Protein AF-A0A958LSC2-F1 (afdb_monomer)

Secondary structure (DSSP, 8-state):
--------------------PPPSS-HHHHHHHHHHHHHHHHHHHTT-HHHHHHTHHHHHHTTHHHHHHHTTTTTTHHHHSTTS-HHHHHHHGGGS-B-HHHHH-S--S-HHHHHHHHHTS-S-HHHHHHHHTTSBP-STT--GGGSB--IIIIIB-HHHHHHHHHHHHHHHHHHHHTTGGG--HHHHHTT------EEETTEEE----TT--HHHHHHHHHHHHHHHHHHHHHHTSGGGGSTTTT-TTTT-TTHHHIIIIIIHHHS-TTHHHHHHHHHH-HHHHHHHHHHH---TTSTTHHHHHHHHHHHHHHTTHHHHHHHIIIIIEEE------TT--GGGS-TTS-PPPEE--TTSHHHHHHHHHHHHHHHHHHHHHHHHHHHHHHHHTT----GGGTTS-----SS---B----

pLDDT: mean 86.97, std 16.85, range [26.78, 98.81]

Foldseek 3Di:
DDDDDDDDDDPPPPPPPPPPQQAFQPLLLLLLLQLLLLQVLLVVLVVDPLSVQLCSNVLSNVCSNVLSLLLCQLVDVLVVVPVDDPVSVLQSSLQLFFAQCQQQPDDDPDLVVSLVSLLPDDLDVVVVCVPQAQAARNYPPADPVCRGDDCPRHGGDNLNVLLQLLVLLLQLLLLLQVQQVVDDLVVCVVVDDAPLADQDVNAGGGDRDPPDHSLNSSLNSSSSLSNSLNSLSSLLALLRYHLCNQVLAVQQGNLNCLQSPQLSVLADPCLSVLLSVCLPDPVLLVVLCVQQVFDLVDPSSSSSSSSSSNSVSNVCPVVSVVLCVPQWFPAGWHHDGTNPSVSPPDPVPTGHTHTDRSNDPRNNVSSSVVSSSSSSSSSNSSSVSSSSSCVSSVNHRCVSVNVPPSDYPSRDPSNGRDD

Sequence (419 aa):
MVHSKVMKLIPLTLFVSLSLQAYGWGERGHHLIGKNAALLVADLAGASKEAKNKGVGSFFKDRALQMGHLANIPDTSWKESTHQDKKVLSTNGPTHYVDLEIFNGAPDKDMDSYIKKVRSLSPEFSEILKKYQGQDNPLPGTPAKYKKINVYKDAGTNPWRVRDLYEAMVKAFRCAKSKEDKSDLRKERKKWSLPLLSKHNKRAFYECSKKQSRLEALSAAIAIGGVLGHFIGDLAQPYHVTINFDGWEGGNGGVHEYMESDVVKNLGPELETDVLNKSKEAPFRKALEEDLKVDWKAKAASASFAIHLAANSYRLLGEALRLDDKYAIVKKGTDVTTGDKSFLFEKEKFKPAVRKPAETREVLAGHKPFLINRLAVGSYALAKIWYQAWEEGGKPQLSDANGVSIPYALDVPFLWPTY

Solvent-accessible surface area (backbone atoms only — not comparable to full-atom values): 22070 Å² total; per-residue (Å²): 142,83,88,82,83,84,80,81,82,74,83,82,75,80,75,78,81,76,75,82,65,90,68,56,47,25,69,68,47,18,22,44,23,21,24,42,10,19,49,45,27,28,59,63,24,66,77,35,72,64,37,52,72,25,15,55,16,58,50,35,38,82,34,15,71,57,26,10,54,33,11,30,35,72,73,41,55,55,58,60,58,61,88,73,48,75,65,53,47,72,57,53,60,29,36,51,23,31,22,49,37,65,81,68,27,70,76,60,99,50,61,68,62,40,43,53,55,52,59,64,54,70,48,47,58,68,56,46,45,72,71,43,47,67,33,72,47,64,37,55,80,42,50,80,93,52,32,49,30,45,47,63,82,66,25,28,38,22,33,51,46,42,27,47,34,45,53,41,22,19,49,19,30,36,44,22,36,79,31,55,95,81,56,53,63,75,66,47,58,78,70,63,69,86,80,62,43,54,69,61,94,84,40,32,44,69,66,82,51,93,85,58,52,34,57,52,22,50,26,36,25,51,51,36,47,9,42,36,31,27,46,43,33,12,32,32,37,33,45,31,28,33,70,59,26,39,25,29,57,86,9,38,17,60,44,41,59,42,55,36,32,48,32,56,69,54,49,63,86,60,55,61,57,52,18,45,51,53,46,61,36,63,70,52,47,50,53,49,52,68,67,42,67,66,58,77,85,46,87,52,28,57,12,46,39,36,37,26,39,25,40,57,17,41,74,41,39,70,53,53,53,50,46,40,56,74,43,29,54,76,39,74,28,42,65,48,62,69,45,52,59,67,88,80,44,66,74,89,76,57,52,55,34,44,60,55,66,42,72,38,68,61,28,42,64,61,43,45,68,58,51,36,50,33,48,14,49,17,11,44,54,41,15,50,53,54,50,48,28,38,55,78,5,64,57,40,80,28,45,82,51,58,91,48,87,73,69,65,68,94,70,72,75,70,67,56,90,76,119

Radius of gyration: 22.88 Å; Cα contacts (8 Å, |Δi|>4): 722; chains: 1; bounding box: 98×48×58 Å

Mean predicted aligned error: 7.25 Å

Structure (mmCIF, N/CA/C/O backbone):
data_AF-A0A958LSC2-F1
#
_entry.id   AF-A0A958LSC2-F1
#
loop_
_atom_site.group_PDB
_atom_site.id
_atom_site.type_symbol
_atom_site.label_atom_id
_atom_site.label_alt_id
_atom_site.label_comp_id
_atom_site.label_asym_id
_atom_site.label_entity_id
_atom_site.label_seq_id
_atom_site.pdbx_PDB_ins_code
_atom_site.Cartn_x
_atom_site.Cartn_y
_atom_site.Cartn_z
_atom_site.occupancy
_atom_site.B_iso_or_equiv
_atom_site.auth_seq_id
_atom_site.auth_comp_id
_atom_site.auth_asym_id
_atom_site.auth_atom_id
_atom_site.pdbx_PDB_model_num
ATOM 1 N N . MET A 1 1 ? 75.623 -11.727 3.852 1.00 39.94 1 MET A N 1
ATOM 2 C CA . MET A 1 1 ? 74.353 -11.975 3.133 1.00 39.94 1 MET A CA 1
ATOM 3 C C . MET A 1 1 ? 73.198 -11.783 4.104 1.00 39.94 1 MET A C 1
ATOM 5 O O . MET A 1 1 ? 72.878 -12.696 4.850 1.00 39.94 1 MET A O 1
ATOM 9 N N . VAL A 1 2 ? 72.618 -10.583 4.147 1.00 35.31 2 VAL A N 1
ATOM 10 C CA . VAL A 1 2 ? 71.435 -10.269 4.965 1.00 35.31 2 VAL A CA 1
ATOM 11 C C . VAL A 1 2 ? 70.276 -10.035 4.000 1.00 35.31 2 VAL A C 1
ATOM 13 O O . VAL A 1 2 ? 70.385 -9.224 3.084 1.00 35.31 2 VAL A O 1
ATOM 16 N N . HIS A 1 3 ? 69.214 -10.822 4.157 1.00 38.59 3 HIS A N 1
ATOM 17 C CA . HIS A 1 3 ? 68.024 -10.815 3.311 1.00 38.59 3 HIS A CA 1
ATOM 18 C C . HIS A 1 3 ? 67.119 -9.624 3.659 1.00 38.59 3 HIS A C 1
ATOM 20 O O . HIS A 1 3 ? 66.660 -9.514 4.792 1.00 38.59 3 HIS A O 1
ATOM 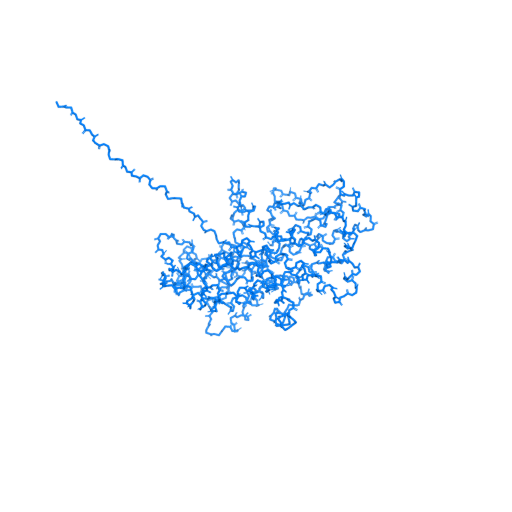26 N N . SER A 1 4 ? 66.802 -8.782 2.673 1.00 33.56 4 SER A N 1
ATOM 27 C CA . SER A 1 4 ? 65.744 -7.769 2.756 1.00 33.56 4 SER A CA 1
ATOM 28 C C . SER A 1 4 ? 64.528 -8.259 1.964 1.00 33.56 4 SER A C 1
ATOM 30 O O . SER A 1 4 ? 64.580 -8.376 0.740 1.00 33.56 4 SER A O 1
ATOM 32 N N . LYS A 1 5 ? 63.440 -8.605 2.665 1.00 38.09 5 LYS A N 1
ATOM 33 C CA . LYS A 1 5 ? 62.129 -8.887 2.062 1.00 38.09 5 LYS A CA 1
ATOM 34 C C . LYS A 1 5 ? 61.354 -7.575 1.962 1.00 38.09 5 LYS A C 1
ATOM 36 O O . LYS A 1 5 ? 60.927 -7.029 2.974 1.00 38.09 5 LYS A O 1
ATOM 41 N N . VAL A 1 6 ? 61.139 -7.097 0.740 1.00 38.34 6 VAL A N 1
ATOM 42 C CA . VAL A 1 6 ? 60.216 -5.993 0.455 1.00 38.34 6 VAL A CA 1
ATOM 43 C C . VAL A 1 6 ? 58.786 -6.516 0.594 1.00 38.34 6 VAL A C 1
ATOM 45 O O . VAL A 1 6 ? 58.327 -7.338 -0.200 1.00 38.34 6 VAL A O 1
ATOM 48 N N . MET A 1 7 ? 58.091 -6.061 1.633 1.00 33.19 7 MET A N 1
ATOM 49 C CA . MET A 1 7 ? 56.688 -6.370 1.893 1.00 33.19 7 MET A CA 1
ATOM 50 C C . MET A 1 7 ? 55.820 -5.477 0.995 1.00 33.19 7 MET A C 1
ATOM 52 O O . MET A 1 7 ? 55.750 -4.266 1.193 1.00 33.19 7 MET A O 1
ATOM 56 N N . LYS A 1 8 ? 55.193 -6.057 -0.035 1.00 32.78 8 LYS A N 1
ATOM 57 C CA . LYS A 1 8 ? 54.206 -5.355 -0.869 1.00 32.78 8 LYS A CA 1
ATOM 58 C C . LYS A 1 8 ? 52.927 -5.152 -0.053 1.00 32.78 8 LYS A C 1
ATOM 60 O O . LYS A 1 8 ? 52.216 -6.112 0.229 1.00 32.78 8 LYS A O 1
ATOM 65 N N . LEU A 1 9 ? 52.646 -3.904 0.314 1.00 35.12 9 LEU A N 1
ATOM 66 C CA . LEU A 1 9 ? 51.344 -3.468 0.816 1.00 35.12 9 LEU A CA 1
ATOM 67 C C . LEU A 1 9 ? 50.312 -3.608 -0.311 1.00 35.12 9 LEU A C 1
ATOM 69 O O . LEU A 1 9 ? 50.362 -2.889 -1.306 1.00 35.12 9 LEU A O 1
ATOM 73 N N . ILE A 1 10 ? 49.399 -4.565 -0.159 1.00 35.28 10 ILE A N 1
ATOM 74 C CA . ILE A 1 10 ? 48.191 -4.677 -0.979 1.00 35.28 10 ILE A CA 1
ATOM 75 C C . ILE A 1 10 ? 47.190 -3.658 -0.418 1.00 35.28 10 ILE A C 1
ATOM 77 O O . ILE A 1 10 ? 46.928 -3.696 0.788 1.00 35.28 10 ILE A O 1
ATOM 81 N N . PRO A 1 11 ? 46.630 -2.742 -1.227 1.00 35.38 11 PRO A N 1
ATOM 82 C CA . PRO A 1 11 ? 45.603 -1.836 -0.744 1.00 35.38 11 PRO A CA 1
ATOM 83 C C . PRO A 1 11 ? 44.339 -2.658 -0.487 1.00 35.38 11 PRO A C 1
ATOM 85 O O . PRO A 1 11 ? 43.698 -3.146 -1.417 1.00 35.38 11 PRO A O 1
ATOM 88 N N . LEU A 1 12 ? 43.998 -2.836 0.789 1.00 33.06 12 LEU A N 1
ATOM 89 C CA . LEU A 1 12 ? 42.734 -3.421 1.212 1.00 33.06 12 LEU A CA 1
ATOM 90 C C . LEU A 1 12 ? 41.623 -2.428 0.847 1.00 33.06 12 LEU A C 1
ATOM 92 O O . LEU A 1 12 ? 41.305 -1.513 1.605 1.00 33.06 12 LEU A O 1
ATOM 96 N N . THR A 1 13 ? 41.081 -2.562 -0.360 1.00 37.00 13 THR A N 1
ATOM 97 C CA . THR A 1 13 ? 39.890 -1.830 -0.783 1.00 37.00 13 THR A CA 1
ATOM 98 C C . THR A 1 13 ? 38.724 -2.430 -0.012 1.00 37.00 13 THR A C 1
ATOM 100 O O . THR A 1 13 ? 38.250 -3.522 -0.319 1.00 37.00 13 THR A O 1
ATOM 103 N N . LEU A 1 14 ? 38.317 -1.750 1.058 1.00 31.45 14 LEU A N 1
ATOM 104 C CA . LEU A 1 14 ? 37.141 -2.105 1.837 1.00 31.45 14 LEU A CA 1
ATOM 105 C C . LEU A 1 14 ? 35.908 -1.824 0.963 1.00 31.45 14 LEU A C 1
ATOM 107 O O . LEU A 1 14 ? 35.354 -0.727 0.977 1.00 31.45 14 LEU A O 1
ATOM 111 N N . PHE A 1 15 ? 35.509 -2.792 0.139 1.00 31.08 15 PHE A N 1
ATOM 112 C CA . PHE A 1 15 ? 34.226 -2.744 -0.548 1.00 31.08 15 PHE A CA 1
ATOM 113 C C . PHE A 1 15 ? 33.134 -2.954 0.497 1.00 31.08 15 PHE A C 1
ATOM 115 O O . PHE A 1 15 ? 32.846 -4.074 0.915 1.00 31.08 15 PHE A O 1
ATOM 122 N N . VAL A 1 16 ? 32.541 -1.851 0.951 1.00 27.56 16 VAL A N 1
ATOM 123 C CA . VAL A 1 16 ? 31.286 -1.885 1.696 1.00 27.56 16 VAL A CA 1
ATOM 124 C C . VAL A 1 16 ? 30.226 -2.430 0.744 1.00 27.56 16 VAL A C 1
ATOM 126 O O . VAL A 1 16 ? 29.751 -1.734 -0.152 1.00 27.56 16 VAL A O 1
ATOM 129 N N . SER A 1 17 ? 29.877 -3.703 0.907 1.00 26.78 17 SER A N 1
ATOM 130 C CA . SER A 1 17 ? 28.739 -4.315 0.235 1.00 26.78 17 SER A CA 1
ATOM 131 C C . SER A 1 17 ? 27.457 -3.680 0.779 1.00 26.78 17 SER A C 1
ATOM 133 O O . SER A 1 17 ? 26.879 -4.164 1.753 1.00 26.78 17 SER A O 1
ATOM 135 N N . LEU A 1 18 ? 27.017 -2.576 0.175 1.00 28.16 18 LEU A N 1
ATOM 136 C CA . LEU A 1 18 ? 25.676 -2.045 0.389 1.00 28.16 18 LEU A CA 1
ATOM 137 C C . LEU A 1 18 ? 24.681 -3.085 -0.138 1.00 28.16 18 LEU A C 1
ATOM 139 O O . LEU A 1 18 ? 24.497 -3.292 -1.345 1.00 28.16 18 LEU A O 1
ATOM 143 N N . SER A 1 19 ? 24.050 -3.801 0.786 1.00 29.98 19 SER A N 1
ATOM 144 C CA . SER A 1 19 ? 22.856 -4.570 0.485 1.00 29.98 19 SER A CA 1
ATOM 145 C C . SER A 1 19 ? 21.756 -3.582 0.102 1.00 29.98 19 SER A C 1
ATOM 147 O O . SER A 1 19 ? 21.046 -3.091 0.972 1.00 29.98 19 SER A O 1
ATOM 149 N N . LEU A 1 20 ? 21.637 -3.272 -1.190 1.00 36.34 20 LEU A N 1
ATOM 150 C CA . LEU A 1 20 ? 20.400 -2.745 -1.768 1.00 36.34 20 LEU A CA 1
ATOM 151 C C . LEU A 1 20 ? 19.310 -3.777 -1.478 1.00 36.34 20 LEU A C 1
ATOM 153 O O . LEU A 1 20 ? 19.243 -4.822 -2.127 1.00 36.34 20 LEU A O 1
ATOM 157 N N . GLN A 1 21 ? 18.593 -3.556 -0.385 1.00 39.66 21 GLN A N 1
ATOM 158 C CA . GLN A 1 21 ? 17.329 -4.206 -0.104 1.00 39.66 21 GLN A CA 1
ATOM 159 C C . GLN A 1 21 ? 16.301 -3.455 -0.944 1.00 39.66 21 GLN A C 1
ATOM 161 O O . GLN A 1 21 ? 16.345 -2.231 -0.973 1.00 39.66 21 GLN A O 1
ATOM 166 N N . ALA A 1 22 ? 15.422 -4.166 -1.648 1.00 36.91 22 ALA A N 1
ATOM 167 C CA . ALA A 1 22 ? 14.276 -3.531 -2.286 1.00 36.91 22 ALA A CA 1
ATOM 168 C C . ALA A 1 22 ? 13.490 -2.791 -1.192 1.00 36.91 22 ALA A C 1
ATOM 170 O O . ALA A 1 22 ? 13.069 -3.405 -0.199 1.00 36.91 22 ALA A O 1
ATO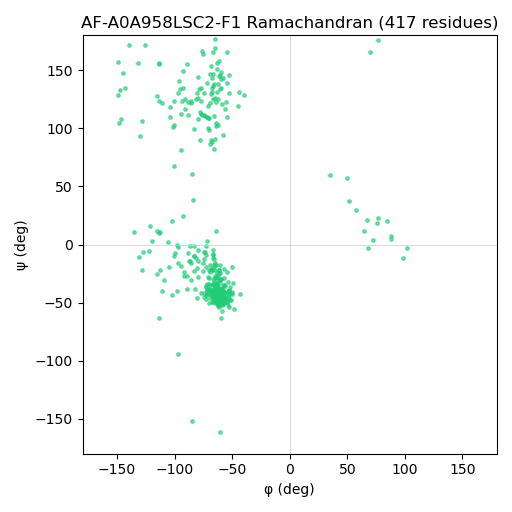M 171 N N . TYR A 1 23 ? 13.419 -1.472 -1.315 1.00 42.66 23 TYR A N 1
ATOM 172 C CA . TYR A 1 23 ? 12.550 -0.637 -0.505 1.00 42.66 23 TYR A CA 1
ATOM 173 C C . TYR A 1 23 ? 11.213 -0.548 -1.234 1.00 42.66 23 TYR A C 1
ATOM 175 O O . TYR A 1 23 ? 11.144 -0.830 -2.425 1.00 42.66 23 TYR A O 1
ATOM 183 N N . GLY A 1 24 ? 10.141 -0.283 -0.498 1.00 56.31 24 GLY A N 1
ATOM 184 C CA . GLY A 1 24 ? 8.905 0.222 -1.085 1.00 56.31 24 GLY A CA 1
ATOM 185 C C . GLY A 1 24 ? 9.120 1.559 -1.771 1.00 56.31 24 GLY A C 1
ATOM 186 O O . GLY A 1 24 ? 10.253 2.003 -1.961 1.00 56.31 24 GLY A O 1
ATOM 187 N N . TRP A 1 25 ? 8.037 2.304 -2.008 1.00 84.00 25 TRP A N 1
ATOM 188 C CA . TRP A 1 25 ? 8.191 3.753 -2.171 1.00 84.00 25 TRP A CA 1
ATOM 189 C C . TRP A 1 25 ? 9.218 4.274 -1.161 1.00 84.00 25 TRP A C 1
ATOM 191 O O . TRP A 1 25 ? 9.091 3.986 0.024 1.00 84.00 25 TRP A O 1
ATOM 201 N N . GLY A 1 26 ? 10.234 5.031 -1.588 1.00 85.44 26 GLY A N 1
ATOM 202 C CA . GLY A 1 26 ? 11.226 5.532 -0.634 1.00 85.44 26 GLY A CA 1
ATOM 203 C C . GLY A 1 26 ? 10.546 6.303 0.506 1.00 85.44 26 GLY A C 1
ATOM 204 O O . GLY A 1 26 ? 9.385 6.694 0.378 1.00 85.44 26 GLY A O 1
ATOM 205 N N . GLU A 1 27 ? 11.252 6.586 1.603 1.00 91.69 27 GLU A N 1
ATOM 206 C CA . GLU A 1 27 ? 10.649 7.115 2.846 1.00 91.69 27 GLU A CA 1
ATOM 207 C C . GLU A 1 27 ? 9.597 8.229 2.629 1.00 91.69 27 GLU A C 1
ATOM 209 O O . GLU A 1 27 ? 8.500 8.235 3.201 1.00 91.69 27 GLU A O 1
ATOM 214 N N . ARG A 1 28 ? 9.912 9.154 1.711 1.00 95.25 28 ARG A N 1
ATOM 215 C CA . ARG A 1 2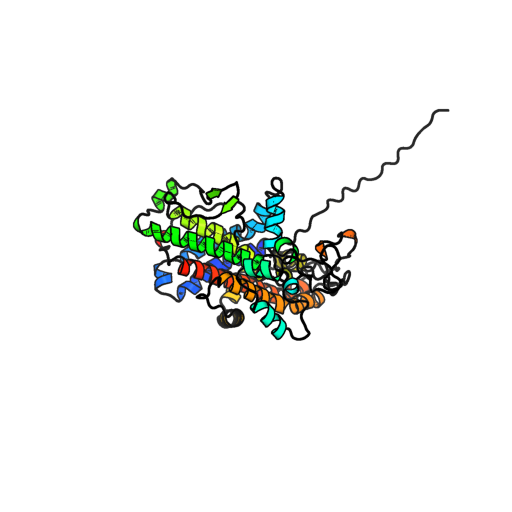8 ? 9.029 10.244 1.287 1.00 95.25 28 ARG A CA 1
ATOM 216 C C . ARG A 1 28 ? 7.700 9.756 0.700 1.00 95.25 28 ARG A C 1
ATOM 218 O O . ARG A 1 28 ? 6.663 10.336 1.010 1.00 95.25 28 ARG A O 1
ATOM 225 N N . GLY A 1 29 ? 7.715 8.747 -0.165 1.00 97.12 29 GLY A N 1
ATOM 226 C CA . GLY A 1 29 ? 6.524 8.222 -0.825 1.00 97.12 29 GLY A CA 1
ATOM 227 C C . GLY A 1 29 ? 5.583 7.501 0.144 1.00 97.12 29 GLY A C 1
ATOM 228 O O . GLY A 1 29 ? 4.396 7.828 0.162 1.00 97.12 29 GLY A O 1
ATOM 229 N N . HIS A 1 30 ? 6.086 6.623 1.023 1.00 97.62 30 HIS A N 1
ATOM 230 C CA . HIS A 1 30 ? 5.247 6.015 2.071 1.00 97.62 30 HIS A CA 1
ATOM 231 C C . HIS A 1 30 ? 4.703 7.050 3.052 1.00 97.62 30 HIS A C 1
ATOM 233 O O . HIS A 1 30 ? 3.516 7.007 3.392 1.00 97.62 30 HIS A O 1
ATOM 239 N N . HIS A 1 31 ? 5.535 8.013 3.465 1.00 97.00 31 HIS A N 1
ATOM 240 C CA . HIS A 1 31 ? 5.087 9.091 4.342 1.00 97.00 31 HIS A CA 1
ATOM 241 C C . HIS A 1 31 ? 3.928 9.865 3.713 1.00 97.00 31 HIS A C 1
ATOM 243 O O . HIS A 1 31 ? 2.893 10.087 4.347 1.00 97.00 31 HIS A O 1
ATOM 249 N N . LEU A 1 32 ? 4.094 10.251 2.448 1.00 97.75 32 LEU A N 1
ATOM 250 C CA . LEU A 1 32 ? 3.099 10.987 1.685 1.00 97.75 32 LEU A CA 1
ATOM 251 C C . LEU A 1 32 ? 1.806 10.180 1.534 1.00 97.75 32 LEU A C 1
ATOM 253 O O . LEU A 1 32 ? 0.736 10.725 1.800 1.00 97.75 32 LEU A O 1
ATOM 257 N N . ILE A 1 33 ? 1.889 8.896 1.167 1.00 98.62 33 ILE A N 1
ATOM 258 C CA . ILE A 1 33 ? 0.719 8.015 1.037 1.00 98.62 33 ILE A CA 1
ATOM 259 C C . ILE A 1 33 ? -0.051 7.940 2.358 1.00 98.62 33 ILE A C 1
ATOM 261 O O . ILE A 1 33 ? -1.257 8.188 2.375 1.00 98.62 33 ILE A O 1
ATOM 265 N N . GLY A 1 34 ? 0.632 7.656 3.473 1.00 98.12 34 GLY A N 1
ATOM 266 C CA . GLY A 1 34 ? 0.000 7.549 4.790 1.00 98.12 34 GLY A CA 1
ATOM 267 C C . GLY A 1 34 ? -0.653 8.858 5.242 1.00 98.12 34 GLY A C 1
ATOM 268 O O . GLY A 1 34 ? -1.794 8.863 5.718 1.00 98.12 34 GLY A O 1
ATOM 269 N N . LYS A 1 35 ? 0.035 9.986 5.040 1.00 97.62 35 LYS A N 1
ATOM 270 C CA . LYS A 1 35 ? -0.468 11.323 5.377 1.00 97.62 35 LYS A CA 1
ATOM 271 C C . LYS A 1 35 ? -1.683 11.703 4.530 1.00 97.62 35 LYS A C 1
ATOM 273 O O . LYS A 1 35 ? -2.717 12.080 5.084 1.00 97.62 35 LYS A O 1
ATOM 278 N N . ASN A 1 36 ? -1.600 11.558 3.208 1.00 98.44 36 ASN A N 1
ATOM 279 C CA . ASN A 1 36 ? -2.691 11.905 2.297 1.00 98.44 36 ASN A CA 1
ATOM 280 C C . ASN A 1 36 ? -3.902 10.990 2.480 1.00 98.44 36 ASN A C 1
ATOM 282 O O . ASN A 1 36 ? -5.031 11.480 2.501 1.00 98.44 36 ASN A O 1
ATOM 286 N N . ALA A 1 37 ? -3.692 9.690 2.700 1.00 98.69 37 ALA A N 1
ATOM 287 C CA . ALA A 1 37 ? -4.768 8.760 3.024 1.00 98.69 37 ALA A CA 1
ATOM 288 C C . ALA A 1 37 ? -5.563 9.214 4.257 1.00 98.69 37 ALA A C 1
ATOM 290 O O . ALA A 1 37 ? -6.794 9.201 4.246 1.00 98.69 37 ALA A O 1
ATOM 291 N N . ALA A 1 38 ? -4.879 9.697 5.297 1.00 97.06 38 ALA A N 1
ATOM 292 C CA . ALA A 1 38 ? -5.522 10.133 6.531 1.00 97.06 38 ALA A CA 1
ATOM 293 C C . ALA A 1 38 ? -6.415 11.368 6.314 1.00 97.06 38 ALA A C 1
ATOM 295 O O . ALA A 1 38 ? -7.492 11.474 6.903 1.00 97.06 38 ALA A O 1
ATOM 296 N N . LEU A 1 39 ? -6.004 12.274 5.419 1.00 96.94 39 LEU A N 1
ATOM 297 C CA . LEU A 1 39 ? -6.821 13.407 4.981 1.00 96.94 39 LEU A CA 1
ATOM 298 C C . LEU A 1 39 ? -8.020 12.949 4.133 1.00 96.94 39 LEU A C 1
ATOM 300 O O . LEU A 1 39 ? -9.123 13.469 4.295 1.00 96.94 39 LEU A O 1
ATOM 304 N N . LEU A 1 40 ? -7.827 11.962 3.256 1.00 97.44 40 LEU A N 1
ATOM 305 C CA . LEU A 1 40 ? -8.861 11.437 2.358 1.00 97.44 40 LEU A CA 1
ATOM 306 C C . LEU A 1 40 ? -9.955 10.651 3.092 1.00 97.44 40 LEU A C 1
ATOM 308 O O . LEU A 1 40 ? -11.104 10.674 2.651 1.00 97.44 40 LEU A O 1
ATOM 312 N N . VAL A 1 41 ? -9.656 10.014 4.233 1.00 96.44 41 VAL A N 1
ATOM 313 C CA . VAL A 1 41 ? -10.696 9.396 5.081 1.00 96.44 41 VAL A CA 1
ATOM 314 C C . VAL A 1 41 ? -11.740 10.432 5.508 1.00 96.44 41 VAL A C 1
ATOM 316 O O . VAL A 1 41 ? -12.927 10.112 5.577 1.00 96.44 41 VAL A O 1
ATOM 319 N N . ALA A 1 42 ? -11.341 11.688 5.738 1.00 90.00 42 ALA A N 1
ATOM 320 C CA . ALA A 1 42 ? -12.282 12.758 6.055 1.00 90.00 42 ALA A CA 1
ATOM 321 C C . ALA A 1 42 ? -13.227 13.084 4.891 1.00 90.00 42 ALA A C 1
ATOM 323 O O . ALA A 1 42 ? -14.419 13.287 5.124 1.00 90.00 42 ALA A O 1
ATOM 324 N N . ASP A 1 43 ? -12.728 13.066 3.654 1.00 89.56 43 ASP A N 1
ATOM 325 C CA . ASP A 1 43 ? -13.560 13.261 2.464 1.00 89.56 43 ASP A CA 1
ATOM 326 C C . ASP A 1 43 ? -14.545 12.097 2.278 1.00 89.56 43 ASP A C 1
ATOM 328 O O . ASP A 1 43 ? -15.727 12.329 2.028 1.00 89.56 43 ASP A O 1
ATOM 332 N N . LEU A 1 44 ? -14.079 10.850 2.440 1.00 88.56 44 LEU A N 1
ATOM 333 C CA . LEU A 1 44 ? -14.918 9.646 2.353 1.00 88.56 44 LEU A CA 1
ATOM 334 C C . LEU A 1 44 ? -16.023 9.660 3.419 1.00 88.56 44 LEU A C 1
ATOM 336 O O . LEU A 1 44 ? -17.203 9.485 3.114 1.00 88.56 44 LEU A O 1
ATOM 340 N N . ALA A 1 45 ? -15.659 9.952 4.670 1.00 87.06 45 ALA A N 1
ATOM 341 C CA . ALA A 1 45 ? -16.601 10.090 5.776 1.00 87.06 45 ALA A CA 1
ATOM 342 C C . ALA A 1 45 ? -17.579 11.258 5.574 1.00 87.06 45 ALA A C 1
ATOM 344 O O . ALA A 1 45 ? -18.712 11.212 6.053 1.00 87.06 45 ALA A O 1
ATOM 345 N N . GLY A 1 46 ? -17.163 12.292 4.836 1.00 82.19 46 GLY A N 1
ATOM 346 C CA . GLY A 1 46 ? -17.958 13.464 4.490 1.00 82.19 46 GLY A CA 1
ATOM 347 C C . GLY A 1 46 ? -19.269 13.150 3.756 1.00 82.19 46 GLY A C 1
ATOM 348 O O . GLY A 1 46 ? -20.205 13.953 3.817 1.00 82.19 46 GLY A O 1
ATOM 349 N N . ALA A 1 47 ? -19.379 11.982 3.123 1.00 81.12 47 ALA A N 1
ATOM 350 C CA . ALA A 1 47 ? -20.601 11.536 2.458 1.00 81.12 47 ALA A CA 1
ATOM 351 C C . ALA A 1 47 ? -21.654 10.949 3.424 1.00 81.12 47 ALA A C 1
ATOM 353 O O . ALA A 1 47 ? -22.837 10.924 3.094 1.00 81.12 47 ALA A O 1
ATOM 354 N N . SER A 1 48 ? -21.263 10.514 4.630 1.00 90.81 48 SER A N 1
ATOM 355 C CA . SER A 1 48 ? -22.148 9.839 5.591 1.00 90.81 48 SER A CA 1
ATOM 356 C C . SER A 1 48 ? -22.379 10.681 6.849 1.00 90.81 48 SER A C 1
ATOM 358 O O . SER A 1 48 ? -21.444 11.040 7.566 1.00 90.81 48 SER A O 1
ATOM 360 N N . LYS A 1 49 ? -23.651 10.968 7.169 1.00 90.75 49 LYS A N 1
ATOM 361 C CA . LYS A 1 49 ? -24.027 11.673 8.411 1.00 90.75 49 LYS A CA 1
ATOM 362 C C . LYS A 1 49 ? -23.575 10.901 9.654 1.00 90.75 49 LYS A C 1
ATOM 364 O O . LYS A 1 49 ? -23.097 11.505 10.609 1.00 90.75 49 LYS A O 1
ATOM 369 N N . GLU A 1 50 ? -23.685 9.574 9.624 1.00 93.44 50 GLU A N 1
ATOM 370 C CA . GLU A 1 50 ? -23.216 8.709 10.708 1.00 93.44 50 GLU A CA 1
ATOM 371 C C . GLU A 1 50 ? -21.698 8.823 10.882 1.00 93.44 50 GLU A C 1
ATOM 373 O O . GLU A 1 50 ? -21.228 9.066 11.991 1.00 93.44 50 GLU A O 1
ATOM 378 N N . ALA A 1 51 ? -20.932 8.724 9.792 1.00 94.06 51 ALA A N 1
ATOM 379 C CA . ALA A 1 51 ? -19.475 8.808 9.843 1.00 94.06 51 ALA A CA 1
ATOM 380 C C . ALA A 1 51 ? -18.986 10.178 10.342 1.00 94.06 51 ALA A C 1
ATOM 382 O O . ALA A 1 51 ? -18.045 10.242 11.137 1.00 94.06 51 ALA A O 1
ATOM 383 N N . LYS A 1 52 ? -19.664 11.267 9.948 1.00 92.50 52 LYS A N 1
ATOM 384 C CA . LYS A 1 52 ? -19.432 12.612 10.501 1.00 92.50 52 LYS A CA 1
ATOM 385 C C . LYS A 1 52 ? -19.660 12.650 12.009 1.00 92.50 52 LYS A C 1
ATOM 387 O O . LYS A 1 52 ? -18.767 13.059 12.743 1.00 92.50 52 LYS A O 1
ATOM 392 N N . ASN A 1 53 ? -20.817 12.176 12.472 1.00 92.81 53 ASN A N 1
ATOM 393 C CA . ASN A 1 53 ? -21.171 12.178 13.894 1.00 92.81 53 ASN A CA 1
ATOM 394 C C . ASN A 1 53 ? -20.234 11.297 14.728 1.00 92.81 53 ASN A C 1
ATOM 396 O O . ASN A 1 53 ? -19.901 11.628 15.864 1.00 92.81 53 ASN A O 1
ATOM 400 N N . LYS A 1 54 ? -19.793 10.172 14.161 1.00 94.75 54 LYS A N 1
ATOM 401 C CA . LYS A 1 54 ? -18.835 9.261 14.786 1.00 94.75 54 LYS A CA 1
ATOM 402 C C . LYS A 1 54 ? -17.405 9.798 14.758 1.00 94.75 54 LYS A C 1
ATOM 404 O O . LYS A 1 54 ? -16.587 9.311 15.524 1.00 94.75 54 LYS A O 1
ATOM 409 N N . GLY A 1 55 ? -17.094 10.810 13.948 1.00 95.06 55 GLY A N 1
ATOM 410 C CA . GLY A 1 55 ? -15.803 11.500 13.957 1.00 95.06 55 GLY A CA 1
ATOM 411 C C . GLY A 1 55 ? -14.648 10.738 13.300 1.00 95.06 55 GLY A C 1
ATOM 412 O O . GLY A 1 55 ? -13.496 11.085 13.545 1.00 95.06 55 GLY A O 1
ATOM 413 N N . VAL A 1 56 ? -14.914 9.725 12.462 1.00 95.94 56 VAL A N 1
ATOM 414 C CA . VAL A 1 56 ? -13.845 8.934 11.813 1.00 95.94 56 VAL A CA 1
ATOM 415 C C . VAL A 1 56 ? -12.955 9.793 10.910 1.00 95.94 56 VAL A C 1
ATOM 417 O O . VAL A 1 56 ? -11.738 9.650 10.924 1.00 95.94 56 VAL A O 1
ATOM 420 N N . GLY A 1 57 ? -13.536 10.760 10.195 1.00 95.06 57 GLY A N 1
ATOM 421 C CA . GLY A 1 57 ? -12.781 11.668 9.331 1.00 95.06 57 GLY A CA 1
ATOM 422 C C . GLY A 1 57 ? -11.751 12.510 10.088 1.00 95.06 57 GLY A C 1
ATOM 423 O O . GLY A 1 57 ? -10.567 12.497 9.763 1.00 95.06 57 GLY A O 1
ATOM 424 N N . SER A 1 58 ? -12.194 13.212 11.133 1.00 93.50 58 SER A N 1
ATOM 425 C CA . SER A 1 58 ? -11.320 14.001 12.015 1.00 93.50 58 SER A CA 1
ATOM 426 C C . SER A 1 58 ? -10.295 13.135 12.746 1.00 93.50 58 SER A C 1
ATOM 428 O O . SER A 1 58 ? -9.144 13.533 12.876 1.00 93.50 58 SER A O 1
ATOM 430 N N . PHE A 1 59 ? -10.683 11.924 13.156 1.00 94.75 59 PHE A N 1
ATOM 431 C CA . PHE A 1 59 ? -9.806 11.016 13.884 1.00 94.75 59 PHE A CA 1
ATOM 432 C C . PHE A 1 59 ? -8.537 10.674 13.094 1.00 94.75 59 PHE A C 1
ATOM 434 O O . PHE A 1 59 ? -7.439 10.739 13.651 1.00 94.75 59 PHE A O 1
ATOM 441 N N . PHE A 1 60 ? -8.671 10.357 11.802 1.00 95.19 60 PHE A N 1
ATOM 442 C CA . PHE A 1 60 ? -7.517 10.138 10.928 1.00 95.19 60 PHE A CA 1
ATOM 443 C C . PHE A 1 60 ? -6.827 11.452 10.552 1.00 95.19 60 PHE A C 1
ATOM 445 O O . PHE A 1 60 ? -5.605 11.539 10.665 1.00 95.19 60 PHE A O 1
ATOM 452 N N . LYS A 1 61 ? -7.587 12.491 10.176 1.00 94.62 61 LYS A N 1
ATOM 453 C CA . LYS A 1 61 ? -7.036 13.798 9.777 1.00 94.62 61 LYS A CA 1
ATOM 454 C C . LYS A 1 61 ? -6.080 14.377 10.827 1.00 94.62 61 LYS A C 1
ATOM 456 O O . LYS A 1 61 ? -4.977 14.788 10.478 1.00 94.62 61 LYS A O 1
ATOM 461 N N . ASP A 1 62 ? -6.464 14.352 12.102 1.00 92.69 62 ASP A N 1
ATOM 462 C CA . ASP A 1 62 ? -5.661 14.881 13.216 1.00 92.69 62 ASP A CA 1
ATOM 463 C C . ASP A 1 62 ? -4.360 14.090 13.448 1.00 92.69 62 ASP A C 1
ATOM 465 O O . ASP A 1 62 ? -3.473 14.525 14.182 1.00 92.69 62 ASP A O 1
ATOM 469 N N . ARG A 1 63 ? -4.236 12.912 12.827 1.00 92.88 63 ARG A N 1
ATOM 470 C CA . ARG A 1 63 ? -3.111 11.981 12.972 1.00 92.88 63 ARG A CA 1
ATOM 471 C C . ARG A 1 63 ? -2.333 11.801 11.674 1.00 92.88 63 ARG A C 1
ATOM 473 O O . ARG A 1 63 ? -1.474 10.931 11.616 1.00 92.88 63 ARG A O 1
ATOM 480 N N . ALA A 1 64 ? -2.563 12.632 10.657 1.00 94.75 64 ALA A N 1
ATOM 481 C CA . ALA A 1 64 ? -1.959 12.460 9.335 1.00 94.75 64 ALA A CA 1
ATOM 482 C C . ALA A 1 64 ? -0.421 12.336 9.368 1.00 94.75 64 ALA A C 1
ATOM 484 O O . ALA A 1 64 ? 0.130 11.436 8.741 1.00 94.75 64 ALA A O 1
ATOM 485 N N . LEU A 1 65 ? 0.271 13.160 10.166 1.00 93.69 65 LEU A N 1
ATOM 486 C CA . LEU A 1 65 ? 1.731 13.057 10.339 1.00 93.69 65 LEU A CA 1
ATOM 487 C C . LEU A 1 65 ? 2.158 11.732 10.991 1.00 93.69 65 LEU A C 1
ATOM 489 O O . LEU A 1 65 ? 3.160 11.142 10.600 1.00 93.69 65 LEU A O 1
ATOM 493 N N . GLN A 1 66 ? 1.381 11.251 11.965 1.00 92.88 66 GLN A N 1
ATOM 494 C CA . GLN A 1 66 ? 1.640 9.983 12.652 1.00 92.88 66 GLN A CA 1
ATOM 495 C C . GLN A 1 66 ? 1.461 8.808 11.688 1.00 92.88 66 GLN A C 1
ATOM 497 O O . GLN A 1 66 ? 2.283 7.901 11.664 1.00 92.88 66 GLN A O 1
ATOM 502 N N . MET A 1 67 ? 0.412 8.845 10.861 1.00 95.38 67 MET A N 1
ATOM 503 C CA . MET A 1 67 ? 0.154 7.813 9.857 1.00 95.38 67 MET A CA 1
ATOM 504 C C . MET A 1 67 ? 1.259 7.769 8.796 1.00 95.38 67 MET A C 1
ATOM 506 O O . MET A 1 67 ? 1.677 6.680 8.415 1.00 95.38 67 MET A O 1
ATOM 510 N N . GLY A 1 68 ? 1.770 8.928 8.363 1.00 95.44 68 GLY A N 1
ATOM 511 C CA . GLY A 1 68 ? 2.923 9.004 7.460 1.00 95.44 68 GLY A CA 1
ATOM 512 C C . GLY A 1 68 ? 4.207 8.435 8.076 1.00 95.44 68 GLY A C 1
ATOM 513 O O . GLY A 1 68 ? 4.929 7.686 7.425 1.00 95.44 68 GLY A O 1
ATOM 514 N N . HIS A 1 69 ? 4.477 8.720 9.353 1.00 94.75 69 HIS A N 1
ATOM 515 C CA . HIS A 1 69 ? 5.596 8.105 10.082 1.00 94.75 69 HIS A CA 1
ATOM 516 C C . HIS A 1 69 ? 5.456 6.580 10.170 1.00 94.75 69 HIS A C 1
ATOM 518 O O . HIS A 1 69 ? 6.355 5.837 9.788 1.00 94.75 69 HIS A O 1
ATOM 524 N N . LEU A 1 70 ? 4.296 6.101 10.625 1.00 94.94 70 LEU A N 1
ATOM 525 C CA . LEU A 1 70 ? 4.044 4.675 10.837 1.00 94.94 70 LEU A CA 1
ATOM 526 C C . LEU A 1 70 ? 4.095 3.851 9.542 1.00 94.94 70 LEU A C 1
ATOM 528 O O . LEU A 1 70 ? 4.461 2.678 9.589 1.00 94.94 70 LEU A O 1
ATOM 532 N N . ALA A 1 71 ? 3.774 4.462 8.399 1.00 96.31 71 ALA A N 1
ATOM 533 C CA . ALA A 1 71 ? 3.892 3.834 7.086 1.00 96.31 71 ALA A CA 1
ATOM 534 C C . ALA A 1 71 ? 5.342 3.548 6.667 1.00 96.31 71 ALA A C 1
ATOM 536 O O . ALA A 1 71 ? 5.543 2.813 5.713 1.00 96.31 71 ALA A O 1
ATOM 537 N N . ASN A 1 72 ? 6.347 4.083 7.364 1.00 94.44 72 ASN A N 1
ATOM 538 C CA . ASN A 1 72 ? 7.757 3.795 7.095 1.00 94.44 72 ASN A CA 1
ATOM 539 C C . ASN A 1 72 ? 8.347 2.705 7.993 1.00 94.44 72 ASN A C 1
ATOM 541 O O . ASN A 1 72 ? 9.385 2.148 7.662 1.00 94.44 72 ASN A O 1
ATOM 545 N N . ILE A 1 73 ? 7.685 2.364 9.101 1.00 93.06 73 ILE A N 1
ATOM 546 C CA . ILE A 1 73 ? 8.202 1.434 10.119 1.00 93.06 73 ILE A CA 1
ATOM 547 C C . ILE A 1 73 ? 8.660 0.077 9.557 1.00 93.06 73 ILE A C 1
ATOM 549 O O . ILE A 1 73 ? 9.697 -0.415 10.015 1.00 93.06 73 ILE A O 1
ATOM 553 N N . PRO A 1 74 ? 7.960 -0.545 8.585 1.00 93.12 74 PRO A N 1
ATOM 554 C CA . PRO A 1 74 ? 8.424 -1.808 8.013 1.00 93.12 74 PRO A CA 1
ATOM 555 C C . PRO A 1 74 ? 9.778 -1.727 7.303 1.00 93.12 74 PRO A C 1
ATOM 557 O O . PRO A 1 74 ? 10.506 -2.722 7.305 1.00 93.12 74 PRO A O 1
ATOM 560 N N . ASP A 1 75 ? 10.126 -0.548 6.782 1.00 89.31 75 ASP A N 1
ATOM 561 C CA . ASP A 1 75 ? 11.353 -0.294 6.028 1.00 89.31 75 ASP A CA 1
ATOM 562 C C . ASP A 1 75 ? 12.428 0.472 6.799 1.00 89.31 75 ASP A C 1
ATOM 564 O O . ASP A 1 75 ? 13.600 0.405 6.437 1.00 89.31 75 ASP A O 1
ATOM 568 N N . THR A 1 76 ? 12.048 1.157 7.874 1.00 86.94 76 THR A N 1
ATOM 569 C CA . THR A 1 76 ? 12.970 1.751 8.839 1.00 86.94 76 THR A CA 1
ATOM 570 C C . THR A 1 76 ? 13.119 0.792 10.004 1.00 86.94 76 THR A C 1
ATOM 572 O O . THR A 1 76 ? 13.878 -0.160 9.906 1.00 86.94 76 THR A O 1
ATOM 575 N N . SER A 1 77 ? 12.349 0.928 11.079 1.00 84.94 77 SER A N 1
ATOM 576 C CA . SER A 1 77 ? 12.560 0.195 12.328 1.00 84.94 77 SER A CA 1
ATOM 577 C C . SER A 1 77 ? 12.644 -1.326 12.173 1.00 84.94 77 SER A C 1
ATOM 579 O O . SER A 1 77 ? 13.509 -1.928 12.795 1.00 84.94 77 SER A O 1
ATOM 581 N N . TRP A 1 78 ? 11.832 -1.981 11.335 1.00 86.88 78 TRP A N 1
ATOM 582 C CA . TRP A 1 78 ? 11.906 -3.448 11.177 1.00 86.88 78 TRP A CA 1
ATOM 583 C C . TRP A 1 78 ? 13.111 -3.916 10.341 1.00 86.88 78 TRP A C 1
ATOM 585 O O . TRP A 1 78 ? 13.558 -5.057 10.502 1.00 86.88 78 TRP A O 1
ATOM 595 N N . LYS A 1 79 ? 13.652 -3.038 9.485 1.00 75.81 79 LYS A N 1
ATOM 596 C CA . LYS A 1 79 ? 14.899 -3.217 8.720 1.00 75.81 79 LYS A CA 1
ATOM 597 C C . LYS A 1 79 ? 16.118 -2.511 9.353 1.00 75.81 79 LYS A C 1
ATOM 599 O O . LYS A 1 79 ? 17.229 -2.758 8.906 1.00 75.81 79 LYS A O 1
ATOM 604 N N . GLU A 1 80 ? 15.973 -1.702 10.401 1.00 60.09 80 GLU A N 1
ATOM 605 C CA . GLU A 1 80 ? 17.046 -0.973 11.114 1.00 60.09 80 GLU A CA 1
ATOM 606 C C . GLU A 1 80 ? 17.257 -1.478 12.549 1.00 60.09 80 GLU A C 1
ATOM 608 O O . GLU A 1 80 ? 18.375 -1.437 13.062 1.00 60.09 80 GLU A O 1
ATOM 613 N N . SER A 1 81 ? 16.265 -2.137 13.169 1.00 52.09 81 SER A N 1
ATOM 614 C CA . SER A 1 81 ? 16.465 -2.991 14.361 1.00 52.09 81 SER A CA 1
ATOM 615 C C . SER A 1 81 ? 17.362 -4.217 14.063 1.00 52.09 81 SER A C 1
ATOM 617 O O . SER A 1 81 ? 17.456 -5.175 14.833 1.00 52.09 81 SER A O 1
ATOM 619 N N . THR A 1 82 ? 18.008 -4.199 12.899 1.00 47.09 82 THR A N 1
ATOM 620 C CA . THR A 1 82 ? 18.769 -5.202 12.163 1.00 47.09 82 THR A CA 1
ATOM 621 C C . THR A 1 82 ? 20.113 -5.573 12.735 1.00 47.09 82 THR A C 1
ATOM 623 O O . THR A 1 82 ? 20.769 -6.461 12.193 1.00 47.09 82 THR A O 1
ATOM 626 N N . HIS A 1 83 ? 20.501 -5.023 13.877 1.00 49.06 83 HIS A N 1
ATOM 627 C CA . HIS A 1 83 ? 21.598 -5.616 14.628 1.00 49.06 83 HIS A CA 1
ATOM 628 C C . HIS A 1 83 ? 21.181 -6.841 15.467 1.00 49.06 83 HIS A C 1
ATOM 630 O O . HIS A 1 83 ? 22.069 -7.471 16.035 1.00 49.06 83 HIS A O 1
ATOM 636 N N . GLN A 1 84 ? 19.890 -7.227 15.552 1.00 52.88 84 GLN A N 1
ATOM 637 C CA . GLN A 1 84 ? 19.458 -8.188 16.591 1.00 52.88 84 GLN A CA 1
ATOM 638 C C . GLN A 1 84 ? 18.647 -9.439 16.161 1.00 52.88 84 GLN A C 1
ATOM 640 O O . GLN A 1 84 ? 18.714 -10.423 16.898 1.00 52.88 84 GLN A O 1
ATOM 645 N N . ASP A 1 85 ? 17.945 -9.510 15.008 1.00 74.00 85 ASP A N 1
ATOM 646 C CA . ASP A 1 85 ? 17.179 -10.735 14.644 1.00 74.00 85 ASP A CA 1
ATOM 647 C C . ASP A 1 85 ? 17.058 -11.044 13.126 1.00 74.00 85 ASP A C 1
ATOM 649 O O . ASP A 1 85 ? 16.230 -10.489 12.401 1.00 74.00 85 ASP A O 1
ATOM 653 N N . LYS A 1 86 ? 17.829 -12.035 12.640 1.00 81.50 86 LYS A N 1
ATOM 654 C CA . LYS A 1 86 ? 17.773 -12.552 11.249 1.00 81.50 86 LYS A CA 1
ATOM 655 C C . LYS A 1 86 ? 16.404 -13.128 10.857 1.00 81.50 86 LYS A C 1
ATOM 657 O O . LYS A 1 86 ? 16.077 -13.216 9.669 1.00 81.50 86 LYS A O 1
ATOM 662 N N . LYS A 1 87 ? 15.606 -13.566 11.831 1.00 84.94 87 LYS A N 1
ATOM 663 C CA . LYS A 1 87 ? 14.275 -14.128 11.592 1.00 84.94 87 LYS A CA 1
ATOM 664 C C . LYS A 1 87 ? 13.282 -13.041 11.198 1.00 84.94 87 LYS A C 1
ATOM 666 O O . LYS A 1 87 ? 12.452 -13.292 10.331 1.00 84.94 87 LYS A O 1
ATOM 671 N N . VAL A 1 88 ? 13.392 -11.847 11.785 1.00 85.69 88 VAL A N 1
ATOM 672 C CA . VAL A 1 88 ? 12.572 -10.691 11.394 1.00 85.69 88 VAL A CA 1
ATOM 673 C C . VAL A 1 88 ? 12.867 -10.328 9.945 1.00 85.69 88 VAL A C 1
ATOM 675 O O . VAL A 1 88 ? 11.949 -10.343 9.138 1.00 85.69 88 VAL A O 1
ATOM 678 N N . LEU A 1 89 ? 14.140 -10.147 9.579 1.00 82.00 89 LEU A N 1
ATOM 679 C CA . LEU A 1 89 ? 14.542 -9.836 8.200 1.00 82.00 89 LEU A CA 1
ATOM 680 C C . LEU A 1 89 ? 13.996 -10.833 7.173 1.00 82.00 89 LEU A C 1
ATOM 682 O O . LEU A 1 89 ? 13.357 -10.449 6.197 1.00 82.00 89 LEU A O 1
ATOM 686 N N . SER A 1 90 ? 14.228 -12.126 7.410 1.00 84.94 90 SER A N 1
ATOM 687 C CA . SER A 1 90 ? 13.790 -13.182 6.488 1.00 84.94 90 SER A CA 1
ATOM 688 C C . SER A 1 90 ? 12.269 -13.339 6.407 1.00 84.94 90 SER A C 1
ATOM 690 O O . SER A 1 90 ? 11.780 -13.856 5.407 1.00 84.94 90 SER A O 1
ATOM 692 N N . THR A 1 91 ? 11.528 -12.893 7.427 1.00 88.94 91 THR A N 1
ATOM 693 C CA . THR A 1 91 ? 10.056 -12.916 7.435 1.00 88.94 91 THR A CA 1
ATOM 694 C C . THR A 1 91 ? 9.470 -11.641 6.828 1.00 88.94 91 THR A C 1
ATOM 696 O O . THR A 1 91 ? 8.477 -11.716 6.118 1.00 88.94 91 THR A O 1
ATOM 699 N N . ASN A 1 92 ? 10.080 -10.485 7.095 1.00 91.19 92 ASN A N 1
ATOM 700 C CA . ASN A 1 92 ? 9.622 -9.169 6.655 1.00 91.19 92 ASN A CA 1
ATOM 701 C C . ASN A 1 92 ? 9.89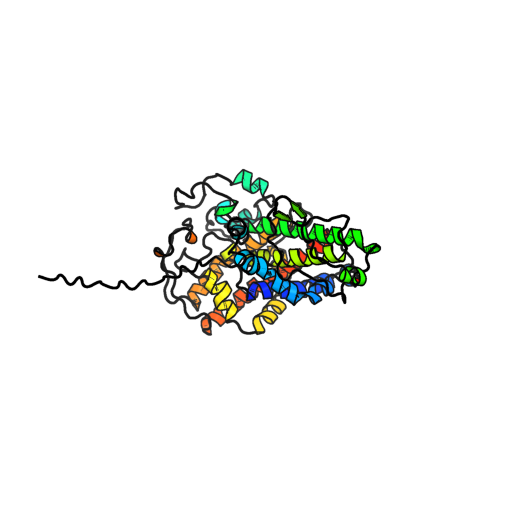3 -8.938 5.165 1.00 91.19 92 ASN A C 1
ATOM 703 O O . ASN A 1 92 ? 9.037 -8.425 4.458 1.00 91.19 92 ASN A O 1
ATOM 707 N N . GLY A 1 93 ? 11.061 -9.341 4.653 1.00 89.75 93 GLY A N 1
ATOM 708 C CA . GLY A 1 93 ? 11.433 -9.110 3.250 1.00 89.75 93 GLY A CA 1
ATOM 709 C C . GLY A 1 93 ? 10.325 -9.509 2.264 1.00 89.75 93 GLY A C 1
ATOM 710 O O . GLY A 1 93 ? 9.829 -8.645 1.542 1.00 89.75 93 GLY A O 1
ATOM 711 N N . PRO A 1 94 ? 9.834 -10.760 2.298 1.00 92.25 94 PRO A N 1
ATOM 712 C CA . PRO A 1 94 ? 8.793 -11.197 1.376 1.00 92.25 94 PRO A CA 1
ATOM 713 C C . PRO A 1 94 ? 7.388 -10.646 1.619 1.00 92.25 94 PRO A C 1
ATOM 715 O O . PRO A 1 94 ? 6.469 -10.983 0.874 1.00 92.25 94 PRO A O 1
ATOM 718 N N . THR A 1 95 ? 7.169 -9.826 2.648 1.00 95.06 95 THR A N 1
ATOM 719 C CA . THR A 1 95 ? 5.872 -9.164 2.828 1.00 95.06 95 THR A CA 1
ATOM 720 C C . THR A 1 95 ? 5.723 -7.892 1.997 1.00 95.06 95 THR A C 1
ATOM 722 O O . THR A 1 95 ? 4.609 -7.395 1.906 1.00 95.06 95 THR A O 1
ATOM 725 N N . HIS A 1 96 ? 6.795 -7.398 1.367 1.00 95.00 96 HIS A N 1
ATOM 726 C CA . HIS A 1 96 ? 6.800 -6.139 0.605 1.00 95.00 96 HIS A CA 1
ATOM 727 C C . HIS A 1 96 ? 6.390 -6.290 -0.858 1.00 95.00 96 HIS A C 1
ATOM 729 O O . HIS A 1 96 ? 6.088 -5.305 -1.518 1.00 95.00 96 HIS A O 1
ATOM 735 N N . TYR A 1 97 ? 6.348 -7.507 -1.392 1.00 95.50 97 TYR A N 1
ATOM 736 C CA . TYR A 1 97 ? 6.083 -7.723 -2.813 1.00 95.50 97 TYR A CA 1
ATOM 737 C C . TYR A 1 97 ? 5.162 -8.916 -3.058 1.00 95.50 97 TYR A C 1
ATOM 739 O O . TYR A 1 97 ? 4.821 -9.676 -2.139 1.00 95.50 97 TYR A O 1
ATOM 747 N N . VAL A 1 98 ? 4.744 -9.051 -4.314 1.00 96.69 98 VAL A N 1
ATOM 748 C CA . VAL A 1 98 ? 4.081 -10.237 -4.846 1.00 96.69 98 VAL A CA 1
ATOM 749 C C . VAL A 1 98 ? 4.462 -10.455 -6.314 1.00 96.69 98 VAL A C 1
ATOM 751 O O . VAL A 1 98 ? 3.987 -9.747 -7.189 1.00 96.69 98 VAL A O 1
ATOM 754 N N . ASP A 1 99 ? 5.276 -11.459 -6.615 1.00 94.50 99 ASP A N 1
ATOM 755 C CA . ASP A 1 99 ? 5.706 -11.770 -7.983 1.00 94.50 99 ASP A CA 1
ATOM 756 C C . ASP A 1 99 ? 4.579 -12.510 -8.714 1.00 94.50 99 ASP A C 1
ATOM 758 O O . ASP A 1 99 ? 4.462 -13.741 -8.664 1.00 94.50 99 ASP A O 1
ATOM 762 N N . LEU A 1 100 ? 3.696 -11.748 -9.365 1.00 95.62 100 LEU A N 1
ATOM 763 C CA . LEU A 1 100 ? 2.457 -12.261 -9.952 1.00 95.62 100 LEU A CA 1
ATOM 764 C C . LEU A 1 100 ? 2.690 -13.338 -11.018 1.00 95.62 100 LEU A C 1
ATOM 766 O O . LEU A 1 100 ? 1.856 -14.240 -11.168 1.00 95.62 100 LEU A O 1
ATOM 770 N N . GLU A 1 101 ? 3.822 -13.287 -11.717 1.00 93.38 101 GLU A N 1
ATOM 771 C CA . GLU A 1 101 ? 4.173 -14.253 -12.752 1.00 93.38 101 GLU A CA 1
ATOM 772 C C . GLU A 1 101 ? 4.474 -15.644 -12.182 1.00 93.38 101 GLU A C 1
ATOM 774 O O . GLU A 1 101 ? 4.290 -16.644 -12.874 1.00 93.38 101 GLU A O 1
ATOM 779 N N . ILE A 1 102 ? 4.857 -15.759 -10.905 1.00 92.19 102 ILE A N 1
ATOM 780 C CA . ILE A 1 102 ? 5.062 -17.073 -10.274 1.00 92.19 102 ILE A CA 1
ATOM 781 C C . ILE A 1 102 ? 3.736 -17.832 -10.145 1.00 92.19 102 ILE A C 1
ATOM 783 O O . ILE A 1 102 ? 3.711 -19.062 -10.216 1.00 92.19 102 ILE A O 1
ATOM 787 N N . PHE A 1 103 ? 2.618 -17.116 -10.008 1.00 94.00 103 PHE A N 1
ATOM 788 C CA . PHE A 1 103 ? 1.293 -17.727 -9.897 1.00 94.00 103 PHE A CA 1
ATOM 789 C C . PHE A 1 103 ? 0.571 -17.903 -11.236 1.00 94.00 103 PHE A C 1
ATOM 791 O O . PHE A 1 103 ? -0.336 -18.739 -11.326 1.00 94.00 103 PHE A O 1
ATOM 798 N N . ASN A 1 104 ? 0.928 -17.103 -12.245 1.00 91.81 104 ASN A N 1
ATOM 799 C CA . ASN A 1 104 ? 0.174 -16.979 -13.496 1.00 91.81 104 ASN A CA 1
ATOM 800 C C . ASN A 1 104 ? 0.989 -17.311 -14.759 1.00 91.81 104 ASN A C 1
ATOM 802 O O . ASN A 1 104 ? 0.403 -17.380 -15.839 1.00 91.81 104 ASN A O 1
ATOM 806 N N . GLY A 1 105 ? 2.297 -17.553 -14.626 1.00 89.12 105 GLY A N 1
ATOM 807 C CA . GLY A 1 105 ? 3.236 -17.598 -15.747 1.00 89.12 105 GLY A CA 1
ATOM 808 C C . GLY A 1 105 ? 3.590 -16.197 -16.250 1.00 89.12 105 GLY A C 1
ATOM 809 O O . GLY A 1 105 ? 3.048 -15.200 -15.775 1.00 89.12 105 GLY A O 1
ATOM 810 N N . ALA A 1 106 ? 4.498 -16.118 -17.224 1.00 82.31 106 ALA A N 1
ATOM 811 C CA . ALA A 1 106 ? 4.740 -14.867 -17.936 1.00 82.31 106 ALA A CA 1
ATOM 812 C C . ALA A 1 106 ? 3.452 -14.419 -18.658 1.00 82.31 106 ALA A C 1
ATOM 814 O O . ALA A 1 106 ? 2.687 -15.278 -19.116 1.00 82.31 106 ALA A O 1
ATOM 815 N N . PRO A 1 107 ? 3.181 -13.107 -18.760 1.00 83.19 107 PRO A N 1
ATOM 816 C CA . PRO A 1 107 ? 2.003 -12.628 -19.463 1.00 83.19 107 PRO A CA 1
ATOM 817 C C . PRO A 1 107 ? 2.030 -13.068 -20.931 1.00 83.19 107 PRO A C 1
ATOM 819 O O . PRO A 1 107 ? 3.035 -12.932 -21.628 1.00 83.19 107 PRO A O 1
ATOM 822 N N . ASP A 1 108 ? 0.894 -13.580 -21.408 1.00 72.75 108 ASP A N 1
ATOM 823 C CA . ASP A 1 108 ? 0.655 -13.771 -22.838 1.00 72.75 108 ASP A CA 1
ATOM 824 C C . ASP A 1 108 ? 0.616 -12.393 -23.545 1.00 72.75 108 ASP A C 1
ATOM 826 O O . ASP A 1 108 ? 0.638 -11.339 -22.908 1.00 72.75 108 ASP A O 1
ATOM 830 N N . LYS A 1 109 ? 0.465 -12.360 -24.877 1.00 76.88 109 LYS A N 1
ATOM 831 C CA . LYS A 1 109 ? 0.293 -11.090 -25.621 1.00 76.88 109 LYS A CA 1
ATOM 832 C C . LYS A 1 109 ? -0.953 -10.283 -25.203 1.00 76.88 109 LYS A C 1
ATOM 834 O O . LYS A 1 109 ? -1.038 -9.102 -25.526 1.00 76.88 109 LYS A O 1
ATOM 839 N N . ASP A 1 110 ? -1.914 -10.909 -24.521 1.00 88.31 110 ASP A N 1
ATOM 840 C CA . ASP A 1 110 ? -3.150 -10.286 -24.037 1.00 88.31 110 ASP A CA 1
ATOM 841 C C . ASP A 1 110 ? -3.063 -9.960 -22.536 1.00 88.31 110 ASP A C 1
ATOM 843 O O . ASP A 1 110 ? -3.256 -10.818 -21.665 1.00 88.31 110 ASP A O 1
ATOM 847 N N . MET A 1 111 ? -2.804 -8.683 -22.242 1.00 91.12 111 MET A N 1
ATOM 848 C CA . MET A 1 111 ? -2.701 -8.172 -20.876 1.00 91.12 111 MET A CA 1
ATOM 849 C C . MET A 1 111 ? -4.032 -8.243 -20.115 1.00 91.12 111 MET A C 1
ATOM 851 O O . MET A 1 111 ? -4.028 -8.466 -18.907 1.00 91.12 111 MET A O 1
ATOM 855 N N . ASP A 1 112 ? -5.185 -8.100 -20.770 1.00 92.69 112 ASP A N 1
ATOM 856 C CA . ASP A 1 112 ? -6.472 -8.143 -20.067 1.00 92.69 112 ASP A CA 1
ATOM 857 C C . ASP A 1 112 ? -6.815 -9.558 -19.606 1.00 92.69 112 ASP A C 1
ATOM 859 O O . ASP A 1 112 ? -7.277 -9.753 -18.475 1.00 92.69 112 ASP A O 1
ATOM 863 N N . SER A 1 113 ? -6.510 -10.558 -20.435 1.00 93.81 113 SER A N 1
ATOM 864 C CA . SER A 1 113 ? -6.588 -11.966 -20.039 1.00 93.81 113 SER A CA 1
ATOM 865 C C . SER A 1 113 ? -5.659 -12.268 -18.860 1.00 93.81 113 SER A C 1
ATOM 867 O O . SER A 1 113 ? -6.092 -12.875 -17.874 1.00 93.81 113 SER A O 1
ATOM 869 N N . TYR A 1 114 ? -4.412 -11.786 -18.898 1.00 94.31 114 TYR A N 1
ATOM 870 C CA . TYR A 1 114 ? -3.467 -11.958 -17.792 1.00 94.31 114 TYR A CA 1
ATOM 871 C C . TYR A 1 114 ? -3.981 -11.334 -16.488 1.00 94.31 114 TYR A C 1
ATOM 873 O O . TYR A 1 114 ? -4.015 -11.984 -15.443 1.00 94.31 114 TYR A O 1
ATOM 881 N N . ILE A 1 115 ? -4.484 -10.104 -16.548 1.00 95.69 115 ILE A N 1
ATOM 882 C CA . ILE A 1 115 ? -5.013 -9.405 -15.375 1.00 95.69 115 ILE A CA 1
ATOM 883 C C . ILE A 1 115 ? -6.261 -10.086 -14.817 1.00 95.69 115 ILE A C 1
ATOM 885 O O . ILE A 1 115 ? -6.439 -10.144 -13.598 1.00 95.69 115 ILE A O 1
ATOM 889 N N . LYS A 1 116 ? -7.099 -10.680 -15.669 1.00 95.12 116 LYS A N 1
ATOM 890 C CA . LYS A 1 116 ? -8.211 -11.516 -15.211 1.00 95.12 116 LYS A CA 1
ATOM 891 C C . LYS A 1 116 ? -7.720 -12.752 -14.445 1.00 95.12 116 LYS A C 1
ATOM 893 O O . LYS A 1 116 ? -8.312 -13.076 -13.416 1.00 95.12 116 LYS A O 1
ATOM 898 N N . LYS A 1 117 ? -6.641 -13.410 -14.898 1.00 95.50 117 LYS A N 1
ATOM 899 C CA . LYS A 1 117 ? -6.010 -14.533 -14.174 1.00 95.50 117 LYS A CA 1
ATOM 900 C C . LYS A 1 117 ? -5.488 -14.069 -12.809 1.00 95.50 117 LYS A C 1
ATOM 902 O O . LYS A 1 117 ? -5.860 -14.662 -11.799 1.00 95.50 117 LYS A O 1
ATOM 907 N N . VAL A 1 118 ? -4.764 -12.947 -12.755 1.00 96.56 118 VAL A N 1
ATOM 908 C CA . VAL A 1 118 ? -4.277 -12.353 -11.495 1.00 96.56 118 VAL A CA 1
ATOM 909 C C . VAL A 1 118 ? -5.423 -12.083 -10.517 1.00 96.56 118 VAL A C 1
ATOM 911 O O . VAL A 1 118 ? -5.361 -12.490 -9.362 1.00 96.56 118 VAL A O 1
ATOM 914 N N . ARG A 1 119 ? -6.506 -11.445 -10.972 1.00 96.44 119 ARG A N 1
ATOM 915 C CA . ARG A 1 119 ? -7.676 -11.138 -10.126 1.00 96.44 119 ARG A CA 1
ATOM 916 C C . ARG A 1 119 ? -8.432 -12.379 -9.646 1.00 96.44 119 ARG A C 1
ATOM 918 O O . ARG A 1 119 ? -9.196 -12.294 -8.694 1.00 96.44 119 ARG A O 1
ATOM 925 N N . SER A 1 120 ? -8.218 -13.528 -10.287 1.00 95.81 120 SER A N 1
ATOM 926 C CA . SER A 1 120 ? -8.789 -14.812 -9.868 1.00 95.81 120 SER A CA 1
ATOM 927 C C . SER A 1 120 ? -7.946 -15.558 -8.827 1.00 95.81 120 SER A C 1
ATOM 929 O O . SER A 1 120 ? -8.340 -16.644 -8.398 1.00 95.81 120 SER A O 1
ATOM 931 N N . LEU A 1 121 ? -6.791 -15.012 -8.419 1.00 97.00 121 LEU A N 1
ATOM 932 C CA . LEU A 1 121 ? -6.000 -15.592 -7.336 1.00 97.00 121 LEU A CA 1
ATOM 933 C C . LEU A 1 121 ? -6.810 -15.641 -6.040 1.00 97.00 121 LEU A C 1
ATOM 935 O O . LEU A 1 121 ? -7.577 -14.731 -5.725 1.00 97.00 121 LEU A O 1
ATOM 939 N N . SER A 1 122 ? -6.619 -16.719 -5.278 1.00 96.94 122 SER A N 1
ATOM 940 C CA . SER A 1 122 ? -7.368 -16.903 -4.041 1.00 96.94 122 SER A CA 1
ATOM 941 C C . SER A 1 122 ? -6.967 -15.862 -2.986 1.00 96.94 122 SER A C 1
ATOM 943 O O . SER A 1 122 ? -5.775 -15.706 -2.692 1.00 96.94 122 SER A O 1
ATOM 945 N N . PRO A 1 123 ? -7.942 -15.191 -2.346 1.00 96.25 123 PRO A N 1
ATOM 946 C CA . PRO A 1 123 ? -7.675 -14.335 -1.194 1.00 96.25 123 PRO A CA 1
ATOM 947 C C . PRO A 1 123 ? -7.356 -15.135 0.086 1.00 96.25 123 PRO A C 1
ATOM 949 O O . PRO A 1 123 ? -6.989 -14.555 1.113 1.00 96.25 123 PRO A O 1
ATOM 952 N N . GLU A 1 124 ? -7.478 -16.466 0.052 1.00 96.44 124 GLU A N 1
ATOM 953 C CA . GLU A 1 124 ? -7.113 -17.369 1.141 1.00 96.44 124 GLU A CA 1
ATOM 954 C C . GLU A 1 124 ? -5.693 -17.904 0.942 1.00 96.44 124 GLU A C 1
ATOM 956 O O . GLU A 1 124 ? -5.416 -18.698 0.041 1.00 96.44 124 GLU A O 1
ATOM 961 N N . PHE A 1 125 ? -4.772 -17.499 1.818 1.00 95.69 125 PHE A N 1
ATOM 962 C CA . PHE A 1 125 ? -3.364 -17.861 1.669 1.00 95.69 125 PHE A CA 1
ATOM 963 C C . PHE A 1 125 ? -3.115 -19.373 1.762 1.00 95.69 125 PHE A C 1
ATOM 965 O O . PHE A 1 125 ? -2.267 -19.916 1.058 1.00 95.69 125 PHE A O 1
ATOM 972 N N . SER A 1 126 ? -3.897 -20.090 2.569 1.00 96.19 126 SER A N 1
ATOM 973 C CA . SER A 1 126 ? -3.820 -21.551 2.670 1.00 96.19 126 SER A CA 1
ATOM 974 C C . SER A 1 126 ? -4.116 -22.258 1.340 1.00 96.19 126 SER A C 1
ATOM 976 O O . SER A 1 126 ? -3.502 -23.283 1.037 1.00 96.19 126 SER A O 1
ATOM 978 N N . GLU A 1 127 ? -5.000 -21.702 0.507 1.00 97.12 127 GLU A N 1
ATOM 979 C CA . GLU A 1 127 ? -5.284 -22.224 -0.833 1.00 97.12 127 GLU A CA 1
ATOM 980 C C . GLU A 1 127 ? -4.126 -21.952 -1.794 1.00 97.12 127 GLU A C 1
ATOM 982 O O . GLU A 1 127 ? -3.793 -22.805 -2.618 1.00 97.12 127 GLU A O 1
ATOM 987 N N . ILE A 1 128 ? -3.464 -20.803 -1.645 1.00 97.12 128 ILE A N 1
ATOM 988 C CA . ILE A 1 128 ? -2.258 -20.452 -2.399 1.00 97.12 128 ILE A CA 1
ATOM 989 C C . ILE A 1 128 ? -1.125 -21.415 -2.054 1.00 97.12 128 ILE A C 1
ATOM 991 O O . ILE A 1 128 ? -0.516 -21.990 -2.954 1.00 97.12 128 ILE A O 1
ATOM 995 N N . LEU A 1 129 ? -0.889 -21.675 -0.765 1.00 97.00 129 LEU A N 1
ATOM 996 C CA . LEU A 1 129 ? 0.086 -22.675 -0.337 1.00 97.00 129 LEU A CA 1
ATOM 997 C C . LEU A 1 129 ? -0.253 -24.051 -0.910 1.00 97.00 129 LEU A C 1
ATOM 999 O O . LEU A 1 129 ? 0.597 -24.674 -1.538 1.00 97.00 129 LEU A O 1
ATOM 1003 N N . LYS A 1 130 ? -1.502 -24.507 -0.769 1.00 97.62 130 LYS A N 1
ATOM 1004 C CA . LYS A 1 130 ? -1.934 -25.810 -1.293 1.00 97.62 130 LYS A CA 1
ATOM 1005 C C . LYS A 1 130 ? -1.719 -25.936 -2.804 1.00 97.62 130 LYS A C 1
ATOM 1007 O O . LYS A 1 130 ? -1.363 -27.013 -3.276 1.00 97.62 130 LYS A O 1
ATOM 1012 N N . LYS A 1 131 ? -1.967 -24.862 -3.558 1.00 97.12 131 LYS A N 1
ATOM 1013 C CA . LYS A 1 131 ? -1.905 -24.874 -5.021 1.00 97.12 131 LYS A CA 1
ATOM 1014 C C . LYS A 1 131 ? -0.487 -24.716 -5.565 1.00 97.12 131 LYS A C 1
ATOM 1016 O O . LYS A 1 131 ? -0.178 -25.356 -6.561 1.00 97.12 131 LYS A O 1
ATOM 1021 N N . TYR A 1 132 ? 0.353 -23.887 -4.946 1.00 96.62 132 TYR A N 1
ATOM 1022 C CA . TYR A 1 132 ? 1.623 -23.454 -5.544 1.00 96.62 132 TYR A CA 1
ATOM 1023 C C . TYR A 1 132 ? 2.869 -23.918 -4.785 1.00 96.62 132 TYR A C 1
ATOM 1025 O O . TYR A 1 132 ? 3.926 -24.066 -5.395 1.00 96.62 132 TYR A O 1
ATOM 1033 N N . GLN A 1 133 ? 2.787 -24.182 -3.478 1.00 96.44 133 GLN A N 1
ATOM 1034 C CA . GLN A 1 133 ? 3.960 -24.576 -2.693 1.00 96.44 133 GLN A CA 1
ATOM 1035 C C . GLN A 1 133 ? 4.545 -25.900 -3.206 1.00 96.44 133 GLN A C 1
ATOM 1037 O O . GLN A 1 133 ? 3.855 -26.914 -3.283 1.00 96.44 133 GLN A O 1
ATOM 1042 N N . GLY A 1 134 ? 5.839 -25.901 -3.535 1.00 95.56 134 GLY A N 1
ATOM 1043 C CA . GLY A 1 134 ? 6.553 -27.080 -4.032 1.00 95.56 134 GLY A CA 1
ATOM 1044 C C . GLY A 1 134 ? 6.200 -27.497 -5.465 1.00 95.56 134 GLY A C 1
ATOM 1045 O O . GLY A 1 134 ? 6.719 -28.514 -5.933 1.00 95.56 134 GLY A O 1
ATOM 1046 N N . GLN A 1 135 ? 5.357 -26.736 -6.169 1.00 95.50 135 GLN A N 1
ATOM 1047 C CA . GLN A 1 135 ? 5.112 -26.942 -7.596 1.00 95.50 135 GLN A CA 1
ATOM 1048 C C . GLN A 1 135 ? 6.281 -26.429 -8.435 1.00 95.50 135 GLN A C 1
ATOM 1050 O O . GLN A 1 135 ? 7.138 -25.690 -7.941 1.00 95.50 135 GLN A O 1
ATOM 1055 N N . ASP A 1 136 ? 6.327 -26.853 -9.698 1.00 92.94 136 ASP A N 1
ATOM 1056 C CA . ASP A 1 136 ? 7.312 -26.332 -10.640 1.00 92.94 136 ASP A CA 1
ATOM 1057 C C . ASP A 1 136 ? 7.034 -24.853 -10.936 1.00 92.94 136 ASP A C 1
ATOM 1059 O O . ASP A 1 136 ? 5.891 -24.455 -11.167 1.00 92.94 136 ASP A O 1
ATOM 1063 N N . ASN A 1 137 ? 8.088 -24.040 -10.914 1.00 90.12 137 ASN A N 1
ATOM 1064 C CA . ASN A 1 137 ? 8.024 -22.642 -11.310 1.00 90.12 137 ASN A CA 1
ATOM 1065 C C . ASN A 1 137 ? 7.658 -22.562 -12.805 1.00 90.12 137 ASN A C 1
ATOM 1067 O O . ASN A 1 137 ? 8.376 -23.151 -13.620 1.00 90.12 137 ASN A O 1
ATOM 1071 N N . PRO A 1 138 ? 6.566 -21.867 -13.177 1.00 89.31 138 PRO A N 1
ATOM 1072 C CA . PRO A 1 138 ? 6.102 -21.820 -14.561 1.00 89.31 138 PRO A CA 1
ATOM 1073 C C . PRO A 1 138 ? 6.988 -20.957 -15.470 1.00 89.31 138 PRO A C 1
ATOM 1075 O O . PRO A 1 138 ? 6.781 -20.950 -16.682 1.00 89.31 138 PRO A O 1
ATOM 1078 N N . LEU A 1 139 ? 7.941 -20.204 -14.912 1.00 87.19 139 LEU A N 1
ATOM 1079 C CA . LEU A 1 139 ? 8.768 -19.283 -15.678 1.00 87.19 139 LEU A CA 1
ATOM 1080 C C . LEU A 1 139 ? 9.868 -20.008 -16.470 1.00 87.19 139 LEU A C 1
ATOM 1082 O O . LEU A 1 139 ? 10.570 -20.866 -15.912 1.00 87.19 139 LEU A O 1
ATOM 1086 N N . PRO A 1 140 ? 10.068 -19.646 -17.753 1.00 81.38 140 PRO A N 1
ATOM 1087 C CA . PRO A 1 140 ? 11.167 -20.180 -18.550 1.00 81.38 140 PRO A CA 1
ATOM 1088 C C . PRO A 1 140 ? 12.514 -19.793 -17.925 1.00 81.38 140 PRO A C 1
ATOM 1090 O O . PRO A 1 140 ? 12.592 -18.876 -17.121 1.00 81.38 140 PRO A O 1
ATOM 1093 N N . GLY A 1 141 ? 13.584 -20.530 -18.223 1.00 76.25 141 GLY A N 1
ATOM 1094 C CA . GLY A 1 141 ? 14.928 -20.181 -17.735 1.00 76.25 141 GLY A CA 1
ATOM 1095 C C . GLY A 1 141 ? 15.154 -20.319 -16.221 1.00 76.25 141 GLY A C 1
ATOM 1096 O O . GLY A 1 141 ? 16.285 -20.157 -15.772 1.00 76.25 141 GLY A O 1
ATOM 1097 N N . THR A 1 142 ? 14.133 -20.687 -15.433 1.00 79.38 142 THR A N 1
ATOM 1098 C CA . THR A 1 142 ? 14.253 -20.791 -13.972 1.00 79.38 142 THR A CA 1
ATOM 1099 C C . THR A 1 142 ? 15.408 -21.726 -13.568 1.00 79.38 142 THR A C 1
ATOM 1101 O O . THR A 1 142 ? 15.389 -22.915 -13.912 1.00 79.38 142 THR A O 1
ATOM 1104 N N . PRO A 1 143 ? 16.394 -21.251 -12.777 1.00 77.56 143 PRO A N 1
ATOM 1105 C CA . PRO A 1 143 ? 17.505 -22.082 -12.326 1.00 77.56 143 PRO A CA 1
ATOM 1106 C C . PRO A 1 143 ? 17.043 -23.296 -11.517 1.00 77.56 143 PRO A C 1
ATOM 1108 O O . PRO A 1 143 ? 16.100 -23.205 -10.733 1.00 77.56 143 PRO A O 1
ATOM 1111 N N . ALA A 1 144 ? 17.777 -24.412 -11.597 1.00 82.25 144 ALA A N 1
ATOM 1112 C CA . ALA A 1 144 ? 17.426 -25.658 -10.903 1.00 82.25 144 ALA A CA 1
ATOM 1113 C C . ALA A 1 144 ? 17.151 -25.473 -9.394 1.00 82.25 144 ALA A C 1
ATOM 1115 O O . ALA A 1 144 ? 16.223 -26.076 -8.859 1.00 82.25 144 ALA A O 1
ATOM 1116 N N . LYS A 1 145 ? 17.898 -24.581 -8.725 1.00 79.62 145 LYS A N 1
ATOM 1117 C CA . LYS A 1 145 ? 17.709 -24.236 -7.302 1.00 79.62 145 LYS A CA 1
ATOM 1118 C C . LYS A 1 145 ? 16.367 -23.553 -6.977 1.00 79.62 145 LYS A C 1
ATOM 1120 O O . LYS A 1 145 ? 15.942 -23.616 -5.831 1.00 79.62 145 LYS A O 1
ATOM 1125 N N . TYR A 1 146 ? 15.711 -22.933 -7.960 1.00 80.56 146 TYR A N 1
ATOM 1126 C CA . TYR A 1 146 ? 14.413 -22.247 -7.835 1.00 80.56 146 TYR A CA 1
ATOM 1127 C C . TYR A 1 146 ? 13.301 -22.940 -8.624 1.00 80.56 146 TYR A C 1
ATOM 1129 O O . TYR A 1 146 ? 12.206 -22.398 -8.767 1.00 80.56 146 TYR A O 1
ATOM 1137 N N . LYS A 1 147 ? 13.567 -24.148 -9.136 1.00 85.38 147 LYS A N 1
ATOM 1138 C CA . LYS A 1 147 ? 12.592 -24.906 -9.919 1.00 85.38 147 LYS A CA 1
ATOM 1139 C C . LYS A 1 147 ? 11.343 -25.233 -9.106 1.00 85.38 147 LYS A C 1
ATOM 1141 O O . LYS A 1 147 ? 10.273 -25.325 -9.684 1.00 85.38 147 LYS A O 1
ATOM 1146 N N . LYS A 1 148 ? 11.470 -25.394 -7.786 1.00 92.75 148 LYS A N 1
ATOM 1147 C CA . LYS A 1 148 ? 10.346 -25.619 -6.874 1.00 92.75 148 LYS A CA 1
ATOM 1148 C C . LYS A 1 148 ? 9.979 -24.328 -6.156 1.00 92.75 148 LYS A C 1
ATOM 1150 O O . LYS A 1 148 ? 10.817 -23.766 -5.460 1.00 92.75 148 LYS A O 1
ATOM 1155 N N . ILE A 1 149 ? 8.725 -23.907 -6.287 1.00 92.31 149 ILE A N 1
ATOM 1156 C CA . ILE A 1 149 ? 8.227 -22.667 -5.690 1.00 92.31 149 ILE A CA 1
ATOM 1157 C C . ILE A 1 149 ? 8.226 -22.779 -4.160 1.00 92.31 149 ILE A C 1
ATOM 1159 O O . ILE A 1 149 ? 7.591 -23.665 -3.579 1.00 92.31 149 ILE A O 1
ATOM 1163 N N . ASN A 1 150 ? 8.875 -21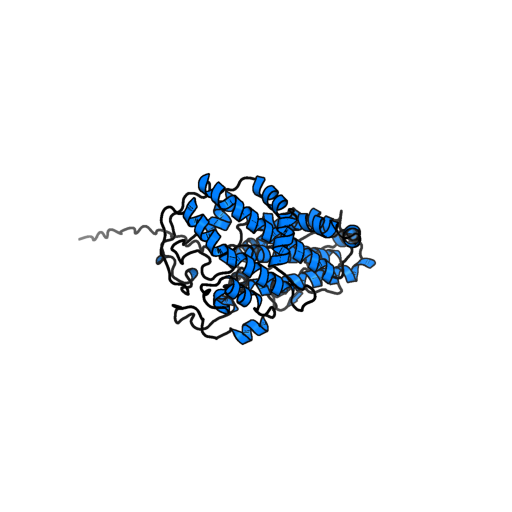.835 -3.486 1.00 92.00 150 ASN A N 1
ATOM 1164 C CA . ASN A 1 150 ? 8.608 -21.503 -2.095 1.00 92.00 150 ASN A CA 1
ATOM 1165 C C . ASN A 1 150 ? 7.749 -20.242 -2.054 1.00 92.00 150 ASN A C 1
ATOM 1167 O O . ASN A 1 150 ? 8.280 -19.157 -2.218 1.00 92.00 150 ASN A O 1
ATOM 1171 N N . VAL A 1 151 ? 6.442 -20.353 -1.810 1.00 92.50 151 VAL A N 1
ATOM 1172 C CA . VAL A 1 151 ? 5.526 -19.198 -1.912 1.00 92.50 151 VAL A CA 1
ATOM 1173 C C . VAL A 1 151 ? 6.011 -18.024 -1.060 1.00 92.50 151 VAL A C 1
ATOM 1175 O O . VAL A 1 151 ? 6.082 -16.900 -1.545 1.00 92.50 151 VAL A O 1
ATOM 1178 N N . TYR A 1 152 ? 6.435 -18.304 0.174 1.00 88.69 152 TYR A N 1
ATOM 1179 C CA . TYR A 1 152 ? 6.911 -17.277 1.093 1.00 88.69 152 TYR A CA 1
ATOM 1180 C C . TYR A 1 152 ? 8.144 -16.555 0.582 1.00 88.69 152 TYR A C 1
ATOM 1182 O O . TYR A 1 152 ? 8.203 -15.347 0.694 1.00 88.69 152 TYR A O 1
ATOM 1190 N N . LYS A 1 153 ? 9.154 -17.273 0.092 1.00 83.62 153 LYS A N 1
ATOM 1191 C CA . LYS A 1 153 ? 10.434 -16.660 -0.296 1.00 83.62 153 LYS A CA 1
ATOM 1192 C C . LYS A 1 153 ? 10.460 -16.205 -1.736 1.00 83.62 153 LYS A C 1
ATOM 1194 O O . LYS A 1 153 ? 11.266 -15.345 -2.073 1.00 83.62 153 LYS A O 1
ATOM 1199 N N . ASP A 1 154 ? 9.665 -16.863 -2.567 1.00 85.19 154 ASP A N 1
ATOM 1200 C CA . ASP A 1 154 ? 9.786 -16.745 -3.995 1.00 85.19 154 ASP A CA 1
ATOM 1201 C C . ASP A 1 154 ? 8.751 -15.846 -4.612 1.00 85.19 154 ASP A C 1
ATOM 1203 O O . ASP A 1 154 ? 9.136 -15.088 -5.487 1.00 85.19 154 ASP A O 1
ATOM 1207 N N . ALA A 1 155 ? 7.496 -15.960 -4.186 1.00 90.12 155 ALA A N 1
ATOM 1208 C CA . ALA A 1 155 ? 6.381 -15.256 -4.798 1.00 90.12 155 ALA A CA 1
ATOM 1209 C C . ALA A 1 155 ? 5.956 -14.014 -4.023 1.00 90.12 155 ALA A C 1
ATOM 1211 O O . ALA A 1 155 ? 5.137 -13.254 -4.518 1.00 90.12 155 ALA A O 1
ATOM 1212 N N . GLY A 1 156 ? 6.483 -13.812 -2.815 1.00 93.75 156 GLY A N 1
ATOM 1213 C CA . GLY A 1 156 ? 6.044 -12.735 -1.942 1.00 93.75 156 GLY A CA 1
ATOM 1214 C C . GLY A 1 156 ? 4.629 -12.958 -1.401 1.00 93.75 156 GLY A C 1
ATOM 1215 O O . GLY A 1 156 ? 3.880 -13.843 -1.820 1.00 93.75 156 GLY A O 1
ATOM 1216 N N . THR A 1 157 ? 4.275 -12.182 -0.382 1.00 96.94 157 THR A N 1
ATOM 1217 C CA . THR A 1 157 ? 3.059 -12.403 0.413 1.00 96.94 157 THR A CA 1
ATOM 1218 C C . THR A 1 157 ? 2.261 -11.133 0.692 1.00 96.94 157 THR A C 1
ATOM 1220 O O . THR A 1 157 ? 1.332 -11.164 1.503 1.00 96.94 157 THR A O 1
ATOM 1223 N N . ASN A 1 158 ? 2.591 -10.020 0.027 1.00 98.06 158 ASN A N 1
ATOM 1224 C CA . ASN A 1 158 ? 2.035 -8.706 0.347 1.00 98.06 158 ASN A CA 1
ATOM 1225 C C . ASN A 1 158 ? 0.485 -8.681 0.406 1.00 98.06 158 ASN A C 1
ATOM 1227 O O . ASN A 1 158 ? -0.051 -8.268 1.437 1.00 98.06 158 ASN A O 1
ATOM 1231 N N . PRO A 1 159 ? -0.280 -9.228 -0.566 1.00 98.25 159 PRO A N 1
ATOM 1232 C CA . PRO A 1 159 ? -1.742 -9.178 -0.494 1.00 98.25 159 PRO A CA 1
ATOM 1233 C C . PRO A 1 159 ? -2.353 -9.841 0.748 1.00 98.25 159 PRO A C 1
ATOM 1235 O O . PRO A 1 159 ? -3.318 -9.339 1.329 1.00 98.25 159 PRO A O 1
ATOM 1238 N N . TRP A 1 160 ? -1.773 -10.952 1.203 1.00 97.88 160 TRP A N 1
ATOM 1239 C CA . TRP A 1 160 ? -2.229 -11.637 2.415 1.00 97.88 160 TRP A CA 1
ATOM 1240 C C . TRP A 1 160 ? -1.705 -10.955 3.678 1.00 97.88 160 TRP A C 1
ATOM 1242 O O . TRP A 1 160 ? -2.389 -10.942 4.700 1.00 97.88 160 TRP A O 1
ATOM 1252 N N . ARG A 1 161 ? -0.551 -10.282 3.598 1.00 97.50 161 ARG A N 1
ATOM 1253 C CA . ARG A 1 161 ? -0.078 -9.404 4.668 1.00 97.50 161 ARG A CA 1
ATOM 1254 C C . ARG A 1 161 ? -1.014 -8.216 4.897 1.00 97.50 161 ARG A C 1
ATOM 1256 O O . ARG A 1 161 ? -1.308 -7.891 6.050 1.00 97.50 161 ARG A O 1
ATOM 1263 N N . VAL A 1 162 ? -1.504 -7.597 3.822 1.00 98.50 162 VAL A N 1
ATOM 1264 C CA . VAL A 1 162 ? -2.528 -6.542 3.881 1.00 98.50 162 VAL A CA 1
ATOM 1265 C C . VAL A 1 162 ? -3.761 -7.052 4.622 1.00 98.50 162 VAL A C 1
ATOM 1267 O O . VAL A 1 162 ? -4.245 -6.379 5.531 1.00 98.50 162 VAL A O 1
ATOM 1270 N N . ARG A 1 163 ? -4.229 -8.265 4.307 1.00 97.62 163 ARG A N 1
ATOM 1271 C CA . ARG A 1 163 ? -5.355 -8.888 5.013 1.00 97.62 163 ARG A CA 1
ATOM 1272 C C . ARG A 1 163 ? -5.086 -9.100 6.502 1.00 97.62 163 ARG A C 1
ATOM 1274 O O . ARG A 1 163 ? -5.932 -8.716 7.303 1.00 97.62 163 ARG A O 1
ATOM 1281 N N . ASP A 1 164 ? -3.943 -9.665 6.880 1.00 95.75 164 ASP A N 1
ATOM 1282 C CA . ASP A 1 164 ? -3.593 -9.900 8.290 1.00 95.75 164 ASP A CA 1
ATOM 1283 C C . ASP A 1 164 ? -3.668 -8.616 9.125 1.00 95.75 164 ASP A C 1
ATOM 1285 O O . ASP A 1 164 ? -4.281 -8.567 10.195 1.00 95.75 164 ASP A O 1
ATOM 1289 N N . LEU A 1 165 ? -3.043 -7.553 8.620 1.00 97.50 165 LEU A N 1
ATOM 1290 C CA . LEU A 1 165 ? -3.000 -6.260 9.295 1.00 97.50 165 LEU A CA 1
ATOM 1291 C C . LEU A 1 165 ? -4.367 -5.578 9.291 1.00 97.50 165 LEU A C 1
ATOM 1293 O O . LEU A 1 165 ? -4.766 -4.993 10.297 1.00 97.50 165 LEU A O 1
ATOM 1297 N N . TYR A 1 166 ? -5.117 -5.702 8.198 1.00 98.19 166 TYR A N 1
ATOM 1298 C CA . TYR A 1 166 ? -6.496 -5.243 8.124 1.00 98.19 166 TYR A CA 1
ATOM 1299 C C . TYR A 1 166 ? -7.377 -5.916 9.184 1.00 98.19 166 TYR A C 1
ATOM 1301 O O . TYR A 1 166 ? -8.049 -5.234 9.957 1.00 98.19 166 TYR A O 1
ATOM 1309 N N . GLU A 1 167 ? -7.337 -7.245 9.288 1.00 96.75 167 GLU A N 1
ATOM 1310 C CA . GLU A 1 167 ? -8.103 -7.991 10.287 1.00 96.75 167 GLU A CA 1
ATOM 1311 C C . GLU A 1 167 ? -7.683 -7.621 11.716 1.00 96.75 167 GLU A C 1
ATOM 1313 O O . GLU A 1 167 ? -8.529 -7.509 12.607 1.00 96.75 167 GLU A O 1
ATOM 1318 N N . ALA A 1 168 ? -6.389 -7.390 11.949 1.00 96.06 168 ALA A N 1
ATOM 1319 C CA . ALA A 1 168 ? -5.882 -6.903 13.227 1.00 96.06 168 ALA A CA 1
ATOM 1320 C C . ALA A 1 168 ? -6.416 -5.495 13.561 1.00 96.06 168 ALA A C 1
ATOM 1322 O O . ALA A 1 168 ? -6.848 -5.253 14.690 1.00 96.06 168 ALA A O 1
ATOM 1323 N N . MET A 1 169 ? -6.472 -4.588 12.581 1.00 97.19 169 MET A N 1
ATOM 1324 C CA . MET A 1 169 ? -7.049 -3.249 12.736 1.00 97.19 169 MET A CA 1
ATOM 1325 C C . MET A 1 169 ? -8.559 -3.306 13.008 1.00 97.19 169 MET A C 1
ATOM 1327 O O . MET A 1 169 ? -9.048 -2.629 13.914 1.00 97.19 169 MET A O 1
ATOM 1331 N N . VAL A 1 170 ? -9.298 -4.165 12.299 1.00 97.88 170 VAL A N 1
ATOM 1332 C CA . VAL A 1 170 ? -10.728 -4.420 12.548 1.00 97.88 170 VAL A CA 1
ATOM 1333 C C . VAL A 1 170 ? -10.943 -4.948 13.967 1.00 97.88 170 VAL A C 1
ATOM 1335 O O . VAL A 1 170 ? -11.814 -4.453 14.686 1.00 97.88 170 VAL A O 1
ATOM 1338 N N . LYS A 1 171 ? -10.134 -5.919 14.418 1.00 96.75 171 LYS A N 1
ATOM 1339 C CA . LYS A 1 171 ? -10.170 -6.419 15.804 1.00 96.75 171 LYS A CA 1
ATOM 1340 C C . LYS A 1 171 ? -9.922 -5.287 16.802 1.00 96.75 171 LYS A C 1
ATOM 1342 O O . LYS A 1 171 ? -10.612 -5.234 17.821 1.00 96.75 171 LYS A O 1
ATOM 1347 N N . ALA A 1 172 ? -9.000 -4.370 16.509 1.00 95.69 172 ALA A N 1
ATOM 1348 C CA . ALA A 1 172 ? -8.715 -3.221 17.364 1.00 95.69 172 ALA A CA 1
ATOM 1349 C C . ALA A 1 172 ? -9.896 -2.248 17.454 1.00 95.69 172 ALA A C 1
ATOM 1351 O O . ALA A 1 172 ? -10.294 -1.861 18.556 1.00 95.69 172 ALA A O 1
ATOM 1352 N N . PHE A 1 173 ? -10.547 -1.938 16.332 1.00 97.69 173 PHE A N 1
ATOM 1353 C CA . PHE A 1 173 ? -11.763 -1.127 16.351 1.00 97.69 173 PHE A CA 1
ATOM 1354 C C . PHE A 1 173 ? -12.928 -1.808 17.069 1.00 97.69 173 PHE A C 1
ATOM 1356 O O . PHE A 1 173 ? -13.589 -1.152 17.873 1.00 97.69 173 PHE A O 1
ATOM 1363 N N . ARG A 1 174 ? -13.133 -3.120 16.888 1.00 98.00 174 ARG A N 1
ATOM 1364 C CA . ARG A 1 174 ? -14.141 -3.882 17.654 1.00 98.00 174 ARG A CA 1
ATOM 1365 C C . ARG A 1 174 ? -13.858 -3.836 19.150 1.00 98.00 174 ARG A C 1
ATOM 1367 O O . ARG A 1 174 ? -14.767 -3.653 19.958 1.00 98.00 174 ARG A O 1
ATOM 1374 N N . CYS A 1 175 ? -12.587 -3.958 19.522 1.00 95.69 175 CYS A N 1
ATOM 1375 C CA . CYS A 1 175 ? -12.146 -3.876 20.906 1.00 95.69 175 CYS A CA 1
ATOM 1376 C C . CYS A 1 175 ? -12.401 -2.495 21.520 1.00 95.69 175 CYS A C 1
ATOM 1378 O O . CYS A 1 175 ? -12.801 -2.410 22.683 1.00 95.69 175 CYS A O 1
ATOM 1380 N N . ALA A 1 176 ? -12.183 -1.426 20.748 1.00 95.12 176 ALA A N 1
ATOM 1381 C CA . ALA A 1 176 ? -12.508 -0.063 21.150 1.00 95.12 176 ALA A CA 1
ATOM 1382 C C . ALA A 1 176 ? -14.027 0.132 21.259 1.00 95.12 176 ALA A C 1
ATOM 1384 O O . ALA A 1 176 ? -14.503 0.687 22.250 1.00 95.12 176 ALA A O 1
ATOM 1385 N N . LYS A 1 177 ? -14.796 -0.388 20.294 1.00 97.00 177 LYS A N 1
ATOM 1386 C CA . LYS A 1 177 ? -16.261 -0.323 20.286 1.00 97.00 177 LYS A CA 1
ATOM 1387 C C . LYS A 1 177 ? -16.866 -0.977 21.524 1.00 97.00 177 LYS A C 1
ATOM 1389 O O . LYS A 1 177 ? -17.743 -0.398 22.155 1.00 97.00 177 LYS A O 1
ATOM 1394 N N . SER A 1 178 ? -16.358 -2.143 21.924 1.00 95.94 178 SER A N 1
ATOM 1395 C CA . SER A 1 178 ? -16.863 -2.880 23.090 1.00 95.94 178 SER A CA 1
ATOM 1396 C C . SER A 1 178 ? -16.622 -2.174 24.436 1.00 95.94 178 SER A C 1
ATOM 1398 O O . SER A 1 178 ? -17.048 -2.682 25.473 1.00 95.94 178 SER A O 1
ATOM 1400 N N . LYS A 1 179 ? -15.858 -1.076 24.450 1.00 94.06 179 LYS A N 1
ATOM 1401 C CA . LYS A 1 179 ? -15.445 -0.336 25.654 1.00 94.06 179 LYS A CA 1
ATOM 1402 C C . LYS A 1 179 ? -15.934 1.113 25.653 1.00 94.06 179 LYS A C 1
ATOM 1404 O O . LYS A 1 179 ? -15.609 1.844 26.581 1.00 94.06 179 LYS A O 1
ATOM 1409 N N . GLU A 1 180 ? -16.697 1.517 24.636 1.00 91.94 180 GLU A N 1
ATO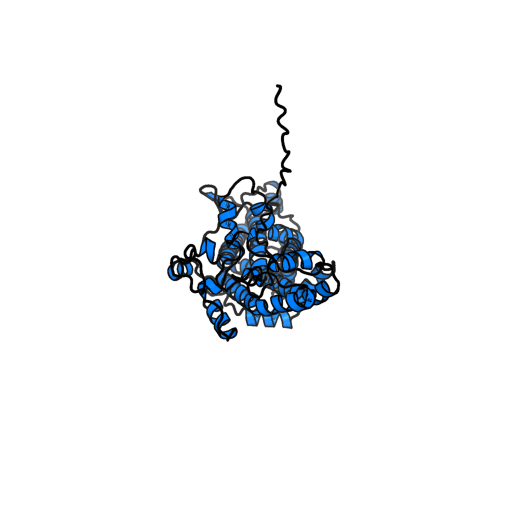M 1410 C CA . GLU A 1 180 ? -17.159 2.894 24.413 1.00 91.94 180 GLU A CA 1
ATOM 1411 C C . GLU A 1 180 ? -17.854 3.467 25.658 1.00 91.94 180 GLU A C 1
ATOM 1413 O O . GLU A 1 180 ? -17.379 4.454 26.219 1.00 91.94 180 GLU A O 1
ATOM 1418 N N . ASP A 1 181 ? -18.860 2.764 26.182 1.00 86.94 181 ASP A N 1
ATOM 1419 C CA . ASP A 1 181 ? -19.714 3.247 27.281 1.00 86.94 181 ASP A CA 1
ATOM 1420 C C . ASP A 1 181 ? -19.011 3.345 28.645 1.00 86.94 181 ASP A C 1
ATOM 1422 O O . ASP A 1 181 ? -19.505 3.995 29.564 1.00 86.94 181 ASP A O 1
ATOM 1426 N N . LYS A 1 182 ? -17.865 2.675 28.810 1.00 78.88 182 LYS A N 1
ATOM 1427 C CA . LYS A 1 182 ? -17.119 2.606 30.081 1.00 78.88 182 LYS A CA 1
ATOM 1428 C C . LYS A 1 182 ? -15.856 3.468 30.073 1.00 78.88 182 LYS A C 1
ATOM 1430 O O . LYS A 1 182 ? -15.090 3.422 31.035 1.00 78.88 182 LYS A O 1
ATOM 1435 N N . SER A 1 183 ? -15.613 4.195 28.984 1.00 83.69 183 SER A N 1
ATOM 1436 C CA . SER A 1 183 ? -14.344 4.879 28.745 1.00 83.69 183 SER A CA 1
ATOM 1437 C C . SER A 1 183 ? -14.358 6.348 29.162 1.00 83.69 183 SER A C 1
ATOM 1439 O O . SER A 1 183 ? -15.316 7.079 28.932 1.00 83.69 183 SER A O 1
ATOM 1441 N N . ASP A 1 184 ? -13.239 6.790 29.731 1.00 85.75 184 ASP A N 1
ATOM 1442 C CA . ASP A 1 184 ? -12.888 8.204 29.887 1.00 85.75 184 ASP A CA 1
ATOM 1443 C C . ASP A 1 184 ? -11.463 8.356 29.358 1.00 85.75 184 ASP A C 1
ATOM 1445 O O . ASP A 1 184 ? -10.478 8.131 30.070 1.00 85.75 184 ASP A O 1
ATOM 1449 N N . LEU A 1 185 ? -11.352 8.708 28.073 1.00 85.38 185 LEU A N 1
ATOM 1450 C CA . LEU A 1 185 ? -10.076 8.738 27.355 1.00 85.38 185 LEU A CA 1
ATOM 1451 C C . LEU A 1 185 ? -9.042 9.662 28.022 1.00 85.38 185 LEU A C 1
ATOM 1453 O O . LEU A 1 185 ? -7.839 9.402 27.949 1.00 85.38 185 LEU A O 1
ATOM 1457 N N . ARG A 1 186 ? -9.481 10.721 28.721 1.00 82.75 186 ARG A N 1
ATOM 1458 C CA . ARG A 1 186 ? -8.578 11.639 29.436 1.00 82.75 186 ARG A CA 1
ATOM 1459 C C . ARG A 1 186 ? -7.973 10.979 30.673 1.00 82.75 186 ARG A C 1
ATOM 1461 O O . ARG A 1 186 ? -6.794 11.198 30.957 1.00 82.75 186 ARG A O 1
ATOM 1468 N N . LYS A 1 187 ? -8.752 10.178 31.408 1.00 85.81 187 LYS A N 1
ATOM 1469 C CA . LYS A 1 187 ? -8.249 9.394 32.550 1.00 85.81 187 LYS A CA 1
ATOM 1470 C C . LYS A 1 187 ? -7.374 8.234 32.094 1.00 85.81 187 LYS A C 1
ATOM 1472 O O . LYS A 1 187 ? -6.317 8.024 32.684 1.00 85.81 187 LYS A O 1
ATOM 1477 N N . GLU A 1 188 ? -7.780 7.527 31.042 1.00 84.38 188 GLU A N 1
ATOM 1478 C CA . GLU A 1 188 ? -7.015 6.414 30.463 1.00 84.38 188 GLU A CA 1
ATOM 1479 C C . GLU A 1 188 ? -5.622 6.869 30.016 1.00 84.38 188 GLU A C 1
ATOM 1481 O O . GLU A 1 188 ? -4.632 6.214 30.333 1.00 84.38 188 GLU A O 1
ATOM 1486 N N . ARG A 1 189 ? -5.516 8.056 29.402 1.00 80.31 189 ARG A N 1
ATOM 1487 C CA . ARG A 1 189 ? -4.234 8.633 28.966 1.00 80.31 189 ARG A CA 1
ATOM 1488 C C . ARG A 1 189 ? -3.207 8.766 30.089 1.00 80.31 189 ARG A C 1
ATOM 1490 O O . ARG A 1 189 ? -2.024 8.568 29.845 1.00 80.31 189 ARG A O 1
ATOM 1497 N N . LYS A 1 190 ? -3.634 9.070 31.319 1.00 77.19 190 LYS A N 1
ATOM 1498 C CA . LYS A 1 190 ? -2.721 9.203 32.473 1.00 77.19 190 LYS A CA 1
ATOM 1499 C C . LYS A 1 190 ? -2.095 7.873 32.903 1.00 77.19 190 LYS A C 1
ATOM 1501 O O . LYS A 1 190 ? -1.082 7.884 33.589 1.00 77.19 190 LYS A O 1
ATOM 1506 N N . LYS A 1 191 ? -2.719 6.750 32.543 1.00 75.56 191 LYS A N 1
ATOM 1507 C CA . LYS A 1 191 ? -2.288 5.388 32.890 1.00 75.56 191 LYS A CA 1
ATOM 1508 C C . LYS A 1 191 ? -1.838 4.601 31.660 1.00 75.56 191 LYS A C 1
ATOM 1510 O O . LYS A 1 191 ? -1.693 3.385 31.738 1.00 75.56 191 LYS A O 1
ATOM 1515 N N . TRP A 1 192 ? -1.681 5.286 30.528 1.00 72.06 192 TRP A N 1
ATOM 1516 C CA . TRP A 1 192 ? -1.377 4.646 29.264 1.00 72.06 192 TRP A CA 1
ATOM 1517 C C . TRP A 1 192 ? -0.020 3.957 29.341 1.00 72.06 192 TRP A C 1
ATOM 1519 O O . TRP A 1 192 ? 0.982 4.541 29.753 1.00 72.06 192 TRP A O 1
ATOM 1529 N N . SER A 1 193 ? -0.011 2.709 28.908 1.00 66.62 193 SER A N 1
ATOM 1530 C CA . SER A 1 193 ? 1.194 1.977 28.563 1.00 66.62 193 SER A CA 1
ATOM 1531 C C . SER A 1 193 ? 1.013 1.463 27.138 1.00 66.62 193 SER A C 1
ATOM 1533 O O . SER A 1 193 ? -0.075 1.575 26.574 1.00 66.62 193 SER A O 1
ATOM 1535 N N . LEU A 1 194 ? 2.057 0.902 26.534 1.00 61.44 194 LEU A N 1
ATOM 1536 C CA . LEU A 1 194 ? 1.972 0.331 25.193 1.00 61.44 194 LEU A CA 1
ATOM 1537 C C . LEU A 1 194 ? 1.851 -1.207 25.241 1.00 61.44 194 LEU A C 1
ATOM 1539 O O . LEU A 1 194 ? 2.777 -1.896 24.804 1.00 61.44 194 LEU A O 1
ATOM 1543 N N . PRO A 1 195 ? 0.748 -1.813 25.731 1.00 57.41 195 PRO A N 1
ATOM 1544 C CA . PRO A 1 195 ? 0.536 -3.243 25.607 1.00 57.41 195 PRO A CA 1
ATOM 1545 C C . PRO A 1 195 ? -0.099 -3.487 24.238 1.00 57.41 195 PRO A C 1
ATOM 1547 O O . PRO A 1 195 ? -1.240 -3.929 24.137 1.00 57.41 195 PRO A O 1
ATOM 1550 N N . LEU A 1 196 ? 0.598 -3.127 23.155 1.00 53.94 196 LEU A N 1
ATOM 1551 C CA . LEU A 1 196 ? 0.037 -3.302 21.815 1.00 53.94 196 LEU A CA 1
ATOM 1552 C C . LEU A 1 196 ? -0.237 -4.782 21.508 1.00 53.94 196 LEU A C 1
ATOM 1554 O O . LEU A 1 196 ? -0.984 -5.078 20.581 1.00 53.94 196 LEU A O 1
ATOM 1558 N N . LEU A 1 197 ? 0.425 -5.707 22.214 1.00 56.97 197 LEU A N 1
ATOM 1559 C CA . LEU A 1 197 ? 0.606 -7.071 21.736 1.00 56.97 197 LEU A CA 1
ATOM 1560 C C . LEU A 1 197 ? 0.635 -8.063 22.892 1.00 56.97 197 LEU A C 1
ATOM 1562 O O . LEU A 1 197 ? 1.383 -7.882 23.860 1.00 56.97 197 LEU A O 1
ATOM 1566 N N . SER A 1 198 ? -0.114 -9.154 22.750 1.00 53.56 198 SER A N 1
ATOM 1567 C CA . SER A 1 198 ? 0.196 -10.365 23.499 1.00 53.56 198 SER A CA 1
ATOM 1568 C C . SER A 1 198 ? 1.523 -10.918 22.961 1.00 53.56 198 SER A C 1
ATOM 1570 O O . SER A 1 198 ? 1.746 -11.018 21.756 1.00 53.56 198 SER A O 1
ATOM 1572 N N . LYS A 1 199 ? 2.472 -11.209 23.860 1.00 53.97 199 LYS A N 1
ATOM 1573 C CA . LYS A 1 199 ? 3.741 -11.865 23.510 1.00 53.97 199 LYS A CA 1
ATOM 1574 C C . LYS A 1 199 ? 3.581 -13.365 23.724 1.00 53.97 199 LYS A C 1
ATOM 1576 O O . LYS A 1 199 ? 4.020 -13.886 24.746 1.00 53.97 199 LYS A O 1
ATOM 1581 N N . HIS A 1 200 ? 2.990 -14.074 22.768 1.00 52.19 200 HIS A N 1
ATOM 1582 C CA . HIS A 1 200 ? 3.085 -15.536 22.762 1.00 52.19 200 HIS A CA 1
ATOM 1583 C C . HIS A 1 200 ? 4.376 -15.947 22.053 1.00 52.19 200 HIS A C 1
ATOM 1585 O O . HIS A 1 200 ? 4.621 -15.559 20.913 1.00 52.19 200 HIS A O 1
ATOM 1591 N N . ASN A 1 201 ? 5.240 -16.708 22.732 1.00 55.12 201 ASN A N 1
ATOM 1592 C CA . ASN A 1 201 ? 6.504 -17.211 22.170 1.00 55.12 201 ASN A CA 1
ATOM 1593 C C . ASN A 1 201 ? 7.389 -16.121 21.523 1.00 55.12 201 ASN A C 1
ATOM 1595 O O . ASN A 1 201 ? 8.023 -16.362 20.497 1.00 55.12 201 ASN A O 1
ATOM 1599 N N . LYS A 1 202 ? 7.423 -14.912 22.110 1.00 64.50 202 LYS A N 1
ATOM 1600 C CA . LYS A 1 202 ? 8.145 -13.725 21.599 1.00 64.50 202 LYS A CA 1
ATOM 1601 C C . LYS A 1 202 ? 7.638 -13.174 20.252 1.00 64.50 202 LYS A C 1
ATOM 1603 O O . LYS A 1 202 ? 8.290 -12.304 19.683 1.00 64.50 202 LYS A O 1
ATOM 1608 N N . ARG A 1 203 ? 6.480 -13.623 19.754 1.00 75.81 203 ARG A N 1
ATOM 1609 C CA . ARG A 1 203 ? 5.818 -13.044 18.578 1.00 75.81 203 ARG A CA 1
ATOM 1610 C C . ARG A 1 203 ? 4.769 -12.029 18.994 1.00 75.81 203 ARG A C 1
ATOM 1612 O O . ARG A 1 203 ? 3.982 -12.274 19.899 1.00 75.81 203 ARG A O 1
ATOM 1619 N N . ALA A 1 204 ? 4.799 -10.898 18.317 1.00 80.81 204 ALA A N 1
ATOM 1620 C CA . ALA A 1 204 ? 3.893 -9.783 18.486 1.00 80.81 204 ALA A CA 1
ATOM 1621 C C . ALA A 1 204 ? 2.718 -9.883 17.501 1.00 80.81 204 ALA A C 1
ATOM 1623 O O . ALA A 1 204 ? 2.937 -9.931 16.291 1.00 80.81 204 ALA A O 1
ATOM 1624 N N . PHE A 1 205 ? 1.491 -9.888 18.021 1.00 84.94 205 PHE A N 1
ATOM 1625 C CA . PHE A 1 205 ? 0.243 -9.759 17.261 1.00 84.94 205 PHE A CA 1
ATOM 1626 C C . PHE A 1 205 ? -0.825 -9.062 18.109 1.00 84.94 205 PHE A C 1
ATOM 1628 O O . PHE A 1 205 ? -0.736 -9.035 19.340 1.00 84.94 205 PHE A O 1
ATOM 1635 N N . TYR A 1 206 ? -1.820 -8.465 17.452 1.00 89.56 206 TYR A N 1
ATOM 1636 C CA . TYR A 1 206 ? -2.886 -7.761 18.155 1.00 89.56 206 TYR A CA 1
ATOM 1637 C C . TYR A 1 206 ? -3.949 -8.727 18.678 1.00 89.56 206 TYR A C 1
ATOM 1639 O O . TYR A 1 206 ? -4.508 -9.529 17.928 1.00 89.56 206 TYR A O 1
ATOM 1647 N N . GLU A 1 207 ? -4.290 -8.573 19.953 1.00 88.69 207 GLU A N 1
ATOM 1648 C CA . GLU A 1 207 ? -5.366 -9.303 20.605 1.00 88.69 207 GLU A CA 1
ATOM 1649 C C . GLU A 1 207 ? -6.094 -8.387 21.594 1.00 88.69 207 GLU A C 1
ATOM 1651 O O . GLU A 1 207 ? -5.475 -7.663 22.376 1.00 88.69 207 GLU A O 1
ATOM 1656 N N . CYS A 1 208 ? -7.427 -8.416 21.567 1.00 89.88 208 CYS A N 1
ATOM 1657 C CA . CYS A 1 208 ? -8.237 -7.622 22.481 1.00 89.88 208 CYS A CA 1
ATOM 1658 C C . CYS A 1 208 ? -8.261 -8.269 23.871 1.00 89.88 208 CYS A C 1
ATOM 1660 O O . CYS A 1 208 ? -8.874 -9.318 24.067 1.00 89.88 208 CYS A O 1
ATOM 1662 N N . SER A 1 209 ? -7.649 -7.622 24.863 1.00 86.88 209 SER A N 1
ATOM 1663 C CA . SER A 1 209 ? -7.673 -8.090 26.255 1.00 86.88 209 SER A CA 1
ATOM 1664 C C . SER A 1 209 ? -8.817 -7.462 27.057 1.00 86.88 209 SER A C 1
ATOM 1666 O O . SER A 1 209 ? -9.182 -6.303 26.854 1.00 86.88 209 SER A O 1
ATOM 1668 N N . LYS A 1 210 ? -9.343 -8.197 28.050 1.00 85.06 210 LYS A N 1
ATOM 1669 C CA . LYS A 1 210 ? -10.319 -7.669 29.027 1.00 85.06 210 LYS A CA 1
ATOM 1670 C C . LYS A 1 210 ? -9.770 -6.490 29.839 1.00 85.06 210 LYS A C 1
ATOM 1672 O O . LYS A 1 210 ? -10.550 -5.649 30.270 1.00 85.06 210 LYS A O 1
ATOM 1677 N N . LYS A 1 211 ? -8.452 -6.453 30.072 1.00 86.00 211 LYS A N 1
ATOM 1678 C CA . LYS A 1 211 ? -7.776 -5.391 30.841 1.00 86.00 211 LYS A CA 1
ATOM 1679 C C . LYS A 1 211 ? -7.386 -4.186 29.983 1.00 86.00 211 LYS A C 1
ATOM 1681 O O . LYS A 1 211 ? -7.044 -3.153 30.543 1.00 86.00 211 LYS A O 1
ATOM 1686 N N . GLN A 1 212 ? -7.413 -4.332 28.657 1.00 87.06 212 GLN A N 1
ATOM 1687 C CA . GLN A 1 212 ? -7.070 -3.257 27.734 1.00 87.06 212 GLN A CA 1
ATOM 1688 C C . GLN A 1 212 ? -8.115 -2.142 27.829 1.00 87.06 212 GLN A C 1
ATOM 1690 O O . GLN A 1 212 ? -9.317 -2.407 27.864 1.00 87.06 212 GLN A O 1
ATOM 1695 N N . SER A 1 213 ? -7.657 -0.901 27.858 1.00 90.62 213 SER A N 1
ATOM 1696 C CA . SER A 1 213 ? -8.490 0.299 27.802 1.00 90.62 213 SER A CA 1
ATOM 1697 C C . SER A 1 213 ? -8.993 0.577 26.379 1.00 90.62 213 SER A C 1
ATOM 1699 O O . SER A 1 213 ? -8.506 0.001 25.400 1.00 90.62 213 SER A O 1
ATOM 1701 N N . ARG A 1 214 ? -9.980 1.470 26.230 1.00 92.56 214 ARG A N 1
ATOM 1702 C CA . ARG A 1 214 ? -10.420 1.892 24.894 1.00 92.56 214 ARG A CA 1
ATOM 1703 C C . ARG A 1 214 ? -9.320 2.683 24.190 1.00 92.56 214 ARG A C 1
ATOM 1705 O O . ARG A 1 214 ? -9.100 2.467 23.001 1.00 92.56 214 ARG A O 1
ATOM 1712 N N . LEU A 1 215 ? -8.604 3.539 24.919 1.00 90.19 215 LEU A N 1
ATOM 1713 C CA . LEU A 1 215 ? -7.475 4.304 24.403 1.00 90.19 215 LEU A CA 1
ATOM 1714 C C . LEU A 1 215 ? -6.393 3.397 23.807 1.00 90.19 215 LEU A C 1
ATOM 1716 O O . LEU A 1 215 ? -5.952 3.648 22.694 1.00 90.19 215 LEU A O 1
ATOM 1720 N N . GLU A 1 216 ? -6.005 2.324 24.500 1.00 88.94 216 GLU A N 1
ATOM 1721 C CA . GLU A 1 216 ? -5.002 1.369 24.000 1.00 88.94 216 GLU A CA 1
ATOM 1722 C C . GLU A 1 216 ? -5.474 0.630 22.742 1.00 88.94 216 GLU A C 1
ATOM 1724 O O . GLU A 1 216 ? -4.680 0.410 21.828 1.00 88.94 216 GLU A O 1
ATOM 1729 N N . ALA A 1 217 ? -6.762 0.281 22.655 1.00 92.12 217 ALA A N 1
ATOM 1730 C CA . ALA A 1 217 ? -7.330 -0.311 21.445 1.00 92.12 217 ALA A CA 1
ATOM 1731 C C . ALA A 1 217 ? -7.316 0.676 20.259 1.00 92.12 217 ALA A C 1
ATOM 1733 O O . ALA A 1 217 ? -6.972 0.291 19.142 1.00 92.12 217 ALA A O 1
ATOM 1734 N N . LEU A 1 218 ? -7.614 1.959 20.494 1.00 93.44 218 LEU A N 1
ATOM 1735 C CA . LEU A 1 218 ? -7.510 3.002 19.466 1.00 93.44 218 LEU A CA 1
ATOM 1736 C C . LEU A 1 218 ? -6.052 3.272 19.058 1.00 93.44 218 LEU A C 1
ATOM 1738 O O . LEU A 1 218 ? -5.772 3.393 17.867 1.00 93.44 218 LEU A O 1
ATOM 1742 N N . SER A 1 219 ? -5.116 3.307 20.014 1.00 91.06 219 SER A N 1
ATOM 1743 C CA . SER A 1 219 ? -3.672 3.378 19.741 1.00 91.06 219 SER A CA 1
ATOM 1744 C C . SER A 1 219 ? -3.211 2.209 18.868 1.00 91.06 219 SER A C 1
ATOM 1746 O O . SER A 1 219 ? -2.432 2.410 17.939 1.00 91.06 219 SER A O 1
ATOM 1748 N N . ALA A 1 220 ? -3.714 0.997 19.130 1.00 92.06 220 ALA A N 1
ATOM 1749 C CA . ALA A 1 220 ? -3.417 -0.177 18.318 1.00 92.06 220 ALA A CA 1
ATOM 1750 C C . ALA A 1 220 ? -3.965 -0.064 16.898 1.00 92.06 220 ALA A C 1
ATOM 1752 O O . ALA A 1 220 ? -3.234 -0.346 15.953 1.00 92.06 220 ALA A O 1
ATOM 1753 N N . ALA A 1 221 ? -5.203 0.407 16.733 1.00 94.56 221 ALA A N 1
ATOM 1754 C CA . ALA A 1 221 ? -5.785 0.616 15.412 1.00 94.56 221 ALA A CA 1
ATOM 1755 C C . ALA A 1 221 ? -4.956 1.606 14.569 1.00 94.56 221 ALA A C 1
ATOM 1757 O O . ALA A 1 221 ? -4.744 1.363 13.385 1.00 94.56 221 ALA A O 1
ATOM 1758 N N . ILE A 1 222 ? -4.433 2.675 15.184 1.00 93.75 222 ILE A N 1
ATOM 1759 C CA . ILE A 1 222 ? -3.538 3.642 14.527 1.00 93.75 222 ILE A CA 1
ATOM 1760 C C . ILE A 1 222 ? -2.187 3.013 14.170 1.00 93.75 222 ILE A C 1
ATOM 1762 O O . ILE A 1 222 ? -1.762 3.114 13.023 1.00 93.75 222 ILE A O 1
ATOM 1766 N N . ALA A 1 223 ? -1.537 2.325 15.114 1.00 93.69 223 ALA A N 1
ATOM 1767 C CA . ALA A 1 223 ? -0.248 1.669 14.883 1.00 93.69 223 ALA A CA 1
ATOM 1768 C C . ALA A 1 223 ? -0.323 0.628 13.751 1.00 93.69 223 ALA A C 1
ATOM 1770 O O . ALA A 1 223 ? 0.475 0.657 12.817 1.00 93.69 223 ALA A O 1
ATOM 1771 N N . ILE A 1 224 ? -1.321 -0.258 13.809 1.00 95.56 224 ILE A N 1
ATOM 1772 C CA . ILE A 1 224 ? -1.557 -1.296 12.800 1.00 95.56 224 ILE A CA 1
ATOM 1773 C C . ILE A 1 224 ? -1.965 -0.662 11.469 1.00 95.56 224 ILE A C 1
ATOM 1775 O O . ILE A 1 224 ? -1.469 -1.077 10.428 1.00 95.56 224 ILE A O 1
ATOM 1779 N N . GLY A 1 225 ? -2.835 0.352 11.493 1.00 96.75 225 GLY A N 1
ATOM 1780 C CA . GLY A 1 225 ? -3.280 1.059 10.295 1.00 96.75 225 GLY A CA 1
ATOM 1781 C C . GLY A 1 225 ? -2.138 1.765 9.567 1.00 96.75 225 GLY A C 1
ATOM 1782 O O . GLY A 1 225 ? -2.064 1.692 8.345 1.00 96.75 225 GLY A O 1
ATOM 1783 N N . GLY A 1 226 ? -1.219 2.395 10.298 1.00 95.94 226 GLY A N 1
ATOM 1784 C CA . GLY A 1 226 ? -0.027 3.004 9.716 1.00 95.94 226 GLY A CA 1
ATOM 1785 C C . GLY A 1 226 ? 0.895 1.970 9.067 1.00 95.94 226 GLY A C 1
ATOM 1786 O O . GLY A 1 226 ? 1.242 2.122 7.902 1.00 95.94 226 GLY A O 1
ATOM 1787 N N . VAL A 1 227 ? 1.178 0.862 9.762 1.00 96.50 227 VAL A N 1
ATOM 1788 C CA . VAL A 1 227 ? 1.943 -0.276 9.216 1.00 96.50 227 VAL A CA 1
ATOM 1789 C C . VAL A 1 227 ? 1.263 -0.885 7.981 1.00 96.50 227 VAL A C 1
ATOM 1791 O O . VAL A 1 227 ? 1.928 -1.183 6.996 1.00 96.50 227 VAL A O 1
ATOM 1794 N N . LEU A 1 228 ? -0.064 -1.044 7.995 1.00 98.38 228 LEU A N 1
ATOM 1795 C CA . LEU A 1 228 ? -0.859 -1.464 6.833 1.00 98.38 228 LEU A CA 1
ATOM 1796 C C . LEU A 1 228 ? -0.667 -0.516 5.637 1.00 98.38 228 LEU A C 1
ATOM 1798 O O . LEU A 1 228 ? -0.652 -0.964 4.492 1.00 98.38 228 LEU A O 1
ATOM 1802 N N . GLY A 1 229 ? -0.490 0.780 5.905 1.00 98.38 229 GLY A N 1
ATOM 1803 C CA . GLY A 1 229 ? -0.230 1.794 4.889 1.00 98.38 229 GLY A CA 1
ATOM 1804 C C . GLY A 1 229 ? 1.044 1.574 4.086 1.00 98.38 229 GLY A C 1
ATOM 1805 O O . GLY A 1 229 ? 1.059 1.894 2.899 1.00 98.38 229 GLY A O 1
ATOM 1806 N N . HIS A 1 230 ? 2.062 0.965 4.694 1.00 98.19 230 HIS A N 1
ATOM 1807 C CA . HIS A 1 230 ? 3.281 0.567 3.999 1.00 98.19 230 HIS A CA 1
ATOM 1808 C C . HIS A 1 230 ? 2.971 -0.409 2.857 1.00 98.19 230 HIS A C 1
ATOM 1810 O O . HIS A 1 230 ? 3.183 -0.104 1.688 1.00 98.19 230 HIS A O 1
ATOM 1816 N N . PHE A 1 231 ? 2.331 -1.530 3.193 1.00 98.56 231 PHE A N 1
ATOM 1817 C CA . PHE A 1 231 ? 2.064 -2.624 2.259 1.00 98.56 231 PHE A CA 1
ATOM 1818 C C . PHE A 1 231 ? 1.077 -2.243 1.147 1.00 98.56 231 PHE A C 1
ATOM 1820 O O . PHE A 1 231 ? 1.234 -2.678 0.010 1.00 98.56 231 PHE A O 1
ATOM 1827 N N . ILE A 1 232 ? 0.093 -1.379 1.430 1.00 98.81 232 ILE A N 1
ATOM 1828 C CA . ILE A 1 232 ? -0.749 -0.784 0.375 1.00 98.81 232 ILE A CA 1
ATOM 1829 C C . ILE A 1 232 ? 0.072 0.123 -0.548 1.00 98.81 232 ILE A C 1
ATOM 1831 O O . ILE A 1 232 ? -0.159 0.128 -1.758 1.00 98.81 232 ILE A O 1
ATOM 1835 N N . GLY A 1 233 ? 1.015 0.888 0.010 1.00 98.44 233 GLY A N 1
ATOM 1836 C CA . GLY A 1 233 ? 1.944 1.703 -0.764 1.00 98.44 233 GLY A CA 1
ATOM 1837 C C . GLY A 1 233 ? 2.759 0.857 -1.737 1.00 98.44 233 GLY A C 1
ATOM 1838 O O . GLY A 1 233 ? 2.750 1.153 -2.930 1.00 98.44 233 GLY A O 1
ATOM 1839 N N . ASP A 1 234 ? 3.366 -0.224 -1.251 1.00 98.44 234 ASP A N 1
ATOM 1840 C CA . ASP A 1 234 ? 4.116 -1.176 -2.078 1.00 98.44 234 ASP A CA 1
ATOM 1841 C C . ASP A 1 234 ? 3.267 -1.714 -3.225 1.00 98.44 234 ASP A C 1
ATOM 1843 O O . ASP A 1 234 ? 3.659 -1.636 -4.381 1.00 98.44 234 ASP A O 1
ATOM 1847 N N . LEU A 1 235 ? 2.048 -2.183 -2.945 1.00 98.69 235 LEU A N 1
ATOM 1848 C CA . LEU A 1 235 ? 1.173 -2.717 -3.990 1.00 98.69 235 LEU A CA 1
ATOM 1849 C C . LEU A 1 235 ? 0.733 -1.671 -5.012 1.00 98.69 235 LEU A C 1
ATOM 1851 O O . LEU A 1 235 ? 0.280 -2.060 -6.085 1.00 98.69 235 LEU A O 1
ATOM 1855 N N . ALA A 1 236 ? 0.844 -0.372 -4.716 1.00 98.38 236 ALA A N 1
ATOM 1856 C CA . ALA A 1 236 ? 0.626 0.708 -5.677 1.00 98.38 236 ALA A CA 1
ATOM 1857 C C . ALA A 1 236 ? 1.869 1.004 -6.547 1.00 98.38 236 ALA A C 1
ATOM 1859 O O . ALA A 1 236 ? 1.761 1.741 -7.533 1.00 98.38 236 ALA A O 1
ATOM 1860 N N . GLN A 1 237 ? 3.026 0.430 -6.217 1.00 97.31 237 GLN A N 1
ATOM 1861 C CA . GLN A 1 237 ? 4.286 0.521 -6.952 1.00 97.31 237 GLN A CA 1
ATOM 1862 C C . GLN A 1 237 ? 4.361 -0.655 -7.965 1.00 97.31 237 GLN A C 1
ATOM 1864 O O . GLN A 1 237 ? 4.353 -1.817 -7.558 1.00 97.31 237 GLN A O 1
ATOM 1869 N N . PRO A 1 238 ? 4.400 -0.403 -9.291 1.00 97.06 238 PRO A N 1
ATOM 1870 C CA . PRO A 1 238 ? 4.469 -1.449 -10.326 1.00 97.06 238 PRO A CA 1
ATOM 1871 C C . PRO A 1 238 ? 5.550 -2.521 -10.128 1.00 97.06 238 PRO A C 1
ATOM 1873 O O . PRO A 1 238 ? 5.296 -3.700 -10.343 1.00 97.06 238 PRO A O 1
ATOM 1876 N N . TYR A 1 239 ? 6.742 -2.138 -9.695 1.00 95.56 239 TYR A N 1
ATOM 1877 C CA . TYR A 1 239 ? 7.884 -3.024 -9.509 1.00 95.56 239 TYR A CA 1
ATOM 1878 C C . TYR A 1 239 ? 7.774 -3.934 -8.275 1.00 95.56 239 TYR A C 1
ATOM 1880 O O . TYR A 1 239 ? 8.484 -4.925 -8.190 1.00 95.56 239 TYR A O 1
ATOM 1888 N N . HIS A 1 240 ? 6.832 -3.691 -7.360 1.00 96.00 240 HIS A N 1
ATOM 1889 C CA . HIS A 1 240 ? 6.571 -4.587 -6.221 1.00 96.00 240 HIS A CA 1
ATOM 1890 C C . HIS A 1 240 ? 5.663 -5.768 -6.559 1.00 96.00 240 HIS A C 1
ATOM 1892 O O . HIS A 1 240 ? 5.339 -6.574 -5.684 1.00 96.00 240 HIS A O 1
ATOM 1898 N N . VAL A 1 241 ? 5.190 -5.852 -7.803 1.00 96.50 241 VAL A N 1
ATOM 1899 C CA . VAL A 1 241 ? 4.191 -6.847 -8.205 1.00 96.50 241 VAL A CA 1
ATOM 1900 C C . VAL A 1 241 ? 4.670 -7.755 -9.342 1.00 96.50 241 VAL A C 1
ATOM 1902 O O . VAL A 1 241 ? 3.861 -8.412 -9.998 1.00 96.50 241 VAL A O 1
ATOM 1905 N N . THR A 1 242 ? 5.979 -7.777 -9.600 1.00 93.38 242 THR A N 1
ATOM 1906 C CA . THR A 1 242 ? 6.596 -8.510 -10.708 1.00 93.38 242 THR A CA 1
ATOM 1907 C C . THR A 1 242 ? 7.953 -9.080 -10.328 1.00 93.38 242 THR A C 1
ATOM 1909 O O . THR A 1 242 ? 8.732 -8.446 -9.620 1.00 93.38 242 THR A O 1
ATOM 1912 N N . ILE A 1 243 ? 8.287 -10.231 -10.910 1.00 90.00 243 ILE A N 1
ATOM 1913 C CA . ILE A 1 243 ? 9.651 -10.768 -10.850 1.00 90.00 243 ILE A CA 1
ATOM 1914 C C . ILE A 1 243 ? 10.685 -9.852 -11.537 1.00 90.00 243 ILE A C 1
ATOM 1916 O O . ILE A 1 243 ? 11.863 -9.877 -11.177 1.00 90.00 243 ILE A O 1
ATOM 1920 N N . ASN A 1 244 ? 10.266 -9.006 -12.489 1.00 89.94 244 ASN A N 1
ATOM 1921 C CA . ASN A 1 244 ? 11.117 -7.994 -13.124 1.00 89.94 244 ASN A CA 1
ATOM 1922 C C . ASN A 1 244 ? 11.185 -6.696 -12.295 1.00 89.94 244 ASN A C 1
ATOM 1924 O O . ASN A 1 244 ? 11.179 -5.596 -12.848 1.00 89.94 244 ASN A O 1
ATOM 1928 N N . PHE A 1 245 ? 11.223 -6.823 -10.965 1.00 88.25 245 PHE A N 1
ATOM 1929 C CA . PHE A 1 245 ? 11.144 -5.699 -10.029 1.00 88.25 245 PHE A CA 1
ATOM 1930 C C . PHE A 1 245 ? 12.170 -4.603 -10.359 1.00 88.25 245 PHE A C 1
ATOM 1932 O O . PHE A 1 245 ? 11.834 -3.435 -10.441 1.00 88.25 245 PHE A O 1
ATOM 1939 N N . ASP A 1 246 ? 13.408 -4.971 -10.686 1.00 89.94 246 ASP A N 1
ATOM 1940 C CA . ASP A 1 246 ? 14.465 -3.995 -10.965 1.00 89.94 246 ASP A CA 1
ATOM 1941 C C . ASP A 1 246 ? 14.759 -3.789 -12.459 1.00 89.94 246 ASP A C 1
ATOM 1943 O O . ASP A 1 246 ? 15.812 -3.278 -12.832 1.00 89.94 246 ASP A O 1
ATOM 1947 N N . GLY A 1 247 ? 13.809 -4.160 -13.327 1.00 91.19 247 GLY A N 1
ATOM 1948 C CA . GLY A 1 247 ? 13.833 -3.841 -14.759 1.00 91.19 247 GLY A CA 1
ATOM 1949 C C . GLY A 1 247 ? 14.947 -4.525 -15.552 1.00 91.19 247 GLY A C 1
ATOM 1950 O O . GLY A 1 247 ? 15.342 -4.044 -16.608 1.00 91.19 247 GLY A O 1
ATOM 1951 N N . TRP A 1 248 ? 15.509 -5.621 -15.050 1.00 89.44 248 TRP A N 1
ATOM 1952 C CA . TRP A 1 248 ? 16.611 -6.313 -15.718 1.00 89.44 248 TRP A CA 1
ATOM 1953 C C . TRP A 1 248 ? 16.202 -6.903 -17.070 1.00 89.44 248 TRP A C 1
ATOM 1955 O O . TRP A 1 248 ? 17.004 -6.884 -18.004 1.00 89.44 248 TRP A O 1
ATOM 1965 N N . GLU A 1 249 ? 14.963 -7.380 -17.198 1.00 87.75 249 GLU A N 1
ATOM 1966 C CA . GLU A 1 249 ? 14.404 -7.748 -18.499 1.00 87.75 249 GLU A CA 1
ATOM 1967 C C . GLU A 1 249 ? 14.194 -6.473 -19.326 1.00 87.75 249 GLU A C 1
ATOM 1969 O O . GLU A 1 249 ? 13.499 -5.546 -18.898 1.00 87.75 249 GLU A O 1
ATOM 1974 N N . GLY A 1 250 ? 14.831 -6.410 -20.496 1.00 88.19 250 GLY A N 1
ATOM 1975 C CA . GLY A 1 250 ? 14.864 -5.220 -21.347 1.00 88.19 250 GLY A CA 1
ATOM 1976 C C . GLY A 1 250 ? 16.010 -4.251 -21.032 1.00 88.19 250 GLY A C 1
ATOM 1977 O O . GLY A 1 250 ? 16.100 -3.189 -21.658 1.00 88.19 250 GLY A O 1
ATOM 1978 N N . GLY A 1 251 ? 16.908 -4.604 -20.102 1.00 92.44 251 GLY A N 1
ATOM 1979 C CA . GLY A 1 251 ? 18.141 -3.864 -19.825 1.00 92.44 251 GLY A CA 1
ATOM 1980 C C . GLY A 1 251 ? 17.965 -2.571 -19.021 1.00 92.44 251 GLY A C 1
ATOM 1981 O O . GLY A 1 251 ? 18.831 -1.697 -19.090 1.00 92.44 251 GLY A O 1
ATOM 1982 N N . ASN A 1 252 ? 16.880 -2.434 -18.258 1.00 94.81 252 ASN A N 1
ATOM 1983 C CA . ASN A 1 252 ? 16.600 -1.328 -17.332 1.00 94.81 252 ASN A CA 1
ATOM 1984 C C . ASN A 1 252 ? 17.074 -1.619 -15.894 1.00 94.81 252 ASN A C 1
ATOM 1986 O O . ASN A 1 252 ? 16.568 -1.008 -14.958 1.00 94.81 252 ASN A O 1
ATOM 1990 N N . GLY A 1 253 ? 18.060 -2.501 -15.689 1.00 92.44 253 GLY A N 1
ATOM 1991 C CA . GLY A 1 253 ? 18.600 -2.817 -14.356 1.00 92.44 253 GLY A CA 1
ATOM 1992 C C . GLY A 1 253 ? 18.832 -1.572 -13.482 1.00 92.44 253 GLY A C 1
ATOM 1993 O O . GLY A 1 253 ? 19.430 -0.594 -13.952 1.00 92.44 253 GLY A O 1
ATOM 1994 N N . GLY A 1 254 ? 18.362 -1.583 -12.236 1.00 91.75 254 GLY A N 1
ATOM 1995 C CA . GLY A 1 254 ? 18.423 -0.457 -11.296 1.00 91.75 254 GLY A CA 1
ATOM 1996 C C . GLY A 1 254 ? 17.244 0.526 -11.366 1.00 91.75 254 GLY A C 1
ATOM 1997 O O . GLY A 1 254 ? 17.335 1.606 -10.784 1.00 91.75 254 GLY A O 1
ATOM 1998 N N . VAL A 1 255 ? 16.181 0.239 -12.132 1.00 94.62 255 VAL A N 1
ATOM 1999 C CA . VAL A 1 255 ? 15.045 1.175 -12.285 1.00 94.62 255 VAL A CA 1
ATOM 2000 C C . VAL A 1 255 ? 14.202 1.293 -11.018 1.00 94.62 255 VAL A C 1
ATOM 2002 O O . VAL A 1 255 ? 13.599 2.343 -10.796 1.00 94.62 255 VAL A O 1
ATOM 2005 N N . HIS A 1 256 ? 14.165 0.244 -10.190 1.00 92.75 256 HIS A N 1
ATOM 2006 C CA . HIS A 1 256 ? 13.291 0.169 -9.019 1.00 92.75 256 HIS A CA 1
ATOM 2007 C C . HIS A 1 256 ? 13.601 1.313 -8.051 1.00 92.75 256 HIS A C 1
ATOM 2009 O O . HIS A 1 256 ? 12.772 2.201 -7.839 1.00 92.75 256 HIS A O 1
ATOM 2015 N N . GLU A 1 257 ? 14.827 1.321 -7.521 1.00 91.06 257 GLU A N 1
ATOM 2016 C CA . GLU A 1 257 ? 15.293 2.320 -6.553 1.00 91.06 257 GLU A CA 1
ATOM 2017 C C . GLU A 1 257 ? 15.332 3.720 -7.179 1.00 91.06 257 GLU A C 1
ATOM 2019 O O . GLU A 1 257 ? 14.905 4.701 -6.564 1.00 91.06 257 GLU A O 1
ATOM 2024 N N . TYR A 1 258 ? 15.764 3.811 -8.440 1.00 95.50 258 TYR A N 1
ATOM 2025 C CA . TYR A 1 258 ? 15.820 5.079 -9.158 1.00 95.50 258 TYR A CA 1
ATOM 2026 C C . TYR A 1 258 ? 14.446 5.760 -9.215 1.00 95.50 258 TYR A C 1
ATOM 2028 O O . TYR A 1 258 ? 14.312 6.938 -8.879 1.00 95.50 258 TYR A O 1
ATOM 2036 N N . MET A 1 259 ? 13.399 5.025 -9.605 1.00 95.12 259 MET A N 1
ATOM 2037 C CA . MET A 1 259 ? 12.057 5.586 -9.745 1.00 95.12 259 MET A CA 1
ATOM 2038 C C . MET A 1 259 ? 11.441 5.937 -8.388 1.00 95.12 259 MET A C 1
ATOM 2040 O O . MET A 1 259 ? 10.911 7.036 -8.220 1.00 95.12 259 MET A O 1
ATOM 2044 N N . GLU A 1 260 ? 11.457 5.010 -7.433 1.00 92.31 260 GLU A N 1
ATOM 2045 C CA . GLU A 1 260 ? 10.676 5.147 -6.200 1.00 92.31 260 GLU A CA 1
ATOM 2046 C C . GLU A 1 260 ? 11.362 5.997 -5.124 1.00 92.31 260 GLU A C 1
ATOM 2048 O O . GLU A 1 260 ? 10.688 6.524 -4.234 1.00 92.31 260 GLU A O 1
ATOM 2053 N N . SER A 1 261 ? 12.691 6.113 -5.199 1.00 91.44 261 SER A N 1
ATOM 2054 C CA . SER A 1 261 ? 13.511 6.847 -4.244 1.00 91.44 261 SER A CA 1
ATOM 2055 C C . SER A 1 261 ? 14.149 8.063 -4.895 1.00 91.44 261 SER A C 1
ATOM 2057 O O . SER A 1 261 ? 13.827 9.179 -4.491 1.00 91.44 261 SER A O 1
ATOM 2059 N N . ASP A 1 262 ? 15.020 7.897 -5.889 1.00 95.94 262 ASP A N 1
ATOM 2060 C CA . ASP A 1 262 ? 15.829 9.019 -6.386 1.00 95.94 262 ASP A CA 1
ATOM 2061 C C . ASP A 1 262 ? 14.972 10.091 -7.062 1.00 95.94 262 ASP A C 1
ATOM 2063 O O . ASP A 1 262 ? 15.051 11.271 -6.710 1.00 95.94 262 ASP A O 1
ATOM 2067 N N . VAL A 1 263 ? 14.088 9.699 -7.982 1.00 97.38 263 VAL A N 1
ATOM 2068 C CA . VAL A 1 263 ? 13.192 10.646 -8.660 1.00 97.38 263 VAL A CA 1
ATOM 2069 C C . VAL A 1 263 ? 12.194 11.244 -7.668 1.00 97.38 263 VAL A C 1
ATOM 2071 O O . VAL A 1 263 ? 12.030 12.463 -7.619 1.00 97.38 263 VAL A O 1
ATOM 2074 N N . VAL A 1 264 ? 11.567 10.421 -6.819 1.00 96.38 264 VAL A N 1
ATOM 2075 C CA . VAL A 1 264 ? 10.587 10.894 -5.823 1.00 96.38 264 VAL A CA 1
ATOM 2076 C C . VAL A 1 264 ? 11.208 11.886 -4.836 1.00 96.38 264 VAL A C 1
ATOM 2078 O O . VAL A 1 264 ? 10.575 12.891 -4.515 1.00 96.38 264 VAL A O 1
ATOM 2081 N N . LYS A 1 265 ? 12.440 11.664 -4.363 1.00 94.69 265 LYS A N 1
ATOM 2082 C CA . LYS A 1 265 ? 13.151 12.589 -3.460 1.00 94.69 265 LYS A CA 1
ATOM 2083 C C . LYS A 1 265 ? 13.444 13.936 -4.124 1.00 94.69 265 LYS A C 1
ATOM 2085 O O . LYS A 1 265 ? 13.362 14.953 -3.443 1.00 94.69 265 LYS A O 1
ATOM 2090 N N . ASN A 1 266 ? 13.698 13.954 -5.431 1.00 96.38 266 ASN A N 1
ATOM 2091 C CA . ASN A 1 266 ? 14.048 15.168 -6.172 1.00 96.38 266 ASN A CA 1
ATOM 2092 C C . ASN A 1 266 ? 12.847 15.956 -6.728 1.00 96.38 266 ASN A C 1
ATOM 2094 O O . ASN A 1 266 ? 13.018 17.073 -7.216 1.00 96.38 266 ASN A O 1
ATOM 2098 N N . LEU A 1 267 ? 11.619 15.432 -6.640 1.00 95.94 267 LEU A N 1
ATOM 2099 C CA . LEU A 1 267 ? 10.417 16.206 -6.972 1.00 95.94 267 LEU A CA 1
ATOM 2100 C C . LEU A 1 267 ? 10.202 17.361 -5.978 1.00 95.94 267 LEU A C 1
ATOM 2102 O O . LEU A 1 267 ? 10.483 17.238 -4.786 1.00 95.94 267 LEU A O 1
ATOM 2106 N N . GLY A 1 268 ? 9.659 18.484 -6.444 1.00 92.75 268 GLY A N 1
ATOM 2107 C CA . GLY A 1 268 ? 9.459 19.666 -5.605 1.00 92.75 268 GLY A CA 1
ATOM 2108 C C . GLY A 1 268 ? 8.457 19.460 -4.451 1.00 92.75 268 GLY A C 1
ATOM 2109 O O . GLY A 1 268 ? 7.774 18.428 -4.378 1.00 92.75 268 GLY A O 1
ATOM 2110 N N . PRO A 1 269 ? 8.371 20.412 -3.503 1.00 91.50 269 PRO A N 1
ATOM 2111 C CA . PRO A 1 269 ? 7.489 20.317 -2.335 1.00 91.50 269 PRO A CA 1
ATOM 2112 C C . PRO A 1 269 ? 5.998 20.224 -2.701 1.00 91.50 269 PRO A C 1
ATOM 2114 O O . PRO A 1 269 ? 5.206 19.699 -1.920 1.00 91.50 269 PRO A O 1
ATOM 2117 N N . GLU A 1 270 ? 5.609 20.673 -3.895 1.00 95.56 270 GLU A N 1
ATOM 2118 C CA . GLU A 1 270 ? 4.240 20.603 -4.404 1.00 95.56 270 GLU A CA 1
ATOM 2119 C C . GLU A 1 270 ? 3.728 19.171 -4.607 1.00 95.56 270 GLU A C 1
ATOM 2121 O O . GLU A 1 270 ? 2.516 18.974 -4.651 1.00 95.56 270 GLU A O 1
ATOM 2126 N N . LEU A 1 271 ? 4.623 18.172 -4.671 1.00 96.81 271 LEU A N 1
ATOM 2127 C CA . LEU A 1 271 ? 4.264 16.766 -4.878 1.00 96.81 271 LEU A CA 1
ATOM 2128 C C . LEU A 1 271 ? 3.158 16.295 -3.924 1.00 96.81 271 LEU A C 1
ATOM 2130 O O . LEU A 1 271 ? 2.242 15.593 -4.343 1.00 96.81 271 LEU A O 1
ATOM 2134 N N . GLU A 1 272 ? 3.229 16.675 -2.646 1.00 94.75 272 GLU A N 1
ATOM 2135 C CA . GLU A 1 272 ? 2.239 16.251 -1.652 1.00 94.75 272 GLU A CA 1
ATOM 2136 C C . GLU A 1 272 ? 0.834 16.761 -1.995 1.00 94.75 272 GLU A C 1
ATOM 2138 O O . GLU A 1 272 ? -0.131 15.988 -1.999 1.00 94.75 272 GLU A O 1
ATOM 2143 N N . THR A 1 273 ? 0.738 18.046 -2.338 1.00 96.88 273 THR A N 1
ATOM 2144 C CA . THR A 1 273 ? -0.509 18.705 -2.731 1.00 96.88 273 THR A CA 1
ATOM 2145 C C . THR A 1 273 ? -1.013 18.181 -4.072 1.00 96.88 273 THR A C 1
ATOM 2147 O O . THR A 1 273 ? -2.207 17.926 -4.207 1.00 96.88 273 THR A O 1
ATOM 2150 N N . ASP A 1 274 ? -0.124 17.961 -5.043 1.00 98.44 274 ASP A N 1
ATOM 2151 C CA . ASP A 1 274 ? -0.466 17.408 -6.356 1.00 98.44 274 ASP A CA 1
ATOM 2152 C C . ASP A 1 274 ? -1.082 16.006 -6.218 1.00 98.44 274 ASP A C 1
ATOM 2154 O O . ASP A 1 274 ? -2.135 15.721 -6.795 1.00 98.44 274 ASP A O 1
ATOM 2158 N N . VAL A 1 275 ? -0.483 15.144 -5.387 1.00 98.56 275 VAL A N 1
ATOM 2159 C CA . VAL A 1 275 ? -1.022 13.808 -5.093 1.00 98.56 275 VAL A CA 1
ATOM 2160 C C . VAL A 1 275 ? -2.360 13.894 -4.367 1.00 98.56 275 VAL A C 1
ATOM 2162 O O . VAL A 1 275 ? -3.295 13.166 -4.717 1.00 98.56 275 VAL A O 1
ATOM 2165 N N . LEU A 1 276 ? -2.488 14.774 -3.370 1.00 97.88 276 LEU A N 1
ATOM 2166 C CA . LEU A 1 276 ? -3.740 14.943 -2.635 1.00 97.88 276 LEU A CA 1
ATOM 2167 C C . LEU A 1 276 ? -4.863 15.418 -3.564 1.00 97.88 276 LEU A C 1
ATOM 2169 O O . LEU A 1 276 ? -5.960 14.863 -3.525 1.00 97.88 276 LEU A O 1
ATOM 2173 N N . ASN A 1 277 ? -4.587 16.404 -4.419 1.00 98.31 277 ASN A N 1
ATOM 2174 C CA . ASN A 1 277 ? -5.538 16.925 -5.397 1.00 98.31 277 ASN A CA 1
ATOM 2175 C C . ASN A 1 277 ? -5.956 15.838 -6.385 1.00 98.31 277 ASN A C 1
ATOM 2177 O O . ASN A 1 277 ? -7.155 15.608 -6.554 1.00 98.31 277 ASN A O 1
ATOM 2181 N N . LYS A 1 278 ? -4.991 15.093 -6.942 1.00 98.56 278 LYS A N 1
ATOM 2182 C CA . LYS A 1 278 ? -5.284 13.972 -7.840 1.00 98.56 278 LYS A CA 1
ATOM 2183 C C . LYS A 1 278 ? -6.180 12.932 -7.172 1.00 98.56 278 LYS A C 1
ATOM 2185 O O . LYS A 1 278 ? -7.180 12.504 -7.742 1.00 98.56 278 LYS A O 1
ATOM 2190 N N . SER A 1 279 ? -5.877 12.595 -5.920 1.00 97.94 279 SER A N 1
ATOM 2191 C CA . SER A 1 279 ? -6.655 11.650 -5.111 1.00 97.94 279 SER A CA 1
ATOM 2192 C C . SER A 1 279 ? -8.073 12.136 -4.790 1.00 97.94 279 SER A C 1
ATOM 2194 O O . SER A 1 279 ? -8.903 11.342 -4.343 1.00 97.94 279 SER A O 1
ATOM 2196 N N . LYS A 1 280 ? -8.372 13.430 -4.966 1.00 96.31 280 LYS A N 1
ATOM 2197 C CA . LYS A 1 280 ? -9.696 14.036 -4.745 1.00 96.31 280 LYS A CA 1
ATOM 2198 C C . LYS A 1 280 ? -10.559 14.126 -5.995 1.00 96.31 280 LYS A C 1
ATOM 2200 O O . LYS A 1 280 ? -11.776 14.246 -5.865 1.00 96.31 280 LYS A O 1
ATOM 2205 N N . GLU A 1 281 ? -9.965 14.034 -7.178 1.00 97.31 281 GLU A N 1
ATOM 2206 C CA . GLU A 1 281 ? -10.693 14.098 -8.441 1.00 97.31 281 GLU A CA 1
ATOM 2207 C C . GLU A 1 281 ? -11.746 12.981 -8.526 1.00 97.31 281 GLU A C 1
ATOM 2209 O O . GLU A 1 281 ? -11.429 11.791 -8.484 1.00 97.31 281 GLU A O 1
ATOM 2214 N N . ALA A 1 282 ? -13.019 13.354 -8.686 1.00 95.75 282 ALA A N 1
ATOM 2215 C CA . ALA A 1 282 ? -14.107 12.384 -8.809 1.00 95.75 282 ALA A CA 1
ATOM 2216 C C . ALA A 1 282 ? -13.919 11.401 -9.988 1.00 95.75 282 ALA A C 1
ATOM 2218 O O . ALA A 1 282 ? -14.127 10.205 -9.771 1.00 95.75 282 ALA A O 1
ATOM 2219 N N . PRO A 1 283 ? -13.467 11.830 -11.191 1.00 97.75 283 PRO A N 1
ATOM 2220 C CA . PRO A 1 283 ? -13.182 10.900 -12.285 1.00 97.75 283 PRO A CA 1
ATOM 2221 C C . PRO A 1 283 ? -12.081 9.891 -11.941 1.00 97.75 283 PRO A C 1
ATOM 2223 O O . PRO A 1 283 ? -12.213 8.715 -12.266 1.00 97.75 283 PRO A O 1
ATOM 2226 N N . PHE A 1 284 ? -11.029 10.330 -11.241 1.00 97.94 284 PHE A N 1
ATOM 2227 C CA . PHE A 1 284 ? -9.943 9.456 -10.795 1.00 97.94 284 PHE A CA 1
ATOM 2228 C C . PHE A 1 284 ? -10.447 8.398 -9.809 1.00 97.94 284 PHE A C 1
ATOM 2230 O O . PHE A 1 284 ? -10.216 7.208 -10.013 1.00 97.94 284 PHE A O 1
ATOM 2237 N N . ARG A 1 285 ? -11.183 8.822 -8.772 1.00 96.06 285 ARG A N 1
ATOM 2238 C CA . ARG A 1 285 ? -11.748 7.916 -7.760 1.00 96.06 285 ARG A CA 1
ATOM 2239 C C . ARG A 1 285 ? -12.668 6.879 -8.395 1.00 96.06 285 ARG A C 1
ATOM 2241 O O . ARG A 1 285 ? -12.496 5.691 -8.153 1.00 96.06 285 ARG A O 1
ATOM 2248 N N . LYS A 1 286 ? -13.591 7.329 -9.250 1.00 96.12 286 LYS A N 1
ATOM 2249 C CA . LYS A 1 286 ? -14.536 6.455 -9.950 1.00 96.12 286 LYS A CA 1
ATOM 2250 C C . LYS A 1 286 ? -13.809 5.422 -10.811 1.00 96.12 286 LYS A C 1
ATOM 2252 O O . LYS A 1 286 ? -14.105 4.240 -10.693 1.00 96.12 286 LYS A O 1
ATOM 2257 N N . ALA A 1 287 ? -12.834 5.847 -11.615 1.00 97.69 287 ALA A N 1
ATOM 2258 C CA . ALA A 1 287 ? -12.063 4.936 -12.459 1.00 97.69 287 ALA A CA 1
ATOM 2259 C C . ALA A 1 287 ? -11.281 3.901 -11.636 1.00 97.69 287 ALA A C 1
ATOM 2261 O O . ALA A 1 287 ? -11.240 2.731 -12.002 1.00 97.69 287 ALA A O 1
ATOM 2262 N N . LEU A 1 288 ? -10.691 4.305 -10.506 1.00 97.81 288 LEU A N 1
ATOM 2263 C CA . LEU A 1 288 ? -9.976 3.382 -9.627 1.00 97.81 288 LEU A CA 1
ATOM 2264 C C . LEU A 1 288 ? -10.926 2.395 -8.932 1.00 97.81 288 LEU A C 1
ATOM 2266 O O . LEU A 1 288 ? -10.634 1.206 -8.880 1.00 97.81 288 LEU A O 1
ATOM 2270 N N . GLU A 1 289 ? -12.077 2.844 -8.429 1.00 95.62 289 GLU A N 1
ATOM 2271 C CA . GLU A 1 289 ? -13.083 1.952 -7.832 1.00 95.62 289 GLU A CA 1
ATOM 2272 C C . GLU A 1 289 ? -13.662 0.968 -8.863 1.00 95.62 289 GLU A C 1
ATOM 2274 O O . GLU A 1 289 ? -13.834 -0.216 -8.563 1.00 95.62 289 GLU A O 1
ATOM 2279 N N . GLU A 1 290 ? -13.904 1.431 -10.092 1.00 96.31 290 GLU A N 1
ATOM 2280 C CA . GLU A 1 290 ? -14.303 0.599 -11.231 1.00 96.31 290 GLU A CA 1
ATOM 2281 C C . GLU A 1 290 ? -13.187 -0.316 -11.735 1.00 96.31 290 GLU A C 1
ATOM 2283 O O . GLU A 1 290 ? -13.476 -1.319 -12.380 1.00 96.31 290 GLU A O 1
ATOM 2288 N N . ASP A 1 291 ? -11.918 -0.024 -11.480 1.00 96.19 291 ASP A N 1
ATOM 2289 C CA . ASP A 1 291 ? -10.852 -0.964 -11.804 1.00 96.19 291 ASP A CA 1
ATOM 2290 C C . ASP A 1 291 ? -10.732 -2.041 -10.722 1.00 96.19 291 ASP A C 1
ATOM 2292 O O . ASP A 1 291 ? -10.684 -3.234 -11.037 1.00 96.19 291 ASP A O 1
ATOM 2296 N N . LEU A 1 292 ? -10.751 -1.625 -9.451 1.00 96.06 292 LEU A N 1
ATOM 2297 C CA . LEU A 1 292 ? -10.587 -2.510 -8.303 1.00 96.06 292 LEU A CA 1
ATOM 2298 C C . LEU A 1 292 ? -11.807 -3.406 -8.062 1.00 96.06 292 LEU A C 1
ATOM 2300 O O . LEU A 1 292 ? -11.601 -4.528 -7.635 1.00 96.06 292 LEU A O 1
ATOM 2304 N N . LYS A 1 293 ? -13.053 -2.977 -8.316 1.00 90.56 293 LYS A N 1
ATOM 2305 C CA . LYS A 1 293 ? -14.296 -3.796 -8.241 1.00 90.56 293 LYS A CA 1
ATOM 2306 C C . LYS A 1 293 ? -14.308 -4.867 -7.137 1.00 90.56 293 LYS A C 1
ATOM 2308 O O . LYS A 1 293 ? -14.426 -6.060 -7.419 1.00 90.56 293 LYS A O 1
ATOM 2313 N N . VAL A 1 294 ? -14.177 -4.451 -5.881 1.00 92.00 294 VAL A N 1
ATOM 2314 C CA . VAL A 1 294 ? -14.165 -5.374 -4.735 1.00 92.00 294 VAL A CA 1
ATOM 2315 C C . VAL A 1 294 ? -15.541 -5.460 -4.094 1.00 92.00 294 VAL A C 1
ATOM 2317 O O . VAL A 1 294 ? -16.136 -4.435 -3.758 1.00 92.00 294 VAL A O 1
ATOM 2320 N N . ASP A 1 295 ? -16.017 -6.685 -3.868 1.00 92.25 295 ASP A N 1
ATOM 2321 C CA . ASP A 1 295 ? -17.147 -6.939 -2.976 1.00 92.25 295 ASP A CA 1
ATOM 2322 C C . ASP A 1 295 ? -16.657 -7.013 -1.525 1.00 92.25 295 ASP A C 1
ATOM 2324 O O . ASP A 1 295 ? -16.158 -8.037 -1.064 1.00 92.25 295 ASP A O 1
ATOM 2328 N N . TRP A 1 296 ? -16.818 -5.914 -0.791 1.00 92.50 296 TRP A N 1
ATOM 2329 C CA . TRP A 1 296 ? -16.423 -5.823 0.615 1.00 92.50 296 TRP A CA 1
ATOM 2330 C C . TRP A 1 296 ? -17.244 -6.707 1.566 1.00 92.50 296 TRP A C 1
ATOM 2332 O O . TRP A 1 296 ? -16.885 -6.837 2.732 1.00 92.50 296 TRP A O 1
ATOM 2342 N N . LYS A 1 297 ? -18.334 -7.332 1.100 1.00 91.12 297 LYS A N 1
ATOM 2343 C CA . LYS A 1 297 ? -19.086 -8.323 1.889 1.00 91.12 297 LYS A CA 1
ATOM 2344 C C . LYS A 1 297 ? -18.511 -9.733 1.759 1.00 91.12 297 LYS A C 1
ATOM 2346 O O . LYS A 1 297 ? -18.864 -10.601 2.559 1.00 91.12 297 LYS A O 1
ATOM 2351 N N . ALA A 1 298 ? -17.662 -9.976 0.763 1.00 92.50 298 ALA A N 1
ATOM 2352 C CA . ALA A 1 298 ? -17.044 -11.273 0.555 1.00 92.50 298 ALA A CA 1
ATOM 2353 C C . ALA A 1 298 ? -16.038 -11.600 1.668 1.00 92.50 298 ALA A C 1
ATOM 2355 O O . ALA A 1 298 ? -15.422 -10.727 2.288 1.00 92.50 298 ALA A O 1
ATOM 2356 N N . LYS A 1 299 ? -15.832 -12.897 1.908 1.00 88.50 299 LYS A N 1
ATOM 2357 C CA . LYS A 1 299 ? -14.779 -13.360 2.814 1.00 88.50 299 LYS A CA 1
ATOM 2358 C C . LYS A 1 299 ? -13.414 -12.928 2.269 1.00 88.50 299 LYS A C 1
ATOM 2360 O O . LYS A 1 299 ? -13.168 -13.045 1.073 1.00 88.50 299 LYS A O 1
ATOM 2365 N N . ALA A 1 300 ? -12.534 -12.456 3.154 1.00 91.94 300 ALA A N 1
ATOM 2366 C CA . ALA A 1 300 ? -11.180 -12.024 2.803 1.00 91.94 300 ALA A CA 1
ATOM 2367 C C . ALA A 1 300 ? -11.132 -10.906 1.733 1.00 91.94 300 ALA A C 1
ATOM 2369 O O . ALA A 1 300 ? -10.150 -10.793 0.998 1.00 91.94 300 ALA A O 1
ATOM 2370 N N . ALA A 1 301 ? -12.158 -10.044 1.679 1.00 96.44 301 ALA A N 1
ATOM 2371 C CA . ALA A 1 301 ? -12.251 -8.947 0.712 1.00 96.44 301 ALA A CA 1
ATOM 2372 C C . ALA A 1 301 ? -11.020 -8.023 0.696 1.00 96.44 301 ALA A C 1
ATOM 2374 O O . ALA A 1 301 ? -10.645 -7.532 -0.364 1.00 96.44 301 ALA A O 1
ATOM 2375 N N . SER A 1 302 ? -10.344 -7.828 1.833 1.00 97.75 302 SER A N 1
ATOM 2376 C CA . SER A 1 302 ? -9.101 -7.048 1.914 1.00 97.75 302 SER A CA 1
ATOM 2377 C C . SER A 1 302 ? -7.932 -7.677 1.144 1.00 97.75 302 SER A C 1
ATOM 2379 O O . SER A 1 302 ? -7.159 -6.944 0.530 1.00 97.75 302 SER A O 1
ATOM 2381 N N . ALA A 1 303 ? -7.822 -9.011 1.105 1.00 97.81 303 ALA A N 1
ATOM 2382 C CA . ALA A 1 303 ? -6.839 -9.692 0.259 1.00 97.81 303 ALA A CA 1
ATOM 2383 C C . ALA A 1 303 ? -7.222 -9.586 -1.222 1.00 97.81 303 ALA A C 1
ATOM 2385 O O . ALA A 1 303 ? -6.362 -9.276 -2.040 1.00 97.81 303 ALA A O 1
ATOM 2386 N N . SER A 1 304 ? -8.501 -9.762 -1.581 1.00 98.06 304 SER A N 1
ATOM 2387 C CA . SER A 1 304 ? -8.962 -9.535 -2.963 1.00 98.06 304 SER A CA 1
ATOM 2388 C C . SER A 1 304 ? -8.694 -8.100 -3.420 1.00 98.06 304 SER A C 1
ATOM 2390 O O . SER A 1 304 ? -8.201 -7.886 -4.523 1.00 98.06 304 SER A O 1
ATOM 2392 N N . PHE A 1 305 ? -8.937 -7.115 -2.553 1.00 98.62 305 PHE A N 1
ATOM 2393 C CA . PHE A 1 305 ? -8.602 -5.714 -2.792 1.00 98.62 305 PHE A CA 1
ATOM 2394 C C . PHE A 1 305 ? -7.116 -5.513 -3.065 1.00 98.62 305 PHE A C 1
ATOM 2396 O O . PHE A 1 305 ? -6.754 -4.866 -4.046 1.00 98.62 305 PHE A O 1
ATOM 2403 N N . ALA A 1 306 ? -6.260 -6.116 -2.246 1.00 98.69 306 ALA A N 1
ATOM 2404 C CA . ALA A 1 306 ? -4.819 -6.054 -2.416 1.00 98.69 306 ALA A CA 1
ATOM 2405 C C . ALA A 1 306 ? -4.347 -6.743 -3.714 1.00 98.69 306 ALA A C 1
ATOM 2407 O O . ALA A 1 306 ? -3.532 -6.183 -4.442 1.00 98.69 306 ALA A O 1
ATOM 2408 N N . ILE A 1 307 ? -4.910 -7.905 -4.068 1.00 98.69 307 ILE A N 1
ATOM 2409 C CA . ILE A 1 307 ? -4.642 -8.598 -5.342 1.00 98.69 307 ILE A CA 1
ATOM 2410 C C . ILE A 1 307 ? -5.069 -7.728 -6.532 1.00 98.69 307 ILE A C 1
ATOM 2412 O O . ILE A 1 307 ? -4.345 -7.618 -7.519 1.00 98.69 307 ILE A O 1
ATOM 2416 N N . HIS A 1 308 ? -6.235 -7.085 -6.457 1.00 98.56 308 HIS A N 1
ATOM 2417 C CA . HIS A 1 308 ? -6.730 -6.226 -7.533 1.00 98.56 308 HIS A CA 1
ATOM 2418 C C . HIS A 1 308 ? -5.897 -4.946 -7.671 1.00 98.56 308 HIS A C 1
ATOM 2420 O O . HIS A 1 308 ? -5.658 -4.503 -8.795 1.00 98.56 308 HIS A O 1
ATOM 2426 N N . LEU A 1 309 ? -5.404 -4.393 -6.558 1.00 98.81 309 LEU A N 1
ATOM 2427 C CA . LEU A 1 309 ? -4.445 -3.290 -6.556 1.00 98.81 309 LEU A CA 1
ATOM 2428 C C . LEU A 1 309 ? -3.106 -3.713 -7.173 1.00 98.81 309 LEU A C 1
ATOM 2430 O O . LEU A 1 309 ? -2.567 -2.985 -8.004 1.00 98.81 309 LEU A O 1
ATOM 2434 N N . ALA A 1 310 ? -2.620 -4.915 -6.856 1.00 98.62 310 ALA A N 1
ATOM 2435 C CA . ALA A 1 310 ? -1.427 -5.464 -7.487 1.00 98.62 310 ALA A CA 1
ATOM 2436 C C . ALA A 1 310 ? -1.616 -5.607 -9.005 1.00 98.62 310 ALA A C 1
ATOM 2438 O O . ALA A 1 310 ? -0.772 -5.185 -9.789 1.00 98.62 310 ALA A O 1
ATOM 2439 N N . ALA A 1 311 ? -2.774 -6.114 -9.434 1.00 98.38 311 ALA A N 1
ATOM 2440 C CA . ALA A 1 311 ? -3.131 -6.214 -10.844 1.00 98.38 311 ALA A CA 1
ATOM 2441 C C . ALA A 1 311 ? -3.193 -4.834 -11.533 1.00 98.38 311 ALA A C 1
ATOM 2443 O O . ALA A 1 311 ? -2.744 -4.681 -12.668 1.00 98.38 311 ALA A O 1
ATOM 2444 N N . ASN A 1 312 ? -3.725 -3.815 -10.847 1.00 98.19 312 ASN A N 1
ATOM 2445 C CA . ASN A 1 312 ? -3.723 -2.432 -11.329 1.00 98.19 312 ASN A CA 1
ATOM 2446 C C . ASN A 1 312 ? -2.293 -1.916 -11.560 1.00 98.19 312 ASN A C 1
ATOM 2448 O O . ASN A 1 312 ? -2.014 -1.350 -12.613 1.00 98.19 312 ASN A O 1
ATOM 2452 N N . SER A 1 313 ? -1.392 -2.138 -10.602 1.00 98.25 313 SER A N 1
ATOM 2453 C CA . SER A 1 313 ? 0.019 -1.751 -10.707 1.00 98.25 313 SER A CA 1
ATOM 2454 C C . SER A 1 313 ? 0.751 -2.506 -11.813 1.00 98.25 313 SER A C 1
ATOM 2456 O O . SER A 1 313 ? 1.497 -1.895 -12.575 1.00 98.25 313 SER A O 1
ATOM 2458 N N . TYR A 1 314 ? 0.481 -3.804 -11.962 1.00 97.31 314 TYR A N 1
ATOM 2459 C CA . TYR A 1 314 ? 1.121 -4.655 -12.963 1.00 97.31 314 TYR A CA 1
ATOM 2460 C C . TYR A 1 314 ? 0.888 -4.155 -14.392 1.00 97.31 314 TYR A C 1
ATOM 2462 O O . TYR A 1 314 ? 1.815 -4.094 -15.197 1.00 97.31 314 TYR A O 1
ATOM 2470 N N . ARG A 1 315 ? -0.341 -3.710 -14.699 1.00 96.12 315 ARG A N 1
ATOM 2471 C CA . ARG A 1 315 ? -0.700 -3.129 -16.010 1.00 96.12 315 ARG A CA 1
ATOM 2472 C C . ARG A 1 315 ? 0.190 -1.958 -16.423 1.00 96.12 315 ARG A C 1
ATOM 2474 O O . ARG A 1 315 ? 0.289 -1.660 -17.609 1.00 96.12 315 ARG A O 1
ATOM 2481 N N . LEU A 1 316 ? 0.806 -1.286 -15.455 1.00 96.50 316 LEU A N 1
ATOM 2482 C CA . LEU A 1 316 ? 1.578 -0.068 -15.658 1.00 96.50 316 LEU A CA 1
ATOM 2483 C C . LEU A 1 316 ? 3.088 -0.317 -15.752 1.00 96.50 316 LEU A C 1
ATOM 2485 O O . LEU A 1 316 ? 3.830 0.632 -15.987 1.00 96.50 316 LEU A O 1
ATOM 2489 N N . LEU A 1 317 ? 3.552 -1.567 -15.642 1.00 93.75 317 LEU A N 1
ATOM 2490 C CA . LEU A 1 317 ? 4.972 -1.914 -15.780 1.00 93.75 317 LEU A CA 1
ATOM 2491 C C . LEU A 1 317 ? 5.552 -1.482 -17.127 1.00 93.75 317 LEU A C 1
ATOM 2493 O O . LEU A 1 317 ? 6.588 -0.824 -17.182 1.00 93.75 317 LEU A O 1
ATOM 2497 N N . GLY A 1 318 ? 4.844 -1.777 -18.220 1.00 94.38 318 GLY A N 1
ATOM 2498 C CA . GLY A 1 318 ? 5.275 -1.368 -19.557 1.00 94.38 318 GLY A CA 1
ATOM 2499 C C . GLY A 1 318 ? 5.288 0.152 -19.744 1.00 94.38 318 GLY A C 1
ATOM 2500 O O . GLY A 1 318 ? 6.078 0.676 -20.521 1.00 94.38 318 GLY A O 1
ATOM 2501 N N . GLU A 1 319 ? 4.438 0.898 -19.036 1.00 96.94 319 GLU A N 1
ATOM 2502 C CA . GLU A 1 319 ? 4.513 2.360 -19.034 1.00 96.94 319 GLU A CA 1
ATOM 2503 C C . GLU A 1 319 ? 5.716 2.855 -18.229 1.00 96.94 319 GLU A C 1
ATOM 2505 O O . GLU A 1 319 ? 6.475 3.668 -18.752 1.00 96.94 319 GLU A O 1
ATOM 2510 N N . ALA A 1 320 ? 5.933 2.324 -17.024 1.00 96.62 320 ALA A N 1
ATOM 2511 C CA . ALA A 1 320 ? 7.059 2.685 -16.167 1.00 96.62 320 ALA A CA 1
ATOM 2512 C C . ALA A 1 320 ? 8.411 2.473 -16.874 1.00 96.62 320 ALA A C 1
ATOM 2514 O O . ALA A 1 320 ? 9.232 3.389 -16.913 1.00 96.62 320 ALA A O 1
ATOM 2515 N N . LEU A 1 321 ? 8.603 1.318 -17.520 1.00 96.31 321 LEU A N 1
ATOM 2516 C CA . LEU A 1 321 ? 9.820 1.011 -18.282 1.00 96.31 321 LEU A CA 1
ATOM 2517 C C . LEU A 1 321 ? 10.001 1.941 -19.492 1.00 96.31 321 LEU A C 1
ATOM 2519 O O . LEU A 1 321 ? 11.105 2.412 -19.752 1.00 96.31 321 LEU A O 1
ATOM 2523 N N . ARG A 1 322 ? 8.919 2.280 -20.210 1.00 97.81 322 ARG A N 1
ATOM 2524 C CA . ARG A 1 322 ? 8.990 3.242 -21.328 1.00 97.81 322 ARG A CA 1
ATOM 2525 C C . ARG A 1 322 ? 9.346 4.654 -20.871 1.00 97.81 322 ARG A C 1
ATOM 2527 O O . ARG A 1 322 ? 9.991 5.381 -21.625 1.00 97.81 322 ARG A O 1
ATOM 2534 N N . LEU A 1 323 ? 8.889 5.073 -19.690 1.00 98.12 323 LEU A N 1
ATOM 2535 C CA . LEU A 1 323 ? 9.250 6.375 -19.124 1.00 98.12 323 LEU A CA 1
ATOM 2536 C C . LEU A 1 323 ? 10.734 6.414 -18.752 1.00 98.12 323 LEU A C 1
ATOM 2538 O O . LEU A 1 323 ? 11.404 7.389 -19.098 1.00 98.12 323 LEU A O 1
ATOM 2542 N N . ASP A 1 324 ? 11.252 5.342 -18.147 1.00 98.00 324 ASP A N 1
ATOM 2543 C CA . ASP A 1 324 ? 12.685 5.192 -17.872 1.00 98.00 324 ASP A CA 1
ATOM 2544 C C . ASP A 1 324 ? 13.491 5.273 -19.180 1.00 98.00 324 ASP A C 1
ATOM 2546 O O . ASP A 1 324 ? 14.373 6.124 -19.311 1.00 98.00 324 ASP A O 1
ATOM 2550 N N . ASP A 1 325 ? 13.111 4.494 -20.199 1.00 98.12 325 ASP A N 1
ATOM 2551 C CA . ASP A 1 325 ? 13.762 4.482 -21.518 1.00 98.12 325 ASP A CA 1
ATOM 2552 C C . ASP A 1 325 ? 13.791 5.843 -22.195 1.00 98.12 325 ASP A C 1
ATOM 2554 O O . ASP A 1 325 ? 14.791 6.230 -22.800 1.00 98.12 325 ASP A O 1
ATOM 2558 N N . LYS A 1 326 ? 12.680 6.571 -22.112 1.00 98.31 326 LYS A N 1
ATOM 2559 C CA . LYS A 1 326 ? 12.528 7.841 -22.807 1.00 98.31 326 LYS A CA 1
ATOM 2560 C C . LYS A 1 326 ? 13.266 8.977 -22.111 1.00 98.31 326 LYS A C 1
ATOM 2562 O O . LYS A 1 326 ? 13.834 9.827 -22.790 1.00 98.31 326 LYS A O 1
ATOM 2567 N N . TYR A 1 327 ? 13.196 9.038 -20.784 1.00 98.31 327 TYR A N 1
ATOM 2568 C CA . TYR A 1 327 ? 13.592 10.234 -20.044 1.00 98.31 327 TYR A CA 1
ATOM 2569 C C . TYR A 1 327 ? 14.886 10.059 -19.251 1.00 98.31 327 TYR A C 1
ATOM 2571 O O . TYR A 1 327 ? 15.623 11.036 -19.106 1.00 98.31 327 TYR A O 1
ATOM 2579 N N . ALA A 1 328 ? 15.189 8.850 -18.771 1.00 97.75 328 ALA A N 1
ATOM 2580 C CA . ALA A 1 328 ? 16.293 8.600 -17.846 1.00 97.75 328 ALA A CA 1
ATOM 2581 C C . ALA A 1 328 ? 17.451 7.807 -18.459 1.00 97.75 328 ALA A C 1
ATOM 2583 O O . ALA A 1 328 ? 18.606 8.142 -18.190 1.00 97.75 328 ALA A O 1
ATOM 2584 N N . ILE A 1 329 ? 17.187 6.789 -19.283 1.00 97.88 329 ILE A N 1
ATOM 2585 C CA . ILE A 1 329 ? 18.238 5.925 -19.833 1.00 97.88 329 ILE A CA 1
ATOM 2586 C C . ILE A 1 329 ? 19.184 6.708 -20.756 1.00 97.88 329 ILE A C 1
ATOM 2588 O O . ILE A 1 329 ? 18.781 7.338 -21.730 1.00 97.88 329 ILE A O 1
ATOM 2592 N N . VAL A 1 330 ? 20.483 6.612 -20.464 1.00 98.06 330 VAL A N 1
ATOM 2593 C CA . VAL A 1 330 ? 21.585 7.013 -21.356 1.00 98.06 330 VAL A CA 1
ATOM 2594 C C . VAL A 1 330 ? 22.137 5.788 -22.079 1.00 98.06 330 VAL A C 1
ATOM 2596 O O . VAL A 1 330 ? 22.458 5.842 -23.264 1.00 98.06 330 VAL A O 1
ATOM 2599 N N . LYS A 1 331 ? 22.255 4.667 -21.360 1.00 97.69 331 LYS A N 1
ATOM 2600 C CA . LYS A 1 331 ? 22.725 3.392 -21.903 1.00 97.69 331 LYS A CA 1
ATOM 2601 C C . LYS A 1 331 ? 22.067 2.232 -21.165 1.00 97.69 331 LYS A C 1
ATOM 2603 O O . LYS A 1 331 ? 22.134 2.174 -19.939 1.00 97.69 331 LYS A O 1
ATOM 2608 N N . LYS A 1 332 ? 21.488 1.293 -21.914 1.00 96.56 332 LYS A N 1
ATOM 2609 C CA . LYS A 1 332 ? 20.937 0.046 -21.367 1.00 96.56 332 LYS A CA 1
ATOM 2610 C C . LYS A 1 332 ? 22.018 -0.784 -20.665 1.00 96.56 332 LYS A C 1
ATOM 2612 O O . LYS A 1 332 ? 23.187 -0.775 -21.062 1.00 96.56 332 LYS A O 1
ATOM 2617 N N . GLY A 1 333 ? 21.605 -1.464 -19.603 1.00 93.25 333 GLY A N 1
ATOM 2618 C CA . GLY A 1 333 ? 22.425 -2.378 -18.822 1.00 93.25 333 GLY A CA 1
ATOM 2619 C C . GLY A 1 333 ? 22.459 -3.781 -19.423 1.00 93.25 333 GLY A C 1
ATOM 2620 O O . GLY A 1 333 ? 22.332 -3.973 -20.631 1.00 93.25 333 GLY A O 1
ATOM 2621 N N . THR A 1 334 ? 22.647 -4.770 -18.554 1.00 90.31 334 THR A N 1
ATOM 2622 C CA . THR A 1 334 ? 22.537 -6.182 -18.933 1.00 90.31 334 THR A CA 1
ATOM 2623 C C . THR A 1 334 ? 21.073 -6.555 -19.104 1.00 90.31 334 THR A C 1
ATOM 2625 O O . THR A 1 334 ? 20.275 -6.269 -18.216 1.00 90.31 334 THR A O 1
ATOM 2628 N N . ASP A 1 335 ? 20.755 -7.189 -20.227 1.00 88.62 335 ASP A N 1
ATOM 2629 C CA . ASP A 1 335 ? 19.442 -7.766 -20.500 1.00 88.62 335 ASP A CA 1
ATOM 2630 C C . ASP A 1 335 ? 19.424 -9.225 -20.030 1.00 88.62 335 ASP A C 1
ATOM 2632 O O . ASP A 1 335 ? 20.320 -10.002 -20.385 1.00 88.62 335 ASP A O 1
ATOM 2636 N N . VAL A 1 336 ? 18.458 -9.574 -19.183 1.00 82.50 336 VAL A N 1
ATOM 2637 C CA . VAL A 1 336 ? 18.310 -10.926 -18.620 1.00 82.50 336 VAL A CA 1
ATOM 2638 C C . VAL A 1 336 ? 17.033 -11.578 -19.128 1.00 82.50 336 VAL A C 1
ATOM 2640 O O . VAL A 1 336 ? 16.079 -10.901 -19.505 1.00 82.50 336 VAL A O 1
ATOM 2643 N N . THR A 1 337 ? 16.998 -12.908 -19.115 1.00 75.88 337 THR A N 1
ATOM 2644 C CA . THR A 1 337 ? 15.800 -13.638 -19.531 1.00 75.88 337 THR A CA 1
ATOM 2645 C C . THR A 1 337 ? 14.751 -13.672 -18.423 1.00 75.88 337 THR A C 1
ATOM 2647 O O . THR A 1 337 ? 15.081 -13.795 -17.243 1.00 75.88 337 THR A O 1
ATOM 2650 N N . THR A 1 338 ? 13.470 -13.598 -18.794 1.00 68.31 338 THR A N 1
ATOM 2651 C CA . THR A 1 338 ? 12.348 -13.770 -17.861 1.00 68.31 338 THR A CA 1
ATOM 2652 C C . THR A 1 338 ? 12.506 -15.078 -17.085 1.00 68.31 338 THR A C 1
ATOM 2654 O O . THR A 1 338 ? 12.710 -16.122 -17.697 1.00 68.31 338 THR A O 1
ATOM 2657 N N . GLY A 1 339 ? 12.391 -15.034 -15.753 1.00 62.25 339 GLY A N 1
ATOM 2658 C CA . GLY A 1 339 ? 12.584 -16.200 -14.873 1.00 62.25 339 GLY A CA 1
ATOM 2659 C C . GLY A 1 339 ? 13.967 -16.285 -14.222 1.00 62.25 339 GLY A C 1
ATOM 2660 O O . GLY A 1 339 ? 14.143 -17.004 -13.232 1.00 62.25 339 GLY A O 1
ATOM 2661 N N . ASP A 1 340 ? 14.920 -15.471 -14.677 1.00 62.28 340 ASP A N 1
ATOM 2662 C CA . ASP A 1 340 ? 16.109 -15.165 -13.898 1.00 62.28 340 ASP A CA 1
ATOM 2663 C C . ASP A 1 340 ? 15.707 -14.273 -12.715 1.00 62.28 340 ASP A C 1
ATOM 2665 O O . ASP A 1 340 ? 15.406 -13.093 -12.873 1.00 62.28 340 ASP A O 1
ATOM 2669 N N . LYS A 1 341 ? 15.725 -14.813 -11.488 1.00 61.91 341 LYS A N 1
ATOM 2670 C 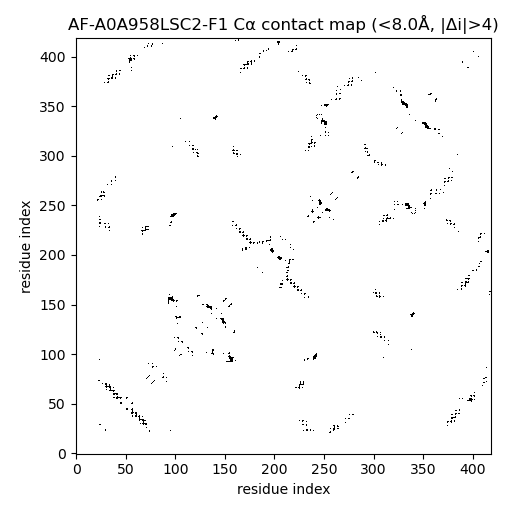CA . LYS A 1 341 ? 15.661 -13.989 -10.269 1.00 61.91 341 LYS A CA 1
ATOM 2671 C C . LYS A 1 341 ? 16.914 -13.128 -10.142 1.00 61.91 341 LYS A C 1
ATOM 2673 O O . LYS A 1 341 ? 17.848 -13.497 -9.431 1.00 61.91 341 LYS A O 1
ATOM 2678 N N . SER A 1 342 ? 16.933 -11.997 -10.836 1.00 52.25 342 SER A N 1
ATOM 2679 C CA . SER A 1 342 ? 18.060 -11.065 -10.966 1.00 52.25 342 SER A CA 1
ATOM 2680 C C . SER A 1 342 ? 18.708 -10.673 -9.629 1.00 52.25 342 SER A C 1
ATOM 2682 O O . SER A 1 342 ? 19.928 -10.559 -9.567 1.00 52.25 342 SER A O 1
ATOM 2684 N N . PHE A 1 343 ? 17.947 -10.588 -8.529 1.00 50.47 343 PHE A N 1
ATOM 2685 C CA . PHE A 1 343 ? 18.481 -10.290 -7.189 1.00 50.47 343 PHE A CA 1
ATOM 2686 C C . PHE A 1 343 ? 19.266 -11.432 -6.522 1.00 50.47 343 PHE A C 1
ATOM 2688 O O . PHE A 1 343 ? 20.006 -11.196 -5.567 1.00 50.47 343 PHE A O 1
ATOM 2695 N N . LEU A 1 344 ? 19.084 -12.676 -6.980 1.00 49.41 344 LEU A N 1
ATOM 2696 C CA . LEU A 1 344 ? 19.739 -13.877 -6.438 1.00 49.41 344 LEU A CA 1
ATOM 2697 C C . LEU A 1 344 ? 20.983 -14.286 -7.224 1.00 49.41 344 LEU A C 1
ATOM 2699 O O . LEU A 1 344 ? 21.635 -15.280 -6.876 1.00 49.41 344 LEU A O 1
ATOM 2703 N N . PHE A 1 345 ? 21.291 -13.556 -8.289 1.00 51.25 345 PHE A N 1
ATOM 2704 C CA . PHE A 1 345 ? 22.558 -13.670 -8.979 1.00 51.25 345 PHE A CA 1
ATOM 2705 C C . PHE A 1 345 ? 23.506 -12.638 -8.389 1.00 51.25 345 PHE A C 1
ATOM 2707 O O . PHE A 1 345 ? 23.126 -11.503 -8.114 1.00 51.25 345 PHE A O 1
ATOM 2714 N N . GLU A 1 346 ? 24.729 -13.079 -8.122 1.00 51.09 346 GLU A N 1
ATOM 2715 C CA . GLU A 1 346 ? 25.801 -12.262 -7.569 1.00 51.09 346 GLU A CA 1
ATOM 2716 C C . GLU A 1 346 ? 25.843 -10.919 -8.308 1.00 51.09 346 GLU A C 1
ATOM 2718 O O . GLU A 1 346 ? 26.018 -10.891 -9.527 1.00 51.09 346 GLU A O 1
ATOM 2723 N N . LYS A 1 347 ? 25.642 -9.810 -7.577 1.00 46.44 347 LYS A N 1
ATOM 2724 C CA . LYS A 1 347 ? 25.598 -8.433 -8.114 1.00 46.44 347 LYS A CA 1
ATOM 2725 C C . LYS A 1 347 ? 26.798 -8.091 -9.006 1.00 46.44 347 LYS A C 1
ATOM 2727 O O . LYS A 1 347 ? 26.730 -7.170 -9.808 1.00 46.44 347 LYS A O 1
ATOM 2732 N N . GLU A 1 348 ? 27.885 -8.846 -8.882 1.00 54.28 348 GLU A N 1
ATOM 2733 C CA . GLU A 1 348 ? 29.089 -8.742 -9.702 1.00 54.28 348 GLU A CA 1
ATOM 2734 C C . GLU A 1 348 ? 28.869 -9.143 -11.174 1.00 54.28 348 GLU A C 1
ATOM 2736 O O . GLU A 1 348 ? 29.642 -8.734 -12.040 1.00 54.28 348 GLU A O 1
ATOM 2741 N N . LYS A 1 349 ? 27.815 -9.910 -11.490 1.00 69.56 349 LYS A N 1
ATOM 2742 C CA . LYS A 1 349 ? 27.592 -10.455 -12.836 1.00 69.56 349 LYS A CA 1
ATOM 2743 C C . LYS A 1 349 ? 26.851 -9.505 -13.780 1.00 69.56 349 LYS A C 1
ATOM 2745 O O . LYS A 1 349 ? 27.089 -9.559 -14.987 1.00 69.56 349 LYS A O 1
ATOM 2750 N N . PHE A 1 350 ? 25.967 -8.647 -13.270 1.00 79.12 350 PHE A N 1
ATOM 2751 C CA . PHE A 1 350 ? 25.090 -7.822 -14.106 1.00 79.12 350 PHE A CA 1
ATOM 2752 C C . PHE A 1 350 ? 25.383 -6.332 -13.952 1.00 79.12 350 PHE A C 1
ATOM 2754 O O . PHE A 1 350 ? 25.406 -5.782 -12.856 1.00 79.12 350 PHE A O 1
ATOM 2761 N N . LYS A 1 351 ? 25.596 -5.663 -15.086 1.00 88.56 351 LYS A N 1
ATOM 2762 C CA . LYS A 1 351 ? 25.807 -4.212 -15.137 1.00 88.56 351 LYS A CA 1
ATOM 2763 C C . LYS A 1 351 ? 24.450 -3.503 -15.197 1.00 88.56 351 LYS A C 1
ATOM 2765 O O . LYS A 1 351 ? 23.717 -3.777 -16.152 1.00 88.56 351 LYS A O 1
ATOM 2770 N N . PRO A 1 352 ? 24.113 -2.613 -14.245 1.00 90.94 352 PRO A N 1
ATOM 2771 C CA . PRO A 1 352 ? 22.876 -1.836 -14.297 1.00 90.94 352 PRO A CA 1
ATOM 2772 C C . PRO A 1 352 ? 22.891 -0.847 -15.468 1.00 90.94 352 PRO A C 1
ATOM 2774 O O . PRO A 1 352 ? 23.937 -0.586 -16.075 1.00 90.94 352 PRO A O 1
ATOM 2777 N N . ALA A 1 353 ? 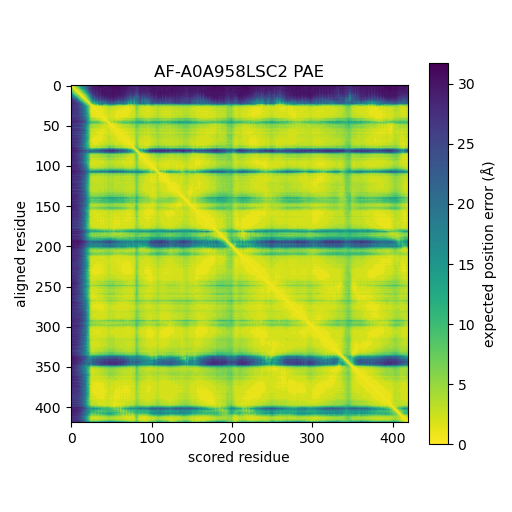21.723 -0.299 -15.795 1.00 95.00 353 ALA A N 1
ATOM 2778 C CA . ALA A 1 353 ? 21.613 0.736 -16.811 1.00 95.00 353 ALA A CA 1
ATOM 2779 C C . ALA A 1 353 ? 22.251 2.049 -16.333 1.00 95.00 353 ALA A C 1
ATOM 2781 O O . ALA A 1 353 ? 22.208 2.394 -15.152 1.00 95.00 353 ALA A O 1
ATOM 2782 N N . VAL A 1 354 ? 22.834 2.805 -17.263 1.00 97.38 354 VAL A N 1
ATOM 2783 C CA . VAL A 1 354 ? 23.346 4.151 -16.986 1.00 97.38 354 VAL A CA 1
ATOM 2784 C C . VAL A 1 354 ? 22.211 5.139 -17.198 1.00 97.38 354 VAL A C 1
ATOM 2786 O O . VAL A 1 354 ? 21.655 5.217 -18.298 1.00 97.38 354 VAL A O 1
ATOM 2789 N N . ARG A 1 355 ? 21.896 5.906 -16.153 1.00 97.69 355 ARG A N 1
ATOM 2790 C CA . ARG A 1 355 ? 20.817 6.896 -16.139 1.00 97.69 355 ARG A CA 1
ATOM 2791 C C . ARG A 1 355 ? 21.344 8.315 -16.017 1.00 97.69 355 ARG A C 1
ATOM 2793 O O . ARG A 1 355 ? 22.427 8.548 -15.482 1.00 97.69 355 ARG A O 1
ATOM 2800 N N . LYS A 1 356 ? 20.547 9.269 -16.491 1.00 98.12 356 LYS A N 1
ATOM 2801 C CA . LYS A 1 356 ? 20.697 10.683 -16.143 1.00 98.12 356 LYS A CA 1
ATOM 2802 C C . LYS A 1 356 ? 20.475 10.859 -14.631 1.00 98.12 356 LYS A C 1
ATOM 2804 O O . LYS A 1 356 ? 19.689 10.104 -14.051 1.00 98.12 356 LYS A O 1
ATOM 2809 N N . PRO A 1 357 ? 21.098 11.864 -13.995 1.00 97.62 357 PRO A N 1
ATOM 2810 C CA . PRO A 1 357 ? 20.783 12.209 -12.612 1.00 97.62 357 PRO A CA 1
ATOM 2811 C C . PRO A 1 357 ? 19.281 12.479 -12.434 1.00 97.62 357 PRO A C 1
ATOM 2813 O O . PRO A 1 357 ? 18.635 13.074 -13.309 1.00 97.62 357 PRO A O 1
ATOM 2816 N N . ALA A 1 358 ? 18.716 11.996 -11.329 1.00 97.00 358 ALA A N 1
ATOM 2817 C CA . ALA A 1 358 ? 17.274 12.011 -11.087 1.00 97.00 358 ALA A CA 1
ATOM 2818 C C . ALA A 1 358 ? 16.702 13.434 -10.977 1.00 97.00 358 ALA A C 1
ATOM 2820 O O . ALA A 1 358 ? 15.552 13.675 -11.329 1.00 97.00 358 ALA A O 1
ATOM 2821 N N . GLU A 1 359 ? 17.524 14.389 -10.544 1.00 96.38 359 GLU A N 1
ATOM 2822 C CA . GLU A 1 359 ? 17.219 15.811 -10.403 1.00 96.38 359 GLU A CA 1
ATOM 2823 C C . GLU A 1 359 ? 17.155 16.578 -11.732 1.00 96.38 359 GLU A C 1
ATOM 2825 O O . GLU A 1 359 ? 16.790 17.756 -11.763 1.00 96.38 359 GLU A O 1
ATOM 2830 N N . THR A 1 360 ? 17.507 15.945 -12.856 1.00 98.00 360 THR A N 1
ATOM 2831 C CA . THR A 1 360 ? 17.449 16.620 -14.156 1.00 98.00 360 THR A CA 1
ATOM 2832 C C . THR A 1 360 ? 16.007 16.962 -14.536 1.00 98.00 360 THR A C 1
ATOM 2834 O O . THR A 1 360 ? 15.083 16.159 -14.394 1.00 98.00 360 THR A O 1
ATOM 2837 N N . ARG A 1 361 ? 15.801 18.169 -15.085 1.00 97.56 361 ARG A N 1
ATOM 2838 C CA . ARG A 1 361 ? 14.466 18.683 -15.449 1.00 97.56 361 ARG A CA 1
ATOM 2839 C C . ARG A 1 361 ? 13.681 17.727 -16.349 1.00 97.56 361 ARG A C 1
ATOM 2841 O O . ARG A 1 361 ? 12.470 17.612 -16.200 1.00 97.56 361 ARG A O 1
ATOM 2848 N N . GLU A 1 362 ? 14.358 17.079 -17.291 1.00 97.56 362 GLU A N 1
ATOM 2849 C CA . GLU A 1 362 ? 13.746 16.132 -18.223 1.00 97.56 362 GLU A CA 1
ATOM 2850 C C . GLU A 1 362 ? 13.231 14.875 -17.510 1.00 97.56 362 GLU A C 1
ATOM 2852 O O . GLU A 1 362 ? 12.084 14.484 -17.732 1.00 97.56 362 GLU A O 1
ATOM 2857 N N . VAL A 1 363 ? 14.033 14.290 -16.611 1.00 98.25 363 VAL A N 1
ATOM 2858 C CA . VAL A 1 363 ? 13.634 13.125 -15.810 1.00 98.25 363 VAL A CA 1
ATOM 2859 C C . VAL A 1 363 ? 12.449 13.478 -14.923 1.00 98.25 363 VAL A C 1
ATOM 2861 O O . VAL A 1 363 ? 11.428 12.788 -14.978 1.00 98.25 363 VAL A O 1
ATOM 2864 N N . LEU A 1 364 ? 12.548 14.575 -14.165 1.00 97.94 364 LEU A N 1
ATOM 2865 C CA . LEU A 1 364 ? 11.482 15.017 -13.268 1.00 97.94 364 LEU A CA 1
ATOM 2866 C C . LEU A 1 364 ? 10.186 15.293 -14.039 1.00 97.94 364 LEU A C 1
ATOM 2868 O O . LEU A 1 364 ? 9.130 14.798 -13.653 1.00 97.94 364 LEU A O 1
ATOM 2872 N N . ALA A 1 365 ? 10.247 16.027 -15.155 1.00 97.31 365 ALA A N 1
ATOM 2873 C CA . ALA A 1 365 ? 9.066 16.331 -15.962 1.00 97.31 365 ALA A CA 1
ATOM 2874 C C . ALA A 1 365 ? 8.441 15.076 -16.594 1.00 97.31 365 ALA A C 1
ATOM 2876 O O . ALA A 1 365 ? 7.216 14.980 -16.665 1.00 97.31 365 ALA A O 1
ATOM 2877 N N . GLY A 1 366 ? 9.264 14.117 -17.031 1.00 97.69 366 GLY A N 1
ATOM 2878 C CA . GLY A 1 366 ? 8.808 12.871 -17.643 1.00 97.69 366 GLY A CA 1
ATOM 2879 C C . GLY A 1 366 ? 8.135 11.911 -16.661 1.00 97.69 366 GLY A C 1
ATOM 2880 O O . GLY A 1 366 ? 7.119 11.306 -16.996 1.00 97.69 366 GLY A O 1
ATOM 2881 N N . HIS A 1 367 ? 8.657 11.805 -15.436 1.00 98.06 367 HIS A N 1
ATOM 2882 C CA . HIS A 1 367 ? 8.162 10.852 -14.436 1.00 98.06 367 HIS A CA 1
ATOM 2883 C C . HIS A 1 367 ? 7.075 11.433 -13.523 1.00 98.06 367 HIS A C 1
ATOM 2885 O O . HIS A 1 367 ? 6.235 10.682 -13.026 1.00 98.06 367 HIS A O 1
ATOM 2891 N N . LYS A 1 368 ? 7.047 12.758 -13.303 1.00 97.88 368 LYS A N 1
ATOM 2892 C CA . LYS A 1 368 ? 6.133 13.407 -12.343 1.00 97.88 368 LYS A CA 1
ATOM 2893 C C . LYS A 1 368 ? 4.656 13.012 -12.528 1.00 97.88 368 LYS A C 1
ATOM 2895 O O . LYS A 1 368 ? 4.044 12.648 -11.524 1.00 97.88 368 LYS A O 1
ATOM 2900 N N . PRO A 1 369 ? 4.058 13.019 -13.739 1.00 98.38 369 PRO A N 1
ATOM 2901 C CA . PRO A 1 369 ? 2.647 12.651 -13.903 1.00 98.38 369 PRO A CA 1
ATOM 2902 C C . PRO A 1 369 ? 2.346 11.204 -13.494 1.00 98.38 369 PRO A C 1
ATOM 2904 O O . PRO A 1 369 ? 1.339 10.943 -12.831 1.00 98.38 369 PRO A O 1
ATOM 2907 N N . PHE A 1 370 ? 3.239 10.277 -13.849 1.00 98.50 370 PHE A N 1
ATOM 2908 C CA . PHE A 1 370 ? 3.123 8.864 -13.498 1.00 98.50 370 PHE A CA 1
ATOM 2909 C C . PHE A 1 370 ? 3.237 8.658 -11.987 1.00 98.50 370 PHE A C 1
ATOM 2911 O O . PHE A 1 370 ? 2.382 8.021 -11.375 1.00 98.50 370 PHE A O 1
ATOM 2918 N N . LEU A 1 371 ? 4.243 9.274 -11.364 1.00 98.19 371 LEU A N 1
ATOM 2919 C CA . LEU A 1 371 ? 4.468 9.194 -9.922 1.00 98.19 371 LEU A CA 1
ATOM 2920 C C . LEU A 1 371 ? 3.305 9.794 -9.126 1.00 98.19 371 LEU A C 1
ATOM 2922 O O . LEU A 1 371 ? 2.829 9.163 -8.185 1.00 98.19 371 LEU A O 1
ATOM 2926 N N . ILE A 1 372 ? 2.779 10.956 -9.535 1.00 98.69 372 ILE A N 1
ATOM 2927 C CA . ILE A 1 372 ? 1.577 11.541 -8.919 1.00 98.69 372 ILE A CA 1
ATOM 2928 C C . ILE A 1 372 ? 0.405 10.565 -9.002 1.00 98.69 372 ILE A C 1
ATOM 2930 O O . ILE A 1 372 ? -0.293 10.365 -8.009 1.00 98.69 372 ILE A O 1
ATOM 2934 N N . ASN A 1 373 ? 0.189 9.943 -10.166 1.00 98.69 373 ASN A N 1
ATOM 2935 C CA . ASN A 1 373 ? -0.881 8.970 -10.339 1.00 98.69 373 ASN A CA 1
ATOM 2936 C C . ASN A 1 373 ? -0.718 7.782 -9.379 1.00 98.69 373 ASN A C 1
ATOM 2938 O O . ASN A 1 373 ? -1.654 7.472 -8.644 1.00 98.69 373 ASN A O 1
ATOM 2942 N N . ARG A 1 374 ? 0.462 7.154 -9.335 1.00 98.38 374 ARG A N 1
ATOM 2943 C CA . ARG A 1 374 ? 0.688 5.966 -8.500 1.00 98.38 374 ARG A CA 1
ATOM 2944 C C . ARG A 1 374 ? 0.610 6.264 -7.004 1.00 98.38 374 ARG A C 1
ATOM 2946 O O . ARG A 1 374 ? -0.065 5.537 -6.274 1.00 98.38 374 ARG A O 1
ATOM 2953 N N . LEU A 1 375 ? 1.203 7.369 -6.554 1.00 98.69 375 LEU A N 1
ATOM 2954 C CA . LEU A 1 375 ? 1.096 7.822 -5.164 1.00 98.69 375 LEU A CA 1
ATOM 2955 C C . LEU A 1 375 ? -0.358 8.170 -4.793 1.00 98.69 375 LEU A C 1
ATOM 2957 O O . LEU A 1 375 ? -0.788 7.903 -3.669 1.00 98.69 375 LEU A O 1
ATOM 2961 N N . ALA A 1 376 ? -1.144 8.717 -5.729 1.00 98.81 376 ALA A N 1
ATOM 2962 C CA . ALA A 1 376 ? -2.568 8.986 -5.520 1.00 98.81 376 ALA A CA 1
ATOM 2963 C C . ALA A 1 376 ? -3.392 7.696 -5.421 1.00 98.81 376 ALA A C 1
ATOM 2965 O O . ALA A 1 376 ? -4.286 7.602 -4.577 1.00 98.81 376 ALA A O 1
ATOM 2966 N N . VAL A 1 377 ? -3.067 6.679 -6.230 1.00 98.81 377 VAL A N 1
ATOM 2967 C CA . VAL A 1 377 ? -3.690 5.350 -6.144 1.00 98.81 377 VAL A CA 1
ATOM 2968 C C . VAL A 1 377 ? -3.426 4.740 -4.770 1.00 98.81 377 VAL A C 1
ATOM 2970 O O . VAL A 1 377 ? -4.382 4.349 -4.102 1.00 98.81 377 VAL A O 1
ATOM 2973 N N . GLY A 1 378 ? -2.172 4.748 -4.303 1.00 98.69 378 GLY A N 1
ATOM 2974 C CA . GLY A 1 378 ? -1.815 4.278 -2.961 1.00 98.69 378 GLY A CA 1
ATOM 2975 C C . GLY A 1 378 ? -2.540 5.047 -1.851 1.00 98.69 378 GLY A C 1
ATOM 2976 O O . GLY A 1 378 ? -3.147 4.439 -0.972 1.00 98.69 378 GLY A O 1
ATOM 2977 N N . SER A 1 379 ? -2.560 6.383 -1.929 1.00 98.81 379 SER A N 1
ATOM 2978 C CA . SER A 1 379 ? -3.226 7.254 -0.943 1.00 98.81 379 SER A CA 1
ATOM 2979 C C . SER A 1 379 ? -4.730 6.982 -0.847 1.00 98.81 379 SER A C 1
ATOM 2981 O O . SER A 1 379 ? -5.283 6.846 0.246 1.00 98.81 379 SER A O 1
ATOM 2983 N N . TYR A 1 380 ? -5.415 6.889 -1.989 1.00 98.75 380 TYR A N 1
ATOM 2984 C CA . TYR A 1 380 ? -6.856 6.660 -2.014 1.00 98.75 380 TYR A CA 1
ATOM 2985 C C . TYR A 1 380 ? -7.224 5.227 -1.618 1.00 98.75 380 TYR A C 1
ATOM 2987 O O . TYR A 1 380 ? -8.139 5.033 -0.816 1.00 98.75 380 TYR A O 1
ATOM 2995 N N . ALA A 1 381 ? -6.490 4.228 -2.121 1.00 98.69 381 ALA A N 1
ATOM 2996 C CA . ALA A 1 381 ? -6.685 2.828 -1.754 1.00 98.69 381 ALA A CA 1
ATOM 2997 C C . ALA A 1 381 ? -6.530 2.617 -0.239 1.00 98.69 381 ALA A C 1
ATOM 2999 O O . ALA A 1 381 ? -7.362 1.957 0.390 1.00 98.69 381 ALA A O 1
ATOM 3000 N N . LEU A 1 382 ? -5.520 3.253 0.361 1.00 98.75 382 LEU A N 1
ATOM 3001 C CA . LEU A 1 382 ? -5.286 3.207 1.799 1.00 98.75 382 LEU A CA 1
ATOM 3002 C C . LEU A 1 382 ? -6.409 3.888 2.598 1.00 98.75 382 LEU A C 1
ATOM 3004 O O . LEU A 1 382 ? -6.884 3.349 3.597 1.00 98.75 382 LEU A O 1
ATOM 3008 N N . ALA A 1 383 ? -6.900 5.040 2.134 1.00 98.56 383 ALA A N 1
ATOM 3009 C CA . ALA A 1 383 ? -8.032 5.708 2.773 1.00 98.56 383 ALA A CA 1
ATOM 3010 C C . ALA A 1 383 ? -9.299 4.833 2.757 1.00 98.56 383 ALA A C 1
ATOM 3012 O O . ALA A 1 383 ? -10.010 4.743 3.760 1.00 98.56 383 ALA A O 1
ATOM 3013 N N . LYS A 1 384 ? -9.566 4.155 1.631 1.00 97.44 384 LYS A N 1
ATOM 3014 C CA . LYS A 1 384 ? -10.703 3.236 1.480 1.00 97.44 384 LYS A CA 1
ATOM 3015 C C . LYS A 1 384 ? -10.612 2.063 2.447 1.00 97.44 384 LYS A C 1
ATOM 3017 O O . LYS A 1 384 ? -11.589 1.790 3.139 1.00 97.44 384 LYS A O 1
ATOM 3022 N N . ILE A 1 385 ? -9.457 1.402 2.530 1.00 98.00 385 ILE A N 1
ATOM 3023 C CA . ILE A 1 385 ? -9.309 0.231 3.399 1.00 98.00 385 ILE A CA 1
ATOM 3024 C C . ILE A 1 385 ? -9.333 0.612 4.891 1.00 98.00 385 ILE A C 1
ATOM 3026 O O . ILE A 1 385 ? -9.920 -0.112 5.689 1.00 98.00 385 ILE A O 1
ATOM 3030 N N . TRP A 1 386 ? -8.808 1.779 5.290 1.00 98.50 386 TRP A N 1
ATOM 3031 C CA . TRP A 1 386 ? -8.970 2.278 6.665 1.00 98.50 386 TRP A CA 1
ATOM 3032 C C . TRP A 1 386 ? -10.420 2.603 7.016 1.00 98.50 386 TRP A C 1
ATOM 3034 O O . TRP A 1 386 ? -10.874 2.268 8.113 1.00 98.50 386 TRP A O 1
ATOM 3044 N N . TYR A 1 387 ? -11.151 3.243 6.098 1.00 97.62 387 TYR A N 1
ATOM 3045 C CA . TYR A 1 387 ? -12.569 3.535 6.296 1.00 97.62 387 TYR A CA 1
ATOM 3046 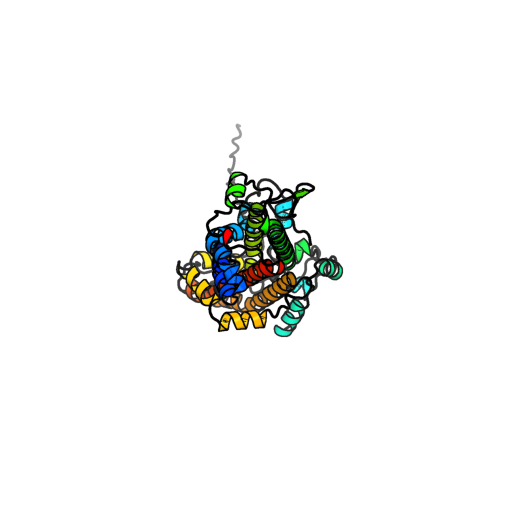C C . TYR A 1 387 ? -13.379 2.243 6.447 1.00 97.62 387 TYR A C 1
ATOM 3048 O O . TYR A 1 387 ? -14.149 2.108 7.397 1.00 97.62 387 TYR A O 1
ATOM 3056 N N . GLN A 1 388 ? -13.127 1.262 5.578 1.00 97.19 388 GLN A N 1
ATOM 3057 C CA . GLN A 1 388 ? -13.762 -0.048 5.656 1.00 97.19 388 GLN A CA 1
ATOM 3058 C C . GLN A 1 388 ? -13.437 -0.766 6.979 1.00 97.19 388 GLN A C 1
ATOM 3060 O O . GLN A 1 388 ? -14.339 -1.308 7.620 1.00 97.19 388 GLN A O 1
ATOM 3065 N N . ALA A 1 389 ? -12.184 -0.706 7.447 1.00 98.12 389 ALA A N 1
ATOM 3066 C CA . ALA A 1 389 ? -11.792 -1.312 8.720 1.00 98.12 389 ALA A CA 1
ATOM 3067 C C . ALA A 1 389 ? -12.575 -0.722 9.904 1.00 98.12 389 ALA A C 1
ATOM 3069 O O . ALA A 1 389 ? -12.931 -1.439 10.840 1.00 98.12 389 ALA A O 1
ATOM 3070 N N . TRP A 1 390 ? -12.858 0.585 9.873 1.00 98.12 390 TRP A N 1
ATOM 3071 C CA . TRP A 1 390 ? -13.703 1.241 10.871 1.00 98.12 390 TRP A CA 1
ATOM 3072 C C . TRP A 1 390 ? -15.165 0.776 10.784 1.00 98.12 390 TRP A C 1
ATOM 3074 O O . TRP A 1 390 ? -15.778 0.510 11.825 1.00 98.12 390 TRP A O 1
ATOM 3084 N N . GLU A 1 391 ? -15.715 0.619 9.575 1.00 96.94 391 GLU A N 1
ATOM 3085 C CA . GLU A 1 391 ? -17.076 0.104 9.378 1.00 96.94 391 GLU A CA 1
ATOM 3086 C C . GLU A 1 391 ? -17.227 -1.332 9.897 1.00 96.94 391 GLU A C 1
ATOM 3088 O O . GLU A 1 391 ? -18.073 -1.599 10.756 1.00 96.94 391 GLU A O 1
ATOM 3093 N N . GLU A 1 392 ? -16.356 -2.245 9.466 1.00 97.31 392 GLU A N 1
ATOM 3094 C CA . GLU A 1 392 ? -16.330 -3.642 9.929 1.00 97.31 392 GLU A CA 1
ATOM 3095 C C . GLU A 1 392 ? -15.918 -3.786 11.400 1.00 97.31 392 GLU A C 1
ATOM 3097 O O . GLU A 1 392 ? -16.237 -4.780 12.070 1.00 97.31 392 GLU A O 1
ATOM 3102 N N . GLY A 1 393 ? -15.226 -2.767 11.909 1.00 97.75 393 GLY A N 1
ATOM 3103 C CA . GLY A 1 393 ? -14.879 -2.555 13.305 1.00 97.75 393 GLY A CA 1
ATOM 3104 C C . GLY A 1 393 ? -16.078 -2.273 14.215 1.00 97.75 393 GLY A C 1
ATOM 3105 O O . GLY A 1 393 ? -15.911 -2.163 15.429 1.00 97.75 393 GLY A O 1
ATOM 3106 N N . GLY A 1 394 ? -17.285 -2.152 13.655 1.00 97.31 394 GLY A N 1
ATOM 3107 C CA . GLY A 1 394 ? -18.503 -1.824 14.393 1.00 97.31 394 GLY A CA 1
ATOM 3108 C C . GLY A 1 394 ? -18.695 -0.325 14.608 1.00 97.31 394 GLY A C 1
ATOM 3109 O O . GLY A 1 394 ? -19.427 0.061 15.521 1.00 97.31 394 GLY A O 1
ATOM 3110 N N . LYS A 1 395 ? -18.034 0.515 13.796 1.00 97.12 395 LYS A N 1
ATOM 3111 C CA . LYS A 1 395 ? -18.171 1.978 13.801 1.00 97.12 395 LYS A CA 1
ATOM 3112 C C . LYS A 1 395 ? -18.039 2.581 15.212 1.00 97.12 395 LYS A C 1
ATOM 3114 O O . LYS A 1 395 ? -18.979 3.231 15.690 1.00 97.12 395 LYS A O 1
ATOM 3119 N N . PRO A 1 396 ? -16.919 2.354 15.933 1.00 96.62 396 PRO A N 1
ATOM 3120 C CA . PRO A 1 396 ? -16.709 2.974 17.241 1.00 96.62 396 PRO A CA 1
ATOM 3121 C C . PRO A 1 396 ? -16.883 4.494 17.162 1.00 96.62 396 PRO A C 1
ATOM 3123 O O . PRO A 1 396 ? -16.551 5.107 16.143 1.00 96.62 396 PRO A O 1
ATOM 3126 N N . GLN A 1 397 ? -17.403 5.107 18.232 1.00 95.56 397 GLN A N 1
ATOM 3127 C CA . GLN A 1 397 ? -17.319 6.562 18.392 1.00 95.56 397 GLN A CA 1
ATOM 3128 C C . GLN A 1 397 ? -15.847 6.960 18.417 1.00 95.56 397 GLN A C 1
ATOM 3130 O O . GLN A 1 397 ? -15.045 6.298 19.067 1.00 95.56 397 GLN A O 1
ATOM 3135 N N . LEU A 1 398 ? -15.488 8.001 17.678 1.00 94.62 398 LEU A N 1
ATOM 3136 C CA . LEU A 1 398 ? -14.130 8.539 17.600 1.00 94.62 398 LEU A CA 1
ATOM 3137 C C . LEU A 1 398 ? -14.107 10.059 17.804 1.00 94.62 398 LEU A C 1
ATOM 3139 O O . LEU A 1 398 ? -13.040 10.629 18.000 1.00 94.62 398 LEU A O 1
ATOM 3143 N N . SER A 1 399 ? -15.261 10.738 17.796 1.00 91.56 399 SER A N 1
ATOM 3144 C CA . SER A 1 399 ? -15.300 12.196 17.969 1.00 91.56 399 SER A CA 1
ATOM 3145 C C . SER A 1 399 ? -14.816 12.661 19.345 1.00 91.56 399 SER A C 1
ATOM 3147 O O . SER A 1 399 ? -14.337 13.777 19.480 1.00 91.56 399 SER A O 1
ATOM 3149 N N . ASP A 1 400 ? -14.938 11.819 20.367 1.00 87.81 400 ASP A N 1
ATOM 3150 C CA . ASP A 1 400 ? -14.465 12.059 21.732 1.00 87.81 400 ASP A CA 1
ATOM 3151 C C . ASP A 1 400 ? -12.954 11.816 21.890 1.00 87.81 400 ASP A C 1
ATOM 3153 O O . ASP A 1 400 ? -12.345 12.259 22.864 1.00 87.81 400 ASP A O 1
ATOM 3157 N N . ALA A 1 401 ? -12.334 11.156 20.908 1.00 83.69 401 ALA A N 1
ATOM 3158 C CA . ALA A 1 401 ? -10.886 11.082 20.758 1.00 83.69 401 ALA A CA 1
ATOM 3159 C C . ALA A 1 401 ? -10.292 12.326 20.068 1.00 83.69 401 ALA A C 1
ATOM 3161 O O . ALA A 1 401 ? -9.069 12.510 20.096 1.00 83.69 401 ALA A O 1
ATOM 3162 N N . ASN A 1 402 ? -11.122 13.192 19.475 1.00 68.62 402 ASN A N 1
ATOM 3163 C CA . ASN A 1 402 ? -10.683 14.476 18.934 1.00 68.62 402 ASN A CA 1
ATOM 3164 C C . ASN A 1 402 ? -10.419 15.428 20.112 1.00 68.62 402 ASN A C 1
ATOM 3166 O O . ASN A 1 402 ? -11.332 15.807 20.843 1.00 68.62 402 ASN A O 1
ATOM 3170 N N . GLY A 1 403 ? -9.156 15.777 20.350 1.00 65.94 403 GLY A N 1
ATOM 3171 C CA . GLY A 1 403 ? -8.736 16.578 21.510 1.00 65.94 403 GLY A CA 1
ATOM 3172 C C . GLY A 1 403 ? -8.100 15.772 22.645 1.00 65.94 403 GLY A C 1
ATOM 3173 O O . GLY A 1 403 ? -7.599 16.354 23.607 1.00 65.94 403 GLY A O 1
ATOM 3174 N N . VAL A 1 404 ? -8.039 14.443 22.523 1.00 68.88 404 VAL A N 1
ATOM 3175 C CA . VAL A 1 404 ? -7.148 13.612 23.338 1.00 68.88 404 VAL A CA 1
ATOM 3176 C C . VAL A 1 404 ? -5.976 13.187 22.464 1.00 68.88 404 VAL A C 1
ATOM 3178 O O . VAL A 1 404 ? -6.148 12.499 21.459 1.00 68.88 404 VAL A O 1
ATOM 3181 N N . SER A 1 405 ? -4.763 13.587 22.851 1.00 75.38 405 SER A N 1
ATOM 3182 C CA . SER A 1 405 ? -3.539 13.048 22.253 1.00 75.38 405 SER A CA 1
ATOM 3183 C C . SER A 1 405 ? -3.498 11.549 22.551 1.00 75.38 405 SER A C 1
ATOM 3185 O O . SER A 1 405 ? -3.231 11.149 23.686 1.00 75.38 405 SER A O 1
ATOM 3187 N N . ILE A 1 406 ? -3.839 10.745 21.541 1.00 73.38 406 ILE A N 1
ATOM 3188 C CA . ILE A 1 406 ? -3.730 9.289 21.592 1.00 73.38 406 ILE A CA 1
ATOM 3189 C C . ILE A 1 406 ? -2.252 8.970 21.418 1.00 73.38 406 ILE A C 1
ATOM 3191 O O . ILE A 1 406 ? -1.716 9.231 20.337 1.00 73.38 406 ILE A O 1
ATOM 3195 N N . PRO A 1 407 ? -1.574 8.460 22.458 1.00 71.06 407 PRO A N 1
ATOM 3196 C CA . PRO A 1 407 ? -0.183 8.091 22.315 1.00 71.06 407 PRO A CA 1
ATOM 3197 C C . PRO A 1 407 ? -0.093 6.895 21.366 1.00 71.06 407 PRO A C 1
ATOM 3199 O O . PRO A 1 407 ? -0.960 6.018 21.354 1.00 71.06 407 PRO A O 1
ATOM 3202 N N . TYR A 1 408 ? 0.951 6.873 20.555 1.00 69.19 408 TYR A N 1
ATOM 3203 C CA . TYR A 1 408 ? 1.257 5.783 19.643 1.00 69.19 408 TYR A CA 1
ATOM 3204 C C . TYR A 1 408 ? 2.730 5.428 19.810 1.00 69.19 408 TYR A C 1
ATOM 3206 O O . TYR A 1 408 ? 3.526 6.238 20.292 1.00 69.19 408 TYR A O 1
ATOM 3214 N N . ALA A 1 409 ? 3.084 4.197 19.460 1.00 70.56 409 ALA A N 1
ATOM 3215 C CA . ALA A 1 409 ? 4.479 3.805 19.441 1.00 70.56 409 ALA A CA 1
ATOM 3216 C C . ALA A 1 409 ? 5.156 4.506 18.262 1.00 70.56 409 ALA A C 1
ATOM 3218 O O . ALA A 1 409 ? 4.760 4.275 17.122 1.00 70.56 409 ALA A O 1
ATOM 3219 N N . LEU A 1 410 ? 6.164 5.340 18.529 1.00 75.94 410 LEU A N 1
ATOM 3220 C CA . LEU A 1 410 ? 7.049 5.830 17.466 1.00 75.94 410 LEU A CA 1
ATOM 3221 C C . LEU A 1 410 ? 7.793 4.672 16.794 1.00 75.94 410 LEU A C 1
ATOM 3223 O O . LEU A 1 410 ? 8.166 4.791 15.638 1.00 75.94 410 LEU A O 1
ATOM 3227 N N . ASP A 1 411 ? 7.958 3.558 17.504 1.00 81.31 411 ASP A N 1
ATOM 3228 C CA . ASP A 1 411 ? 8.489 2.309 16.981 1.00 81.31 411 ASP A CA 1
ATOM 3229 C C . ASP A 1 411 ? 7.519 1.170 17.328 1.00 81.31 411 ASP A C 1
ATOM 3231 O O . ASP A 1 411 ? 7.361 0.781 18.491 1.00 81.31 411 ASP A O 1
ATOM 3235 N N . VAL A 1 412 ? 6.786 0.694 16.321 1.00 85.50 412 VAL A N 1
ATOM 3236 C CA . VAL A 1 412 ? 5.888 -0.456 16.465 1.00 85.50 412 VAL A CA 1
ATOM 3237 C C . VAL A 1 412 ? 6.752 -1.707 16.355 1.00 85.50 412 VAL A C 1
ATOM 3239 O O . VAL A 1 412 ? 7.422 -1.868 15.343 1.00 85.50 412 VAL A O 1
ATOM 3242 N N . PRO A 1 413 ? 6.735 -2.640 17.317 1.00 86.06 413 PRO A N 1
ATOM 3243 C CA . PRO A 1 413 ? 7.499 -3.879 17.174 1.00 86.06 413 PRO A CA 1
ATOM 3244 C C . PRO A 1 413 ? 6.996 -4.710 15.987 1.00 86.06 413 PRO A C 1
ATOM 3246 O O . PRO A 1 413 ? 5.830 -4.617 15.596 1.00 86.06 413 PRO A O 1
ATOM 3249 N N . PHE A 1 414 ? 7.865 -5.574 15.458 1.00 88.81 414 PHE A N 1
ATOM 3250 C CA . PHE A 1 414 ? 7.548 -6.417 14.307 1.00 88.81 414 PHE A CA 1
ATOM 3251 C C . PHE A 1 414 ? 6.277 -7.247 14.530 1.00 88.81 414 PHE A C 1
ATOM 3253 O O . PHE A 1 414 ? 6.261 -8.185 15.333 1.00 88.81 414 PHE A O 1
ATOM 3260 N N . LEU A 1 415 ? 5.211 -6.902 13.805 1.00 90.06 415 LEU A N 1
ATOM 3261 C CA . LEU A 1 415 ? 3.948 -7.633 13.835 1.00 90.06 415 LEU A CA 1
ATOM 3262 C C . LEU A 1 415 ? 4.107 -8.890 12.985 1.00 90.06 415 LEU A C 1
ATOM 3264 O O . LEU A 1 415 ? 4.268 -8.795 11.773 1.00 90.06 415 LEU A O 1
ATOM 3268 N N . TRP A 1 416 ? 4.059 -10.071 13.584 1.00 90.12 416 TRP A N 1
ATOM 3269 C CA . TRP A 1 416 ? 4.296 -11.302 12.830 1.00 90.12 416 TRP A CA 1
ATOM 3270 C C . TRP A 1 416 ? 3.112 -11.597 11.897 1.00 90.12 416 TRP A C 1
ATOM 3272 O O . TRP A 1 416 ? 1.971 -11.417 12.323 1.00 90.12 416 TRP A O 1
ATOM 3282 N N . PRO A 1 417 ? 3.349 -12.041 10.649 1.00 91.00 417 PRO A N 1
ATOM 3283 C CA . PRO A 1 417 ? 2.289 -12.595 9.809 1.00 91.00 417 PRO A CA 1
ATOM 3284 C C . PRO A 1 417 ? 1.610 -13.798 10.484 1.00 91.00 417 PRO A C 1
ATOM 3286 O O . PRO A 1 417 ? 2.272 -14.576 11.181 1.00 91.00 417 PRO A O 1
ATOM 3289 N N . THR A 1 418 ? 0.297 -13.920 10.299 1.00 86.38 418 THR A N 1
ATOM 3290 C CA . THR A 1 418 ? -0.583 -14.906 10.951 1.00 86.38 418 THR A CA 1
ATOM 3291 C C . THR A 1 418 ? -1.435 -15.729 9.987 1.00 86.38 418 THR A C 1
ATOM 3293 O O . THR A 1 418 ? -2.126 -16.631 10.462 1.00 86.38 418 THR A O 1
ATOM 3296 N N . TYR A 1 419 ? -1.416 -15.404 8.693 1.00 80.12 419 TYR A N 1
ATOM 3297 C CA . TYR A 1 419 ? -2.203 -16.076 7.656 1.00 80.12 419 TYR A CA 1
ATOM 3298 C C . TYR A 1 419 ? -1.908 -17.573 7.473 1.00 80.12 419 TYR A C 1
ATOM 3300 O O . TYR A 1 419 ? -0.790 -18.037 7.813 1.00 80.12 419 TYR A O 1
#